Protein 5FYD (pdb70)

B-factor: mean 21.8, std 10.95, range [8.96, 94.56]

Secondary structure (DSSP, 8-state):
--HHHHH-SEEEEES-SSHHHHHHHHHHHHTT-EEEEEES-HHHHHHHHHHHHHHH---EEEEE--TTSTTHHHHHHHHHTTS-EEEEEE-------S-GGGS-HHHHHHHHIIIIIHHHHHHHHHHHHHHHTT-EEEEEEEETHHHH--TTSHHHHHHHHHHHHHHHHHHHHTTTSSEEEEEEEE-SB--HHHHTT--SSHHHHHHHTSPBPHHHHHHHHHHHTTT-SEEESSHHHHHHHHHHHHHS-HHHHHHHHH-/--HHHHT-SEEEEES-SSHHHHHHHHHHHHTT-EEEEEES-HHHHHHHHHHHHHHH---EEEEE--TTSTTHHHHHHHHHTTS-EEEEEE-------B-GGGS-HHHHHHHHIIIIIHHHHHHHHHHHHHHHHT-EEEEEEEETHHHH--TTBHHHHHHHHHHHHHHHHHHHHHTTSSEEEEEEEE-SB--HHHHHT-TTS---B-HHHHHHHHHHHTTT-SEEESSHHHHHHHHHHHHHS-HHHHHHHHH-

Foldseek 3Di:
DFQCVQFHAEAEQAAQQWFLNVLLLQRNLQSVHEYEYEEQPQVSQVVSQVVSCVPRVHHYHYFHAHQLDPCRLVSVCVRCPPGIYAEYEQDDADWDFAAPVPDDVSSVSSRCSNLPVSLVSNVVVVCVVCVVVLGHEYEYEAECCLVLAAGRTRSNNVSSVNVQVVQLVVQVVCQPTNYWTAYEYEYAEDTVVLVVVLVDDVVSVVVVVPYYGSNQSVVVCVVCTSPDHYHYRDDVRVVVSVCCVPPHDSVVSNVVNVD/DFLCVQFHAAAEQAAQQFFLNVLVLQRNLQSRHEYEREEAPQVSQVVSQVVSCVPRVHHYHYFHAQQLDPCRLVSVVVVCPPGIAAEYEQDDADWDFAAPVPDDVSSVSSRCRNLPVSVVSNVVVVCVVCQVVQGHEYEYEAECCLVLAAGRTRSNNVSSVNVQVVQLVVQVVCQVINYWTAYEYEYDEDGPVVVVVAPPDPPHYGSNQSVVVRVVCTSPDHYHYRDPVRVVVSVCCVPVHDSVVSNVVNVD

Organism: Collinsella aerofaciens (strain ATCC 25986 / DSM 3979 / JCM 10188 / KCTC 3647 / NCTC 11838 / VPI 1003) (NCBI:txid411903)

Structure (mmCIF, N/CA/C/O backbone):
data_5FYD
#
_entry.id   5FYD
#
_cell.length_a   114.770
_cell.length_b   83.040
_cell.length_c   47.910
_cell.angle_alpha   90.00
_cell.angle_beta   90.00
_cell.angle_gamma   90.00
#
_symmetry.space_group_name_H-M   'P 21 21 2'
#
loop_
_entity.id
_entity.type
_entity.pdbx_description
1 polymer 'OXIDOREDUCTASE, SHORT CHAIN DEHYDROGENASE/REDUCTASE FAMILY PROTEIN'
2 non-polymer GLYCEROL
3 water water
#
loop_
_atom_site.group_PDB
_atom_site.id
_atom_site.type_symbol
_atom_site.label_atom_id
_atom_site.label_alt_id
_atom_site.label_comp_id
_atom_site.label_asym_id
_atom_site.label_entity_id
_atom_site.label_seq_id
_atom_site.pdbx_PDB_ins_code
_atom_site.Cartn_x
_atom_site.Cartn_y
_atom_site.Cartn_z
_atom_site.occupancy
_atom_site.B_iso_or_equiv
_atom_site.auth_seq_id
_atom_site.auth_comp_id
_atom_site.auth_asym_id
_atom_site.auth_atom_id
_atom_site.pdbx_PDB_model_num
ATOM 1 N N . MET A 1 1 ? 158.305 9.201 73.964 1.00 46.68 1 MET A N 1
ATOM 2 C CA . MET A 1 1 ? 157.361 8.120 74.406 1.00 44.83 1 MET A CA 1
ATOM 3 C C . MET A 1 1 ? 156.050 8.273 73.650 1.00 41.71 1 MET A C 1
ATOM 4 O O . MET A 1 1 ? 155.533 9.395 73.542 1.00 40.90 1 MET A O 1
ATOM 9 N N . ASN A 1 2 ? 155.519 7.161 73.130 1.00 35.38 2 ASN A N 1
ATOM 10 C CA . ASN A 1 2 ? 154.261 7.199 72.384 1.00 29.44 2 ASN A CA 1
ATOM 11 C C . ASN A 1 2 ? 153.094 6.734 73.260 1.00 24.69 2 ASN A C 1
ATOM 12 O O . ASN A 1 2 ? 153.294 6.398 74.410 1.00 22.82 2 ASN A O 1
ATOM 17 N N . LEU A 1 3 ? 151.884 6.777 72.716 1.00 22.90 3 LEU A N 1
ATOM 18 C CA . LEU A 1 3 ? 150.674 6.480 73.504 1.00 22.05 3 LEU A CA 1
ATOM 19 C C . LEU A 1 3 ? 150.632 5.056 74.013 1.00 20.86 3 LEU A C 1
ATOM 20 O O . LEU A 1 3 ? 150.187 4.811 75.138 1.00 19.15 3 LEU A O 1
ATOM 25 N N . ARG A 1 4 ? 151.091 4.106 73.194 1.00 20.71 4 ARG A N 1
ATOM 26 C CA . ARG A 1 4 ? 151.119 2.712 73.627 1.00 22.19 4 ARG A CA 1
ATOM 27 C C . ARG A 1 4 ? 151.992 2.553 74.864 1.00 20.84 4 ARG A C 1
ATOM 28 O O . ARG A 1 4 ? 151.587 1.925 75.836 1.00 19.63 4 ARG A O 1
ATOM 36 N N . GLU A 1 5 ? 153.190 3.140 74.825 1.00 21.50 5 GLU A N 1
ATOM 37 C CA . GLU A 1 5 ? 154.129 3.030 75.942 1.00 22.26 5 GLU A CA 1
ATOM 38 C C . GLU A 1 5 ? 153.612 3.758 77.180 1.00 20.84 5 GLU A C 1
ATOM 39 O O . GLU A 1 5 ? 153.779 3.285 78.305 1.00 22.19 5 GLU A O 1
ATOM 45 N N . LYS A 1 6 ? 152.981 4.909 76.987 1.00 19.01 6 LYS A N 1
ATOM 46 C CA . LYS A 1 6 ? 152.550 5.744 78.109 1.00 19.36 6 LYS A CA 1
ATOM 47 C C . LYS A 1 6 ? 151.291 5.188 78.792 1.00 17.79 6 LYS A C 1
ATOM 48 O O . LYS A 1 6 ? 151.185 5.161 80.025 1.00 16.30 6 LYS A O 1
ATOM 54 N N . TYR A 1 7 ? 150.330 4.757 77.978 1.00 15.37 7 TYR A N 1
ATOM 55 C CA . TYR A 1 7 ? 148.996 4.400 78.504 1.00 14.89 7 TYR A CA 1
ATOM 56 C C . TYR A 1 7 ? 148.595 2.928 78.460 1.00 14.64 7 TYR A C 1
ATOM 57 O O . TYR A 1 7 ? 148.010 2.415 79.422 1.00 15.66 7 TYR A O 1
ATOM 66 N N . GLY A 1 8 ? 148.890 2.240 77.367 1.00 14.79 8 GLY A N 1
ATOM 67 C CA . GLY A 1 8 ? 148.587 0.796 77.284 1.00 14.73 8 GLY A CA 1
ATOM 68 C C . GLY A 1 8 ? 148.427 0.295 75.874 1.00 14.77 8 GLY A C 1
ATOM 69 O O . GLY A 1 8 ? 148.509 1.054 74.946 1.00 14.60 8 GLY A O 1
ATOM 70 N N . GLU A 1 9 ? 148.194 -1.001 75.718 1.00 14.73 9 GLU A N 1
ATOM 71 C CA . GLU A 1 9 ? 148.252 -1.630 74.388 1.00 16.49 9 GLU A CA 1
ATOM 72 C C . GLU A 1 9 ? 147.126 -1.282 73.439 1.00 14.61 9 GLU A C 1
ATOM 73 O O . GLU A 1 9 ? 147.365 -1.159 72.235 1.00 13.91 9 GLU A O 1
ATOM 79 N N . TRP A 1 10 ? 145.901 -1.191 73.961 1.00 13.06 10 TRP A N 1
ATOM 80 C CA . TRP A 1 10 ? 144.731 -0.995 73.138 1.00 12.34 10 TRP A CA 1
ATOM 81 C C . TRP A 1 10 ? 143.983 0.284 73.503 1.00 12.43 10 TRP A C 1
ATOM 82 O O . TRP A 1 10 ? 143.845 0.614 74.680 1.00 11.71 10 TRP A O 1
ATOM 93 N N . GLY A 1 11 ? 143.494 0.975 72.481 1.00 12.46 11 GLY A N 1
ATOM 94 C CA . GLY A 1 11 ? 142.587 2.112 72.654 1.00 12.15 11 GLY A CA 1
ATOM 95 C C . GLY A 1 11 ? 141.238 1.790 72.049 1.00 11.87 11 GLY A C 1
ATOM 96 O O . GLY A 1 11 ? 141.146 1.080 71.050 1.00 13.14 11 GLY A O 1
ATOM 97 N N . LEU A 1 12 ? 140.191 2.318 72.668 1.00 10.99 12 LEU A N 1
ATOM 98 C CA . LEU A 1 12 ? 138.815 2.003 72.342 1.00 11.02 12 LEU A CA 1
ATOM 99 C C . LEU A 1 12 ? 138.158 3.268 71.872 1.00 11.47 12 LEU A C 1
ATOM 100 O O . LEU A 1 12 ? 138.036 4.240 72.644 1.00 11.29 12 LEU A O 1
ATOM 105 N N . ILE A 1 13 ? 137.721 3.276 70.621 1.00 10.78 13 ILE A N 1
ATOM 106 C CA . ILE A 1 13 ? 137.007 4.401 70.076 1.00 11.18 13 ILE A CA 1
ATOM 107 C C . ILE A 1 13 ? 135.541 4.020 69.912 1.00 11.14 13 ILE A C 1
ATOM 108 O O . ILE A 1 13 ? 135.187 3.172 69.076 1.00 10.52 13 ILE A O 1
ATOM 113 N N . LEU A 1 14 ? 134.692 4.672 70.697 1.00 11.25 14 LEU A N 1
ATOM 114 C CA . LEU A 1 14 ? 133.258 4.372 70.727 1.00 11.43 14 LEU A CA 1
ATOM 115 C C . LEU A 1 14 ? 132.540 5.364 69.812 1.00 11.88 14 LEU A C 1
ATOM 116 O O . LEU A 1 14 ? 132.228 6.504 70.208 1.00 11.41 14 LEU A O 1
ATOM 121 N N . GLY A 1 15 ? 132.305 4.937 68.568 1.00 12.07 15 GLY A N 1
ATOM 122 C CA . GLY A 1 15 ? 131.749 5.781 67.525 1.00 13.20 15 GLY A CA 1
ATOM 123 C C . GLY A 1 15 ? 132.829 6.114 66.522 1.00 14.17 15 GLY A C 1
ATOM 124 O O . GLY A 1 15 ? 133.214 7.272 66.389 1.00 15.53 15 GLY A O 1
ATOM 125 N N . ALA A 1 16 ? 133.292 5.098 65.793 1.00 14.85 16 ALA A N 1
ATOM 126 C CA . ALA A 1 16 ? 134.570 5.167 65.097 1.00 16.59 16 ALA A CA 1
ATOM 127 C C . ALA A 1 16 ? 134.534 5.510 63.612 1.00 18.87 16 ALA A C 1
ATOM 128 O O . ALA A 1 16 ? 135.591 5.722 63.037 1.00 20.56 16 ALA A O 1
ATOM 130 N N . THR A 1 17 ? 133.368 5.531 62.979 1.00 21.41 17 THR A N 1
ATOM 131 C CA . THR A 1 17 ? 133.344 5.642 61.509 1.00 26.35 17 THR A CA 1
ATOM 132 C C . THR A 1 17 ? 133.195 7.062 60.968 1.00 31.21 17 THR A C 1
ATOM 133 O O . THR A 1 17 ? 133.711 7.363 59.901 1.00 37.27 17 THR A O 1
ATOM 137 N N . GLU A 1 18 ? 132.472 7.915 61.673 1.00 35.11 18 GLU A N 1
ATOM 138 C CA . GLU A 1 18 ? 132.360 9.310 61.235 1.00 38.92 18 GLU A CA 1
ATOM 139 C C . GLU A 1 18 ? 133.662 10.074 61.536 1.00 33.18 18 GLU A C 1
ATOM 140 O O . GLU A 1 18 ? 134.468 9.636 62.344 1.00 33.32 18 GLU A O 1
ATOM 146 N N . GLY A 1 19 ? 133.839 11.191 60.834 1.00 28.92 19 GLY A N 1
ATOM 147 C CA . GLY A 1 19 ? 134.848 12.202 61.083 1.00 25.58 19 GLY A CA 1
ATOM 148 C C . GLY A 1 19 ? 135.701 12.145 62.333 1.00 22.16 19 GLY A C 1
ATOM 149 O O . GLY A 1 19 ? 136.847 11.705 62.259 1.00 19.26 19 GLY A O 1
ATOM 150 N N . VAL A 1 20 ? 135.175 12.628 63.466 1.00 20.68 20 VAL A N 1
ATOM 151 C CA . VAL A 1 20 ? 135.977 12.726 64.692 1.00 18.02 20 VAL A CA 1
ATOM 152 C C . VAL A 1 20 ? 136.392 11.338 65.205 1.00 16.07 20 VAL A C 1
ATOM 153 O O . VAL A 1 20 ? 137.526 11.142 65.626 1.00 14.79 20 VAL A O 1
ATOM 157 N N . GLY A 1 21 ? 135.479 10.371 65.132 1.00 14.91 21 GLY A N 1
ATOM 158 C CA . GLY A 1 21 ? 135.802 9.002 65.475 1.00 14.65 21 GLY A CA 1
ATOM 159 C C . GLY A 1 21 ? 136.960 8.434 64.693 1.00 14.04 21 GLY A C 1
ATOM 160 O O . GLY A 1 21 ? 137.891 7.864 65.253 1.00 13.01 21 GLY A O 1
ATOM 161 N N . LYS A 1 22 ? 136.874 8.580 63.371 1.00 14.54 22 LYS A N 1
ATOM 162 C CA . LYS A 1 22 ? 137.914 8.126 62.496 1.00 15.51 22 LYS A CA 1
ATOM 163 C C . LYS A 1 22 ? 139.249 8.787 62.821 1.00 14.66 22 LYS A C 1
ATOM 164 O O . LYS A 1 22 ? 140.293 8.148 62.819 1.00 13.58 22 LYS A O 1
ATOM 170 N N . ALA A 1 23 ? 139.216 10.076 63.103 1.00 13.33 23 ALA A N 1
ATOM 171 C CA . ALA A 1 23 ? 140.449 10.778 63.411 1.00 13.00 23 ALA A CA 1
ATOM 172 C C . ALA A 1 23 ? 141.055 10.311 64.740 1.00 12.76 23 ALA A C 1
ATOM 173 O O . ALA A 1 23 ? 142.274 10.268 64.879 1.00 12.48 23 ALA A O 1
ATOM 175 N N . PHE A 1 24 ? 140.205 9.943 65.713 1.00 12.52 24 PHE A N 1
ATOM 176 C CA . PHE A 1 24 ? 140.726 9.319 66.944 1.00 11.99 24 PHE A CA 1
ATOM 177 C C . PHE A 1 24 ? 141.442 7.993 66.645 1.00 12.13 24 PHE A C 1
ATOM 178 O O . PHE A 1 24 ? 142.513 7.713 67.194 1.00 11.83 24 PHE A O 1
ATOM 186 N N . CYS A 1 25 ? 140.848 7.170 65.784 1.00 12.59 25 CYS A N 1
ATOM 187 C CA . CYS A 1 25 ? 141.450 5.872 65.430 1.00 13.20 25 CYS A CA 1
ATOM 188 C C . CYS A 1 25 ? 142.826 6.089 64.814 1.00 13.77 25 CYS A C 1
ATOM 189 O O . CYS A 1 25 ? 143.807 5.443 65.201 1.00 13.39 25 CYS A O 1
ATOM 192 N N . GLU A 1 26 ? 142.892 7.025 63.875 1.00 14.04 26 GLU A N 1
ATOM 193 C CA . GLU A 1 26 ? 144.156 7.295 63.176 1.00 16.30 26 GLU A CA 1
ATOM 194 C C . GLU A 1 26 ? 145.200 7.843 64.131 1.00 15.74 26 GLU A C 1
ATOM 195 O O . GLU A 1 26 ? 146.357 7.439 64.078 1.00 15.00 26 GLU A O 1
ATOM 201 N N . LYS A 1 27 ? 144.796 8.751 65.026 1.00 15.43 27 LYS A N 1
ATOM 202 C CA . LYS A 1 27 ? 145.735 9.368 65.974 1.00 15.56 27 LYS A CA 1
ATOM 203 C C . LYS A 1 27 ? 146.333 8.333 66.950 1.00 14.21 27 LYS A C 1
ATOM 204 O O . LYS A 1 27 ? 147.558 8.288 67.137 1.00 13.42 27 LYS A O 1
ATOM 210 N N . ILE A 1 28 ? 145.499 7.475 67.543 1.00 13.37 28 ILE A N 1
ATOM 211 C CA . ILE A 1 28 ? 146.029 6.486 68.473 1.00 12.66 28 ILE A CA 1
ATOM 212 C C . ILE A 1 28 ? 146.868 5.407 67.764 1.00 12.96 28 ILE A C 1
ATOM 213 O O . ILE A 1 28 ? 147.860 4.948 68.309 1.00 12.65 28 ILE A O 1
ATOM 218 N N . ALA A 1 29 ? 146.491 5.058 66.535 1.00 12.55 29 ALA A N 1
ATOM 219 C CA . ALA A 1 29 ? 147.277 4.129 65.738 1.00 12.27 29 ALA A CA 1
ATOM 220 C C . ALA A 1 29 ? 148.641 4.725 65.406 1.00 12.38 29 ALA A C 1
ATOM 221 O O . ALA A 1 29 ? 149.657 4.040 65.542 1.00 13.28 29 ALA A O 1
ATOM 223 N N . ALA A 1 30 ? 148.666 5.996 65.010 1.00 13.46 30 ALA A N 1
ATOM 224 C CA . ALA A 1 30 ? 149.937 6.717 64.795 1.00 14.34 30 ALA A CA 1
ATOM 225 C C . ALA A 1 30 ? 150.787 6.753 66.064 1.00 15.32 30 ALA A C 1
ATOM 226 O O . ALA A 1 30 ? 152.030 6.728 66.011 1.00 16.94 30 ALA A O 1
ATOM 228 N N . GLY A 1 31 ? 150.117 6.821 67.214 1.00 15.20 31 GLY A N 1
ATOM 229 C CA . GLY A 1 31 ? 150.761 6.717 68.506 1.00 15.56 31 GLY A CA 1
ATOM 230 C C . GLY A 1 31 ? 151.092 5.311 68.979 1.00 15.59 31 GLY A C 1
ATOM 231 O O . GLY A 1 31 ? 151.472 5.124 70.132 1.00 16.27 31 GLY A O 1
ATOM 232 N N . GLY A 1 32 ? 150.940 4.324 68.093 1.00 14.74 32 GLY A N 1
ATOM 233 C CA . GLY A 1 32 ? 151.317 2.947 68.349 1.00 14.53 32 GLY A CA 1
ATOM 234 C C . GLY A 1 32 ? 150.289 2.045 69.007 1.00 13.84 32 GLY A C 1
ATOM 235 O O . GLY A 1 32 ? 150.591 0.880 69.260 1.00 13.57 32 GLY A O 1
ATOM 236 N N . MET A 1 33 ? 149.094 2.549 69.294 1.00 13.19 33 MET A N 1
ATOM 237 C CA . MET A 1 33 ? 148.084 1.719 69.957 1.00 13.37 33 MET A CA 1
ATOM 238 C C . MET A 1 33 ? 147.325 0.874 68.960 1.00 12.30 33 MET A C 1
ATOM 239 O O . MET A 1 33 ? 147.031 1.307 67.844 1.00 11.29 33 MET A O 1
ATOM 244 N N . ASN A 1 34 ? 147.016 -0.343 69.390 1.00 12.78 34 ASN A N 1
ATOM 245 C CA . ASN A 1 34 ? 146.082 -1.197 68.664 1.00 12.93 34 ASN A CA 1
ATOM 246 C C . ASN A 1 34 ? 144.693 -0.614 68.904 1.00 13.19 34 ASN A C 1
ATOM 247 O O . ASN A 1 34 ? 144.483 0.020 69.925 1.00 12.91 34 ASN A O 1
ATOM 252 N N . VAL A 1 35 ? 143.769 -0.817 67.971 1.00 12.72 35 VAL A N 1
ATOM 253 C CA . VAL A 1 35 ? 142.527 -0.038 67.969 1.00 12.59 35 VAL A CA 1
ATOM 254 C C . VAL A 1 35 ? 141.313 -0.958 68.021 1.00 12.23 35 VAL A C 1
ATOM 255 O O . VAL A 1 35 ? 141.149 -1.801 67.154 1.00 11.65 35 VAL A O 1
ATOM 259 N N . VAL A 1 36 ? 140.460 -0.754 69.028 1.00 11.63 36 VAL A N 1
ATOM 260 C CA . VAL A 1 36 ? 139.139 -1.363 69.055 1.00 11.78 36 VAL A CA 1
ATOM 261 C C . VAL A 1 36 ? 138.217 -0.279 68.551 1.00 12.63 36 VAL A C 1
ATOM 262 O O . VAL A 1 36 ? 138.123 0.780 69.176 1.00 12.61 36 VAL A O 1
ATOM 266 N N . MET A 1 37 ? 137.553 -0.534 67.432 1.00 12.95 37 MET A N 1
ATOM 267 C CA . MET A 1 37 ? 136.681 0.446 66.797 1.00 13.69 37 MET A CA 1
ATOM 268 C C . MET A 1 37 ? 135.249 -0.061 66.827 1.00 13.46 37 MET A C 1
ATOM 269 O O . MET A 1 37 ? 134.977 -1.218 66.448 1.00 13.96 37 MET A O 1
ATOM 274 N N . VAL A 1 38 ? 134.353 0.794 67.323 1.00 12.56 38 VAL A N 1
ATOM 275 C CA . VAL A 1 38 ? 132.990 0.391 67.608 1.00 12.24 38 VAL A CA 1
ATOM 276 C C . VAL A 1 38 ? 132.018 1.336 66.959 1.00 12.98 38 VAL A C 1
ATOM 277 O O . VAL A 1 38 ? 132.193 2.579 66.983 1.00 11.96 38 VAL A O 1
ATOM 281 N N . GLY A 1 39 ? 130.977 0.743 66.373 1.00 13.02 39 GLY A N 1
ATOM 282 C CA . GLY A 1 39 ? 129.922 1.517 65.743 1.00 14.92 39 GLY A CA 1
ATOM 283 C C . GLY A 1 39 ? 128.892 0.611 65.116 1.00 15.77 39 GLY A C 1
ATOM 284 O O . GLY A 1 39 ? 129.055 -0.595 65.112 1.00 13.94 39 GLY A O 1
ATOM 285 N N . ARG A 1 40 ? 127.825 1.206 64.595 1.00 18.51 40 ARG A N 1
ATOM 286 C CA . ARG A 1 40 ? 126.726 0.407 64.034 1.00 22.22 40 ARG A CA 1
ATOM 287 C C . ARG A 1 40 ? 126.961 -0.066 62.590 1.00 22.50 40 ARG A C 1
ATOM 288 O O . ARG A 1 40 ? 126.419 -1.084 62.204 1.00 21.66 40 ARG A O 1
ATOM 296 N N . ARG A 1 41 ? 127.784 0.654 61.825 1.00 24.59 41 ARG A N 1
ATOM 297 C CA . ARG A 1 41 ? 128.033 0.336 60.414 1.00 27.33 41 ARG A CA 1
ATOM 298 C C . ARG A 1 41 ? 129.247 -0.582 60.249 1.00 26.32 41 ARG A C 1
ATOM 299 O O . ARG A 1 41 ? 130.369 -0.119 60.021 1.00 24.20 41 ARG A O 1
ATOM 307 N N . GLU A 1 42 ? 128.994 -1.884 60.360 1.00 27.35 42 GLU A N 1
ATOM 308 C CA . GLU A 1 42 ? 130.055 -2.898 60.409 1.00 27.42 42 GLU A CA 1
ATOM 309 C C . GLU A 1 42 ? 130.936 -2.933 59.160 1.00 27.57 42 GLU A C 1
ATOM 310 O O . GLU A 1 42 ? 132.161 -3.078 59.249 1.00 24.65 42 GLU A O 1
ATOM 316 N N . GLU A 1 43 ? 130.303 -2.841 57.999 1.00 26.03 43 GLU A N 1
ATOM 317 C CA . GLU A 1 43 ? 131.032 -2.806 56.734 1.00 28.14 43 GLU A CA 1
ATOM 318 C C . GLU A 1 43 ? 132.027 -1.635 56.679 1.00 25.14 43 GLU A C 1
ATOM 319 O O . GLU A 1 43 ? 133.186 -1.809 56.311 1.00 24.75 43 GLU A O 1
ATOM 325 N N . LYS A 1 44 ? 131.580 -0.462 57.109 1.00 23.66 44 LYS A N 1
ATOM 326 C CA . LYS A 1 44 ? 132.402 0.730 57.084 1.00 24.22 44 LYS A CA 1
ATOM 327 C C . LYS A 1 44 ? 133.559 0.587 58.077 1.00 22.91 44 LYS A C 1
ATOM 328 O O . LYS A 1 44 ? 134.707 0.921 57.758 1.00 22.98 44 LYS A O 1
ATOM 334 N N . LEU A 1 45 ? 133.249 0.059 59.265 1.00 20.36 45 LEU A N 1
ATOM 335 C CA . LEU A 1 45 ? 134.277 -0.244 60.282 1.00 19.60 45 LEU A CA 1
ATOM 336 C C . LEU A 1 45 ? 135.331 -1.220 59.739 1.00 18.90 45 LEU A C 1
ATOM 337 O O . LEU A 1 45 ? 136.516 -1.044 59.970 1.00 18.01 45 LEU A O 1
ATOM 342 N N . ASN A 1 46 ? 134.883 -2.260 59.041 1.00 19.12 46 ASN A N 1
ATOM 343 C CA . ASN A 1 46 ? 135.815 -3.218 58.438 1.00 20.26 46 ASN A CA 1
ATOM 344 C C . ASN A 1 46 ? 136.729 -2.573 57.411 1.00 18.79 46 ASN A C 1
ATOM 345 O O . ASN A 1 46 ? 137.900 -2.903 57.369 1.00 17.67 46 ASN A O 1
ATOM 350 N N . VAL A 1 47 ? 136.205 -1.669 56.595 1.00 18.69 47 VAL A N 1
ATOM 351 C CA . VAL A 1 47 ? 137.026 -0.959 55.623 1.00 19.16 47 VAL A CA 1
ATOM 352 C C . VAL A 1 47 ? 138.071 -0.115 56.369 1.00 18.21 47 VAL A C 1
ATOM 353 O O . VAL A 1 47 ? 139.258 -0.206 56.081 1.00 16.42 47 VAL A O 1
ATOM 357 N N . LEU A 1 48 ? 137.612 0.664 57.349 1.00 17.14 48 LEU A N 1
ATOM 358 C CA . LEU A 1 48 ? 138.498 1.497 58.147 1.00 17.75 48 LEU A CA 1
ATOM 359 C C . LEU A 1 48 ? 139.571 0.671 58.870 1.00 16.17 48 LEU A C 1
ATOM 360 O O . LEU A 1 48 ? 140.737 1.056 58.912 1.00 15.77 48 LEU A O 1
ATOM 365 N N . ALA A 1 49 ? 139.175 -0.460 59.444 1.00 15.49 49 ALA A N 1
ATOM 366 C CA . ALA A 1 49 ? 140.129 -1.333 60.127 1.00 15.38 49 ALA A CA 1
ATOM 367 C C . ALA A 1 49 ? 141.248 -1.800 59.197 1.00 14.97 49 ALA A C 1
ATOM 368 O O . ALA A 1 49 ? 142.417 -1.765 59.574 1.00 14.87 49 ALA A O 1
ATOM 370 N N . GLY A 1 50 ? 140.887 -2.198 57.979 1.00 15.35 50 GLY A N 1
ATOM 371 C CA . GLY A 1 50 ? 141.895 -2.605 56.987 1.00 15.42 50 GLY A CA 1
ATOM 372 C C . GLY A 1 50 ? 142.830 -1.461 56.628 1.00 15.82 50 GLY A C 1
ATOM 373 O O . GLY A 1 50 ? 144.044 -1.647 56.519 1.00 15.43 50 GLY A O 1
ATOM 374 N N . GLU A 1 51 ? 142.272 -0.264 56.502 1.00 15.90 51 GLU A N 1
ATOM 375 C CA . GLU A 1 51 ? 143.078 0.938 56.229 1.00 17.68 51 GLU A CA 1
ATOM 376 C C . GLU A 1 51 ? 144.048 1.248 57.371 1.00 16.37 51 GLU A C 1
ATOM 377 O O . GLU A 1 51 ? 145.229 1.575 57.138 1.00 15.89 51 GLU A O 1
ATOM 383 N N . ILE A 1 52 ? 143.564 1.103 58.599 1.00 14.92 52 ILE A N 1
ATOM 384 C CA . ILE A 1 52 ? 144.384 1.337 59.784 1.00 14.50 52 ILE A CA 1
ATOM 385 C C . ILE A 1 52 ? 145.520 0.313 59.832 1.00 13.66 52 ILE A C 1
ATOM 386 O O . ILE A 1 52 ? 146.669 0.675 60.087 1.00 13.54 52 ILE A O 1
ATOM 391 N N . ARG A 1 53 ? 145.194 -0.961 59.640 1.00 13.57 53 ARG A N 1
ATOM 392 C CA . ARG A 1 53 ? 146.227 -1.995 59.639 1.00 14.33 53 ARG A CA 1
ATOM 393 C C . ARG A 1 53 ? 147.296 -1.706 58.576 1.00 14.35 53 ARG A C 1
ATOM 394 O O . ARG A 1 53 ? 148.499 -1.766 58.864 1.00 14.76 53 ARG A O 1
ATOM 402 N N . GLU A 1 54 ? 146.856 -1.382 57.370 1.00 15.46 54 GLU A N 1
ATOM 403 C CA . GLU A 1 54 ? 147.768 -1.179 56.231 1.00 18.32 54 GLU A CA 1
ATOM 404 C C . GLU A 1 54 ? 148.625 0.095 56.371 1.00 16.99 54 GLU A C 1
ATOM 405 O O . GLU A 1 54 ? 149.802 0.101 56.017 1.00 16.22 54 GLU A O 1
ATOM 411 N N . THR A 1 55 ? 148.049 1.139 56.946 1.00 15.15 55 THR A N 1
ATOM 412 C CA . THR A 1 55 ? 148.741 2.405 57.122 1.00 14.99 55 THR A CA 1
ATOM 413 C C . THR A 1 55 ? 149.674 2.430 58.332 1.00 14.81 55 THR A C 1
ATOM 414 O O . THR A 1 55 ? 150.788 2.985 58.251 1.00 15.71 55 THR A O 1
ATOM 418 N N . TYR A 1 56 ? 149.215 1.873 59.452 1.00 13.65 56 TYR A N 1
ATOM 419 C CA . TYR A 1 56 ? 149.898 2.026 60.751 1.00 13.43 56 TYR A CA 1
ATOM 420 C C . TYR A 1 56 ? 150.550 0.779 61.318 1.00 13.84 56 TYR A C 1
ATOM 421 O O . TYR A 1 56 ? 151.378 0.886 62.213 1.00 13.53 56 TYR A O 1
ATOM 430 N N . GLY A 1 57 ? 150.198 -0.398 60.805 1.00 13.72 57 GLY A N 1
ATOM 431 C CA . GLY A 1 57 ? 150.803 -1.636 61.286 1.00 13.80 57 GLY A CA 1
ATOM 432 C C . GLY A 1 57 ? 150.408 -1.982 62.710 1.00 13.71 57 GLY A C 1
ATOM 433 O O . GLY A 1 57 ? 151.162 -2.638 63.430 1.00 15.41 57 GLY A O 1
ATOM 434 N N . VAL A 1 58 ? 149.227 -1.536 63.120 1.00 12.70 58 VAL A N 1
ATOM 435 C CA . VAL A 1 58 ? 148.691 -1.908 64.431 1.00 12.28 58 VAL A CA 1
ATOM 436 C C . VAL A 1 58 ? 147.633 -2.973 64.250 1.00 12.65 58 VAL A C 1
ATOM 437 O O . VAL A 1 58 ? 147.108 -3.171 63.141 1.00 13.00 58 VAL A O 1
ATOM 441 N N . GLU A 1 59 ? 147.300 -3.632 65.347 1.00 13.06 59 GLU A N 1
ATOM 442 C CA . GLU A 1 59 ? 146.194 -4.594 65.351 1.00 13.87 59 GLU A CA 1
ATOM 443 C C . GLU A 1 59 ? 144.876 -3.844 65.465 1.00 13.16 59 GLU A C 1
ATOM 444 O O . GLU A 1 59 ? 144.822 -2.751 66.047 1.00 11.94 59 GLU A O 1
ATOM 450 N N . THR A 1 60 ? 143.816 -4.448 64.933 1.00 13.62 60 THR A N 1
ATOM 451 C CA . THR A 1 60 ? 142.488 -3.875 65.035 1.00 13.50 60 THR A CA 1
ATOM 452 C C . THR A 1 60 ? 141.485 -4.915 65.525 1.00 14.42 60 THR A C 1
ATOM 453 O O . THR A 1 60 ? 141.718 -6.115 65.415 1.00 14.72 60 THR A O 1
ATOM 457 N N . LYS A 1 61 ? 140.411 -4.438 66.141 1.00 15.05 61 LYS A N 1
ATOM 458 C CA . LYS A 1 61 ? 139.260 -5.257 66.472 1.00 16.22 61 LYS A CA 1
ATOM 459 C C . LYS A 1 61 ? 138.028 -4.443 66.166 1.00 16.52 61 LYS A C 1
ATOM 460 O O . LYS A 1 61 ? 137.926 -3.298 66.603 1.00 15.97 61 LYS A O 1
ATOM 466 N N . VAL A 1 62 ? 137.109 -5.018 65.408 1.00 15.52 62 VAL A N 1
ATOM 467 C CA . VAL A 1 62 ? 135.890 -4.319 64.998 1.00 16.01 62 VAL A CA 1
ATOM 468 C C . VAL A 1 62 ? 134.759 -4.874 65.829 1.00 15.16 62 VAL A C 1
ATOM 469 O O . VAL A 1 62 ? 134.607 -6.103 65.910 1.00 15.68 62 VAL A O 1
ATOM 473 N N . VAL A 1 63 ? 133.978 -3.978 66.428 1.00 14.81 63 VAL A N 1
ATOM 474 C CA . VAL A 1 63 ? 132.839 -4.358 67.252 1.00 14.87 63 VAL A CA 1
ATOM 475 C C . VAL A 1 63 ? 131.609 -3.629 66.693 1.00 15.00 63 VAL A C 1
ATOM 476 O O . VAL A 1 63 ? 131.547 -2.400 66.691 1.00 13.83 63 VAL A O 1
ATOM 480 N N . ARG A 1 64 ? 130.636 -4.386 66.190 1.00 15.64 64 ARG A N 1
ATOM 481 C CA . ARG A 1 64 ? 129.388 -3.802 65.773 1.00 18.04 64 ARG A CA 1
ATOM 482 C C . ARG A 1 64 ? 128.501 -3.653 67.000 1.00 17.35 64 ARG A C 1
ATOM 483 O O . ARG A 1 64 ? 128.212 -4.638 67.679 1.00 16.00 64 ARG A O 1
ATOM 491 N N . ALA A 1 65 ? 128.136 -2.410 67.321 1.00 16.32 65 ALA A N 1
ATOM 492 C CA . ALA A 1 65 ? 127.165 -2.129 68.370 1.00 16.12 65 ALA A CA 1
ATOM 493 C C . ALA A 1 65 ? 126.420 -0.848 68.057 1.00 15.49 65 ALA A C 1
ATOM 494 O O . ALA A 1 65 ? 126.998 0.107 67.517 1.00 16.53 65 ALA A O 1
ATOM 496 N N . ASP A 1 66 ? 125.131 -0.829 68.393 1.00 13.95 66 ASP A N 1
ATOM 497 C CA . ASP A 1 66 ? 124.310 0.354 68.192 1.00 14.40 66 ASP A CA 1
ATOM 498 C C . ASP A 1 66 ? 124.115 0.948 69.571 1.00 13.60 66 ASP A C 1
ATOM 499 O O . ASP A 1 66 ? 123.444 0.352 70.417 1.00 12.68 66 ASP A O 1
ATOM 504 N N . PHE A 1 67 ? 124.718 2.117 69.827 1.00 12.79 67 PHE A N 1
ATOM 505 C CA . PHE A 1 67 ? 124.707 2.660 71.199 1.00 13.55 67 PHE A CA 1
ATOM 506 C C . PHE A 1 67 ? 123.340 3.123 71.698 1.00 12.91 67 PHE A C 1
ATOM 507 O O . PHE A 1 67 ? 123.200 3.437 72.884 1.00 12.77 67 PHE A O 1
ATOM 515 N N . SER A 1 68 ? 122.359 3.231 70.791 1.00 12.98 68 SER A N 1
ATOM 516 C CA . SER A 1 68 ? 120.986 3.541 71.171 1.00 12.80 68 SER A CA 1
ATOM 517 C C . SER A 1 68 ? 120.270 2.323 71.745 1.00 13.71 68 SER A C 1
ATOM 518 O O . SER A 1 68 ? 119.138 2.468 72.218 1.00 14.06 68 SER A O 1
ATOM 521 N N . GLN A 1 69 ? 120.875 1.132 71.657 1.00 14.33 69 GLN A N 1
ATOM 522 C CA . GLN A 1 69 ? 120.185 -0.127 72.001 1.00 16.37 69 GLN A CA 1
ATOM 523 C C . GLN A 1 69 ? 120.674 -0.703 73.309 1.00 15.91 69 GLN A C 1
ATOM 524 O O . GLN A 1 69 ? 121.876 -0.654 73.616 1.00 13.91 69 GLN A O 1
ATOM 530 N N . PRO A 1 70 ? 119.761 -1.318 74.081 1.00 15.74 70 PRO A N 1
ATOM 531 C CA . PRO A 1 70 ? 120.212 -1.994 75.289 1.00 15.93 70 PRO A CA 1
ATOM 532 C C . PRO A 1 70 ? 121.194 -3.131 74.962 1.00 15.58 70 PRO A C 1
ATOM 533 O O . PRO A 1 70 ? 121.052 -3.796 73.939 1.00 15.19 70 PRO A O 1
ATOM 537 N N . GLY A 1 71 ? 122.188 -3.288 75.814 1.00 16.37 71 GLY A N 1
ATOM 538 C CA . GLY A 1 71 ? 123.235 -4.299 75.651 1.00 16.02 71 GLY A CA 1
ATOM 539 C C . GLY A 1 71 ? 124.448 -3.870 74.840 1.00 15.57 71 GLY A C 1
ATOM 540 O O . GLY A 1 71 ? 125.401 -4.657 74.691 1.00 16.51 71 GLY A O 1
ATOM 541 N N . ALA A 1 72 ? 124.442 -2.655 74.294 1.00 15.08 72 ALA A N 1
ATOM 542 C CA . ALA A 1 72 ? 125.550 -2.205 73.445 1.00 14.47 72 ALA A CA 1
ATOM 543 C C . ALA A 1 72 ? 126.852 -2.191 74.240 1.00 14.48 72 ALA A C 1
ATOM 544 O O . ALA A 1 72 ? 127.861 -2.740 73.804 1.00 14.84 72 ALA A O 1
ATOM 546 N N . ALA A 1 73 ? 126.825 -1.611 75.429 1.00 13.89 73 ALA A N 1
ATOM 547 C CA . ALA A 1 73 ? 128.032 -1.496 76.241 1.00 14.70 73 ALA A CA 1
ATOM 548 C C . ALA A 1 73 ? 128.579 -2.870 76.612 1.00 14.31 73 ALA A C 1
ATOM 549 O O . ALA A 1 73 ? 129.764 -3.105 76.498 1.00 13.67 73 ALA A O 1
ATOM 551 N N . GLU A 1 74 ? 127.690 -3.782 77.006 1.00 14.39 74 GLU A N 1
ATOM 552 C CA . GLU A 1 74 ? 128.089 -5.154 77.318 1.00 15.27 74 GLU A CA 1
ATOM 553 C C . GLU A 1 74 ? 128.743 -5.903 76.146 1.00 14.02 74 GLU A C 1
ATOM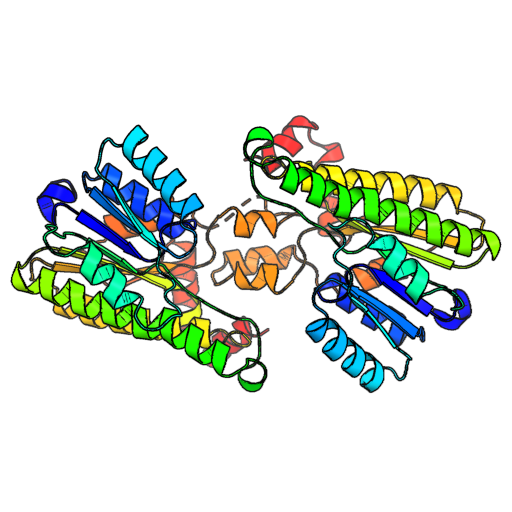 554 O O . GLU A 1 74 ? 129.672 -6.698 76.351 1.00 14.07 74 GLU A O 1
ATOM 560 N N . THR A 1 75 ? 128.287 -5.632 74.930 1.00 13.80 75 THR A N 1
ATOM 561 C CA . THR A 1 75 ? 128.911 -6.179 73.721 1.00 13.86 75 THR A CA 1
ATOM 562 C C . THR A 1 75 ? 130.354 -5.703 73.634 1.00 13.44 75 THR A C 1
ATOM 563 O O . THR A 1 75 ? 131.277 -6.483 73.384 1.00 13.80 75 THR A O 1
ATOM 567 N N . VAL A 1 76 ? 130.543 -4.422 73.897 1.00 12.80 76 VAL A N 1
ATOM 568 C CA . VAL A 1 76 ? 131.888 -3.838 73.901 1.00 12.90 76 VAL A CA 1
ATOM 569 C C . VAL A 1 76 ? 132.759 -4.467 75.000 1.00 13.04 76 VAL A C 1
ATOM 570 O O . VAL A 1 76 ? 133.899 -4.855 74.744 1.00 13.63 76 VAL A O 1
ATOM 574 N N . PHE A 1 77 ? 132.229 -4.560 76.214 1.00 12.67 77 PHE A N 1
ATOM 575 C CA . PHE A 1 77 ? 133.009 -5.098 77.322 1.00 13.37 77 PHE A CA 1
ATOM 576 C C . PHE A 1 77 ? 133.459 -6.524 77.058 1.00 13.87 77 PHE A C 1
ATOM 577 O O . PHE A 1 77 ? 134.584 -6.917 77.453 1.00 13.51 77 PHE A O 1
ATOM 585 N N . ALA A 1 78 ? 132.581 -7.316 76.441 1.00 14.30 78 ALA A N 1
ATOM 586 C CA . ALA A 1 78 ? 132.940 -8.704 76.118 1.00 15.88 78 ALA A CA 1
ATOM 587 C C . ALA A 1 78 ? 134.060 -8.726 75.079 1.00 15.93 78 ALA A C 1
ATOM 588 O O . ALA A 1 78 ? 134.995 -9.537 75.201 1.00 16.47 78 ALA A O 1
ATOM 590 N N . ALA A 1 79 ? 133.996 -7.815 74.105 1.00 16.39 79 ALA A N 1
ATOM 591 C CA . ALA A 1 79 ? 135.020 -7.694 73.053 1.00 16.46 79 ALA A CA 1
ATOM 592 C C . ALA A 1 79 ? 136.399 -7.299 73.571 1.00 16.75 79 ALA A C 1
ATOM 593 O O . ALA A 1 79 ? 137.425 -7.769 73.043 1.00 17.25 79 ALA A O 1
ATOM 595 N N . THR A 1 80 ? 136.452 -6.451 74.591 1.00 15.83 80 THR A N 1
ATOM 596 C CA . THR A 1 80 ? 137.753 -6.019 75.119 1.00 15.45 80 THR A CA 1
ATOM 597 C C . THR A 1 80 ? 138.301 -6.806 76.304 1.00 16.27 80 THR A C 1
ATOM 598 O O . THR A 1 80 ? 139.414 -6.548 76.738 1.00 15.44 80 THR A O 1
ATOM 602 N N . GLU A 1 81 ? 137.535 -7.747 76.844 1.00 16.76 81 GLU A N 1
ATOM 603 C CA . GLU A 1 81 ? 137.982 -8.498 78.019 1.00 18.97 81 GLU A CA 1
ATOM 604 C C . GLU A 1 81 ? 139.310 -9.187 77.695 1.00 18.66 81 GLU A C 1
ATOM 605 O O . GLU A 1 81 ? 139.451 -9.751 76.634 1.00 18.18 81 GLU A O 1
ATOM 611 N N . GLY A 1 82 ? 140.280 -9.058 78.591 1.00 18.20 82 GLY A N 1
ATOM 612 C CA . GLY A 1 82 ? 141.610 -9.636 78.400 1.00 17.55 82 GLY A CA 1
ATOM 613 C C . GLY A 1 82 ? 142.623 -8.785 77.643 1.00 18.07 82 GLY A C 1
ATOM 614 O O . GLY A 1 82 ? 143.828 -9.120 77.640 1.00 18.32 82 GLY A O 1
ATOM 615 N N . LEU A 1 83 ? 142.170 -7.705 77.002 1.00 16.50 83 LEU A N 1
ATOM 616 C CA . LEU A 1 83 ? 143.070 -6.736 76.376 1.00 16.80 83 LEU A CA 1
ATOM 617 C C . LEU A 1 83 ? 143.679 -5.808 77.421 1.00 16.06 83 LEU A C 1
ATOM 618 O O . LEU A 1 83 ? 143.023 -5.426 78.387 1.00 16.11 83 LEU A O 1
ATOM 623 N N . ASP A 1 84 ? 144.946 -5.447 77.225 1.00 15.73 84 ASP A N 1
ATOM 624 C CA . ASP A 1 84 ? 145.541 -4.392 78.024 1.00 15.52 84 ASP A CA 1
ATOM 625 C C . ASP A 1 84 ? 145.037 -3.060 77.466 1.00 14.25 84 ASP A C 1
ATOM 626 O O . ASP A 1 84 ? 145.370 -2.695 76.332 1.00 13.78 84 ASP A O 1
ATOM 631 N N . MET A 1 85 ? 144.200 -2.376 78.249 1.00 14.34 85 MET A N 1
ATOM 632 C CA . MET A 1 85 ? 143.515 -1.153 77.792 1.00 14.03 85 MET A CA 1
ATOM 633 C C . MET A 1 85 ? 144.294 0.079 78.243 1.00 13.56 85 MET A C 1
ATOM 634 O O . MET A 1 85 ? 144.688 0.199 79.419 1.00 14.53 85 MET A O 1
ATOM 639 N N . GLY A 1 86 ? 144.525 0.988 77.304 1.00 12.12 86 GLY A N 1
ATOM 640 C CA . GLY A 1 86 ? 145.181 2.271 77.618 1.00 11.74 86 GLY A CA 1
ATOM 641 C C . GLY A 1 86 ? 144.357 3.528 77.380 1.00 11.36 86 GLY A C 1
ATOM 642 O O . GLY A 1 86 ? 144.658 4.580 77.958 1.00 10.51 86 GLY A O 1
ATOM 643 N N . PHE A 1 87 ? 143.328 3.437 76.537 1.00 10.78 87 PHE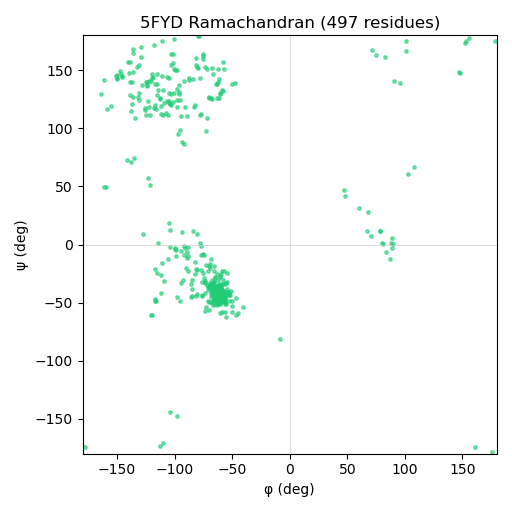 A N 1
ATOM 644 C CA . PHE A 1 87 ? 142.627 4.634 76.083 1.00 10.60 87 PHE A CA 1
ATOM 645 C C . PHE A 1 87 ? 141.175 4.346 75.791 1.00 10.23 87 PHE A C 1
ATOM 646 O O . PHE A 1 87 ? 140.851 3.280 75.286 1.00 9.64 87 PHE A O 1
ATOM 654 N N . MET A 1 88 ? 140.318 5.302 76.121 1.00 10.72 88 MET A N 1
ATOM 655 C CA . MET A 1 88 ? 138.923 5.275 75.684 1.00 11.88 88 MET A CA 1
ATOM 656 C C . MET A 1 88 ? 138.509 6.661 75.221 1.00 11.39 88 MET A C 1
ATOM 657 O O . MET A 1 88 ? 138.887 7.657 75.834 1.00 11.39 88 MET A O 1
ATOM 662 N N . SER A 1 89 ? 137.741 6.719 74.136 1.00 10.58 89 SER A N 1
ATOM 663 C CA . SER A 1 89 ? 137.050 7.956 73.746 1.00 10.29 89 SER A CA 1
ATOM 664 C C . SER A 1 89 ? 135.599 7.644 73.428 1.00 10.63 89 SER A C 1
ATOM 665 O O . SER A 1 89 ? 135.341 6.782 72.587 1.00 10.62 89 SER A O 1
ATOM 668 N N . TYR A 1 90 ? 134.676 8.370 74.065 1.00 10.64 90 TYR A N 1
ATOM 669 C CA . TYR A 1 90 ? 133.274 8.311 73.697 1.00 11.14 90 TYR A CA 1
ATOM 670 C C . TYR A 1 90 ? 132.958 9.442 72.725 1.00 11.92 90 TYR A C 1
ATOM 671 O O . TYR A 1 90 ? 132.997 10.617 73.106 1.00 12.26 90 TYR A O 1
ATOM 680 N N . VAL A 1 91 ? 132.696 9.058 71.473 1.00 12.39 91 VAL A N 1
ATOM 681 C CA . VAL A 1 91 ? 132.475 9.979 70.370 1.00 14.25 91 VAL A CA 1
ATOM 682 C C . VAL A 1 91 ? 131.040 9.968 69.854 1.00 15.35 91 VAL A C 1
ATOM 683 O O . VAL A 1 91 ? 130.583 10.961 69.311 1.00 18.69 91 VAL A O 1
ATOM 687 N N . ALA A 1 92 ? 130.323 8.870 70.023 1.00 15.98 92 ALA A N 1
ATOM 688 C CA . ALA A 1 92 ? 129.009 8.736 69.412 1.00 16.20 92 ALA A CA 1
ATOM 689 C C . ALA A 1 92 ? 128.039 9.747 69.973 1.00 17.32 92 ALA A C 1
ATOM 690 O O . ALA A 1 92 ? 128.121 10.099 71.149 1.00 16.75 92 ALA A O 1
ATOM 692 N N A CYS A 1 93 ? 127.116 10.204 69.137 0.50 17.78 93 CYS A N 1
ATOM 693 N N B CYS A 1 93 ? 127.118 10.183 69.120 0.50 16.59 93 CYS A N 1
ATOM 694 C CA A CYS A 1 93 ? 126.064 11.093 69.590 0.50 19.26 93 CYS A CA 1
ATOM 695 C CA B CYS A 1 93 ? 126.101 11.150 69.482 0.50 17.29 93 CYS A CA 1
ATOM 696 C C A CYS A 1 93 ? 124.851 10.946 68.699 0.50 18.00 93 CYS A C 1
ATOM 697 C C B CYS A 1 93 ? 124.831 10.811 68.719 0.50 16.84 93 CYS A C 1
ATOM 698 O O A CYS A 1 93 ? 124.972 10.685 67.494 0.50 18.19 93 CYS A O 1
ATOM 699 O O B CYS A 1 93 ? 124.889 10.213 67.640 0.50 16.68 93 CYS A O 1
ATOM 704 N N . LEU A 1 94 ? 123.683 11.141 69.299 1.00 17.29 94 LEU A N 1
ATOM 705 C CA . LEU A 1 94 ? 122.418 11.048 68.593 1.00 16.74 94 LEU A CA 1
ATOM 706 C C . LEU A 1 94 ? 121.603 12.266 68.952 1.00 16.84 94 LEU A C 1
ATOM 707 O O . LEU A 1 94 ? 121.406 12.575 70.126 1.00 15.53 94 LEU A O 1
ATOM 712 N N . HIS A 1 95 ? 121.120 12.948 67.925 1.00 18.08 95 HIS A N 1
ATOM 713 C CA . HIS A 1 95 ? 120.200 14.060 68.125 1.00 20.28 95 HIS A CA 1
ATOM 714 C C . HIS A 1 95 ? 119.077 13.962 67.114 1.00 20.47 95 HIS A C 1
ATOM 715 O O . HIS A 1 95 ? 119.139 13.191 66.160 1.00 22.36 95 HIS A O 1
ATOM 722 N N . SER A 1 96 ? 118.025 14.710 67.366 1.00 20.32 96 SER A N 1
ATOM 723 C CA . SER A 1 96 ? 116.822 14.590 66.565 1.00 21.41 96 SER A CA 1
ATOM 724 C C . SER A 1 96 ? 116.059 15.883 66.644 1.00 20.22 96 SER A C 1
ATOM 725 O O . SER A 1 96 ? 115.655 16.298 67.720 1.00 19.96 96 SER A O 1
ATOM 728 N N . PHE A 1 97 ? 115.867 16.515 65.492 1.00 19.75 97 PHE A N 1
ATOM 729 C CA . PHE A 1 97 ? 115.174 17.777 65.418 1.00 19.56 97 PHE A CA 1
ATOM 730 C C . PHE A 1 97 ? 113.726 17.628 65.882 1.00 18.16 97 PHE A C 1
ATOM 731 O O . PHE A 1 97 ? 113.054 16.658 65.545 1.00 17.50 97 PHE A O 1
ATOM 739 N N . GLY A 1 98 ? 113.275 18.604 66.653 1.00 17.12 98 GLY A N 1
ATOM 740 C CA . GLY A 1 98 ? 111.894 18.711 67.083 1.00 17.22 98 GLY A CA 1
ATOM 741 C C . GLY A 1 98 ? 111.788 19.308 68.455 1.00 16.70 98 GLY A C 1
ATOM 742 O O . GLY A 1 98 ? 112.688 19.121 69.290 1.00 16.06 98 GLY A O 1
ATOM 743 N N . LYS A 1 99 ? 110.701 20.038 68.707 1.00 16.69 99 LYS A N 1
ATOM 744 C CA . LYS A 1 99 ? 110.342 20.415 70.065 1.00 15.64 99 LYS A CA 1
ATOM 745 C C . LYS A 1 99 ? 110.179 19.141 70.885 1.00 14.92 99 LYS A C 1
ATOM 746 O O . LYS A 1 99 ? 109.909 18.046 70.328 1.00 15.38 99 LYS A O 1
ATOM 752 N N . ILE A 1 100 ? 110.328 19.279 72.201 1.00 13.65 100 ILE A N 1
ATOM 753 C CA . ILE A 1 100 ? 110.269 18.127 73.119 1.00 13.69 100 ILE A CA 1
ATOM 754 C C . ILE A 1 100 ? 109.014 17.262 72.877 1.00 14.07 100 ILE A C 1
ATOM 755 O O . ILE A 1 100 ? 109.123 16.052 72.748 1.00 14.10 100 ILE A O 1
ATOM 760 N N . GLN A 1 101 ? 107.850 17.910 72.793 1.00 14.65 101 GLN A N 1
ATOM 761 C CA . GLN A 1 101 ? 106.559 17.217 72.637 1.00 15.55 101 GLN A CA 1
ATOM 762 C C . GLN A 1 101 ? 106.355 16.564 71.255 1.00 16.96 101 GLN A C 1
ATOM 763 O O . GLN A 1 101 ? 105.513 15.684 71.107 1.00 17.79 101 GLN A O 1
ATOM 769 N N . ASP A 1 102 ? 107.120 16.987 70.255 1.00 17.38 102 ASP A N 1
ATOM 770 C CA . ASP A 1 102 ? 107.015 16.465 68.892 1.00 18.42 102 ASP A CA 1
ATOM 771 C C . ASP A 1 102 ? 107.919 15.274 68.617 1.00 19.08 102 ASP A C 1
ATOM 772 O O . ASP A 1 102 ? 107.886 14.720 67.524 1.00 21.36 102 ASP A O 1
ATOM 777 N N . THR A 1 103 ? 108.732 14.887 69.593 1.00 16.83 103 THR A N 1
ATOM 778 C CA . THR A 1 103 ? 109.636 13.770 69.452 1.00 16.20 103 THR A CA 1
ATOM 779 C C . THR A 1 103 ? 109.061 12.629 70.288 1.00 16.50 103 THR A C 1
ATOM 780 O O . THR A 1 103 ? 108.853 12.800 71.492 1.00 16.17 103 THR A O 1
ATOM 784 N N . PRO A 1 104 ? 108.817 11.461 69.677 1.00 15.66 104 PRO A N 1
ATOM 785 C CA . PRO A 1 104 ? 108.185 10.347 70.402 1.00 15.41 104 PRO A CA 1
ATOM 786 C C . PRO A 1 104 ? 109.122 9.820 71.477 1.00 14.46 104 PRO A C 1
ATOM 787 O O . PRO A 1 104 ? 110.355 9.993 71.353 1.00 13.16 104 PRO A O 1
ATOM 791 N N . TRP A 1 105 ? 108.560 9.254 72.544 1.00 13.65 105 TRP A N 1
ATOM 792 C CA . TRP A 1 105 ? 109.370 8.749 73.638 1.00 13.28 105 TRP A CA 1
ATOM 793 C C . TRP A 1 105 ? 110.452 7.767 73.171 1.00 14.54 105 TRP A C 1
ATOM 794 O O . TRP A 1 105 ? 111.584 7.847 73.663 1.00 13.07 105 TRP A O 1
ATOM 805 N N . GLU A 1 106 ? 110.110 6.848 72.253 1.00 15.38 106 GLU A N 1
ATOM 806 C CA . GLU A 1 106 ? 111.087 5.870 71.754 1.00 16.78 106 GLU A CA 1
ATOM 807 C C . GLU A 1 106 ? 112.377 6.568 71.282 1.00 15.54 106 GLU A C 1
ATOM 808 O O . GLU A 1 106 ? 113.460 6.083 71.553 1.00 13.47 106 GLU A O 1
ATOM 814 N N . LYS A 1 107 ? 112.244 7.719 70.609 1.00 15.25 107 LYS A N 1
ATOM 815 C CA . LYS A 1 107 ? 113.400 8.492 70.124 1.00 15.97 107 LYS A CA 1
ATOM 816 C C . LYS A 1 107 ? 114.124 9.195 71.265 1.00 13.77 107 LYS A C 1
ATOM 817 O O . LYS A 1 107 ? 115.344 9.222 71.291 1.00 13.49 107 LYS A O 1
ATOM 823 N N . HIS A 1 108 ? 113.383 9.767 72.207 1.00 12.89 108 HIS A N 1
ATOM 824 C CA . HIS A 1 108 ? 113.998 10.304 73.425 1.00 12.52 108 HIS A CA 1
ATOM 825 C C . HIS A 1 108 ? 114.826 9.259 74.165 1.00 12.12 108 HIS A C 1
ATOM 826 O O . HIS A 1 108 ? 115.924 9.540 74.640 1.00 10.77 108 HIS A O 1
ATOM 833 N N . GLU A 1 109 ? 114.294 8.045 74.246 1.00 11.67 109 GLU A N 1
ATOM 834 C CA . GLU A 1 109 ? 115.004 7.005 74.955 1.00 12.12 109 GLU A CA 1
ATOM 835 C C . GLU A 1 109 ? 116.251 6.587 74.184 1.00 11.26 109 GLU A C 1
ATOM 836 O O . GLU A 1 109 ? 117.282 6.293 74.790 1.00 10.85 109 GLU A O 1
ATOM 842 N N . ALA A 1 110 ? 116.159 6.566 72.856 1.00 11.25 110 ALA A N 1
ATOM 843 C CA . ALA A 1 110 ? 117.318 6.273 72.020 1.00 11.27 110 ALA A CA 1
ATOM 844 C C . ALA A 1 110 ? 118.423 7.293 72.312 1.00 10.99 110 ALA A C 1
ATOM 845 O O . ALA A 1 110 ? 119.581 6.933 72.466 1.00 10.92 110 ALA A O 1
ATOM 847 N N . MET A 1 111 ? 118.046 8.563 72.396 1.00 11.28 111 MET A N 1
ATOM 848 C CA . MET A 1 111 ? 119.027 9.627 72.668 1.00 11.90 111 MET A CA 1
ATOM 849 C C . MET A 1 111 ? 119.626 9.497 74.064 1.00 11.55 111 MET A C 1
ATOM 850 O O . MET A 1 111 ? 120.837 9.622 74.243 1.00 11.02 111 MET A O 1
ATOM 855 N N . ILE A 1 112 ? 118.783 9.263 75.060 1.00 10.62 112 ILE A N 1
ATOM 856 C CA . ILE A 1 112 ? 119.294 8.970 76.395 1.00 11.03 112 ILE A CA 1
ATOM 857 C C . ILE A 1 112 ? 120.315 7.812 76.385 1.00 10.67 112 ILE A C 1
ATOM 858 O O . ILE A 1 112 ? 121.365 7.853 77.064 1.00 10.33 112 ILE A O 1
ATOM 863 N N . ASN A 1 113 ? 119.990 6.768 75.639 1.00 10.28 113 ASN A N 1
ATOM 864 C CA . ASN A 1 113 ? 120.880 5.620 75.562 1.00 10.86 113 ASN A CA 1
ATOM 865 C C . ASN A 1 113 ? 122.234 5.969 74.957 1.00 11.05 113 ASN A C 1
ATOM 866 O O . ASN A 1 113 ? 123.269 5.583 75.486 1.00 11.19 113 ASN A O 1
ATOM 871 N N . VAL A 1 114 ? 122.226 6.717 73.872 1.00 11.38 114 VAL A N 1
ATOM 872 C CA . VAL A 1 114 ? 123.499 7.081 73.223 1.00 11.73 114 VAL A CA 1
ATOM 873 C C . VAL A 1 114 ? 124.294 8.076 74.066 1.00 11.54 114 VAL A C 1
ATOM 874 O O . VAL A 1 114 ? 125.493 7.876 74.320 1.00 11.89 114 VAL A O 1
ATOM 878 N N . ASN A 1 115 ? 123.650 9.145 74.516 1.00 10.96 115 ASN A N 1
ATOM 879 C CA . ASN A 1 115 ? 124.391 10.275 75.069 1.00 11.15 115 ASN A CA 1
ATOM 880 C C . ASN A 1 115 ? 124.633 10.168 76.572 1.00 11.46 115 ASN A C 1
ATOM 881 O O . ASN A 1 115 ? 125.528 10.844 77.109 1.00 12.30 115 ASN A O 1
ATOM 886 N N . VAL A 1 116 ? 123.831 9.356 77.248 1.00 10.15 116 VAL A N 1
ATOM 887 C CA . VAL A 1 116 ? 123.880 9.232 78.714 1.00 10.82 116 VAL A CA 1
ATOM 888 C C . VAL A 1 116 ? 124.190 7.820 79.201 1.00 10.58 116 VAL A C 1
ATOM 889 O O . VAL A 1 116 ? 125.172 7.611 79.939 1.00 11.31 116 VAL A O 1
ATOM 893 N N . VAL A 1 117 ? 123.340 6.848 78.867 1.00 10.46 117 VAL A N 1
ATOM 894 C CA . VAL A 1 117 ? 123.453 5.521 79.463 1.00 11.36 117 VAL A CA 1
ATOM 895 C C . VAL A 1 117 ? 124.635 4.700 78.943 1.00 11.06 117 VAL A C 1
ATOM 896 O O . VAL A 1 117 ? 125.462 4.219 79.747 1.00 11.32 117 VAL A O 1
ATOM 900 N N . THR A 1 118 ? 124.704 4.489 77.628 1.00 10.89 118 THR A N 1
ATOM 901 C CA . THR A 1 118 ? 125.849 3.795 77.046 1.00 11.36 118 THR A CA 1
ATOM 902 C C . THR A 1 118 ? 127.131 4.545 77.336 1.00 10.69 118 THR A C 1
ATOM 903 O O . THR A 1 118 ? 128.127 3.941 77.683 1.00 10.04 118 THR A O 1
ATOM 907 N N . PHE A 1 119 ? 127.075 5.868 77.224 1.00 10.25 119 PHE A N 1
ATOM 908 C CA . PHE A 1 119 ? 128.186 6.730 77.621 1.00 9.84 119 PHE A CA 1
ATOM 909 C C . PHE A 1 119 ? 128.689 6.396 79.028 1.00 9.90 119 PHE A C 1
ATOM 910 O O . PHE A 1 119 ? 129.870 6.068 79.199 1.00 9.70 119 PHE A O 1
ATOM 918 N N . LEU A 1 120 ? 127.797 6.473 80.014 1.00 10.04 120 LEU A N 1
ATOM 919 C CA . LEU A 1 120 ? 128.224 6.289 81.395 1.00 10.62 120 LEU A CA 1
ATOM 920 C C . LEU A 1 120 ? 128.642 4.844 81.699 1.00 10.50 120 LEU A C 1
ATOM 921 O O . LEU A 1 120 ? 129.563 4.649 82.467 1.00 10.29 120 LEU A O 1
ATOM 926 N N . LYS A 1 121 ? 127.956 3.855 81.128 1.00 10.66 121 LYS A N 1
ATOM 927 C CA . LYS A 1 121 ? 128.358 2.460 81.309 1.00 11.44 121 LYS A CA 1
ATOM 928 C C . LYS A 1 121 ? 129.799 2.276 80.860 1.00 11.22 121 LYS A C 1
ATOM 929 O O . LYS A 1 121 ? 130.610 1.683 81.579 1.00 11.29 121 LYS A O 1
ATOM 935 N N . CYS A 1 122 ? 130.111 2.809 79.678 1.00 11.22 122 CYS A N 1
ATOM 936 C CA . CYS A 1 122 ? 131.454 2.682 79.139 1.00 11.52 122 CYS A CA 1
ATOM 937 C C . CYS A 1 122 ? 132.436 3.444 79.999 1.00 11.19 122 CYS A C 1
ATOM 938 O O . CYS A 1 122 ? 133.486 2.915 80.351 1.00 11.94 122 CYS A O 1
ATOM 941 N N . PHE A 1 123 ? 132.111 4.688 80.337 1.00 10.31 123 PHE A N 1
ATOM 942 C CA . PHE A 1 123 ? 133.032 5.530 81.121 1.00 10.68 123 PHE A CA 1
ATOM 943 C C . PHE A 1 123 ? 133.328 4.862 82.468 1.00 11.22 123 PHE A C 1
ATOM 944 O O . PHE A 1 123 ? 134.477 4.782 82.882 1.00 11.10 123 PHE A O 1
ATOM 952 N N . HIS A 1 124 ? 132.280 4.338 83.098 1.00 11.11 124 HIS A N 1
ATOM 953 C CA . HIS A 1 124 ? 132.420 3.675 84.395 1.00 12.29 124 HIS A CA 1
ATOM 954 C C . HIS A 1 124 ? 133.284 2.422 84.304 1.00 12.16 124 HIS A C 1
ATOM 955 O O . HIS A 1 124 ? 134.199 2.234 85.087 1.00 12.28 124 HIS A O 1
ATOM 962 N N . HIS A 1 125 ? 132.986 1.585 83.323 1.00 12.94 125 HIS A N 1
ATOM 963 C CA . HIS A 1 125 ? 133.660 0.301 83.179 1.00 13.32 125 HIS A CA 1
ATOM 964 C C . HIS A 1 125 ? 135.159 0.502 82.934 1.00 13.16 125 HIS A C 1
ATOM 965 O O . HIS A 1 125 ? 135.998 -0.073 83.649 1.00 13.27 125 HIS A O 1
ATOM 972 N N . TYR A 1 126 ? 135.502 1.368 81.977 1.00 12.50 126 TYR A N 1
ATOM 973 C CA . TYR A 1 126 ? 136.913 1.596 81.659 1.00 12.15 126 TYR A CA 1
ATOM 974 C C . TYR A 1 126 ? 137.619 2.429 82.712 1.00 12.05 126 TYR A C 1
ATOM 975 O O . TYR A 1 126 ? 138.814 2.205 82.946 1.00 11.34 126 TYR A O 1
ATOM 984 N N . MET A 1 127 ? 136.902 3.316 83.417 1.00 11.86 127 MET A N 1
ATOM 985 C CA . MET A 1 127 ? 137.508 3.990 84.566 1.00 12.75 127 MET A CA 1
ATOM 986 C C . MET A 1 127 ? 137.899 3.029 85.689 1.00 13.40 127 MET A C 1
ATOM 987 O O . MET A 1 127 ? 138.949 3.212 86.322 1.00 13.13 127 MET A O 1
ATOM 992 N N . ARG A 1 128 ? 137.099 1.992 85.906 1.00 14.34 128 ARG A N 1
ATOM 993 C CA . ARG A 1 128 ? 137.453 0.937 86.865 1.00 16.45 128 ARG A CA 1
ATOM 994 C C . ARG A 1 128 ? 138.747 0.250 86.485 1.00 15.44 128 ARG A C 1
ATOM 995 O O . ARG A 1 128 ? 139.618 0.028 87.330 1.00 15.37 128 ARG A O 1
ATOM 1003 N N . ILE A 1 129 ? 138.889 -0.056 85.207 1.00 14.54 129 ILE A N 1
ATOM 1004 C CA . ILE A 1 129 ? 140.103 -0.715 84.728 1.00 15.18 129 ILE A CA 1
ATOM 1005 C C . ILE A 1 129 ? 141.296 0.234 84.869 1.00 15.27 129 ILE A C 1
ATOM 1006 O O . ILE A 1 129 ? 142.333 -0.131 85.466 1.00 15.95 129 ILE A O 1
ATOM 1011 N N . PHE A 1 130 ? 141.153 1.454 84.338 1.00 13.80 130 PHE A N 1
ATOM 1012 C CA . PHE A 1 130 ? 142.247 2.409 84.351 1.00 13.81 130 PHE A CA 1
ATOM 1013 C C . PHE A 1 130 ? 142.696 2.772 85.774 1.00 15.16 130 PHE A C 1
ATOM 1014 O O . PHE A 1 130 ? 143.900 2.858 86.041 1.00 15.11 130 PHE A O 1
ATOM 1022 N N . ALA A 1 131 ? 141.740 2.963 86.674 1.00 15.41 131 ALA A N 1
ATOM 1023 C CA . ALA A 1 131 ? 142.055 3.342 88.051 1.00 17.54 131 ALA A CA 1
ATOM 1024 C C . ALA A 1 131 ? 142.738 2.186 88.797 1.00 17.91 131 ALA A C 1
ATOM 1025 O O . ALA A 1 131 ? 143.681 2.435 89.556 1.00 18.22 131 ALA A O 1
ATOM 1027 N N . ALA A 1 132 ? 142.308 0.950 88.541 1.00 18.68 132 ALA A N 1
ATOM 1028 C CA . ALA A 1 132 ? 142.888 -0.221 89.207 1.00 19.80 132 ALA A CA 1
ATOM 1029 C C . ALA A 1 132 ? 144.357 -0.444 88.828 1.00 19.56 132 ALA A C 1
ATOM 1030 O O . ALA A 1 132 ? 145.167 -0.824 89.673 1.00 20.48 132 ALA A O 1
ATOM 1032 N N . GLN A 1 133 ? 144.707 -0.175 87.579 1.00 18.03 133 GLN A N 1
ATOM 1033 C CA . GLN A 1 133 ? 146.097 -0.276 87.115 1.00 17.24 133 GLN A CA 1
ATOM 1034 C C . GLN A 1 133 ? 146.852 1.053 87.239 1.00 17.50 133 GLN A C 1
ATOM 1035 O O . GLN A 1 133 ? 148.035 1.144 86.898 1.00 17.55 133 GLN A O 1
ATOM 1041 N N . ASP A 1 134 ? 146.147 2.083 87.710 1.00 16.72 134 ASP A N 1
ATOM 1042 C CA . ASP A 1 134 ? 146.652 3.448 87.815 1.00 17.76 134 ASP A CA 1
ATOM 1043 C C . ASP A 1 134 ? 147.352 3.903 86.535 1.00 16.54 134 ASP A C 1
ATOM 1044 O O . ASP A 1 134 ? 148.458 4.446 86.542 1.00 16.44 134 ASP A O 1
ATOM 1049 N N . ARG A 1 135 ? 146.692 3.654 85.412 1.00 16.17 135 ARG A N 1
ATOM 1050 C CA . ARG A 1 135 ? 147.257 3.947 84.135 1.00 15.70 135 ARG A CA 1
ATOM 1051 C C . ARG A 1 135 ? 146.145 3.943 83.077 1.00 14.66 135 ARG A C 1
ATOM 1052 O O . ARG A 1 135 ? 145.374 2.990 83.010 1.00 13.32 135 ARG A O 1
ATOM 1060 N N . GLY A 1 136 ? 146.086 5.012 82.280 1.00 13.42 136 GLY A N 1
ATOM 1061 C CA . GLY A 1 136 ? 145.124 5.100 81.188 1.00 12.94 136 GLY A CA 1
ATOM 1062 C C . GLY A 1 136 ? 144.738 6.502 80.814 1.00 12.36 136 GLY A C 1
ATOM 1063 O O . GLY A 1 136 ? 145.112 7.461 81.476 1.00 12.37 136 GLY A O 1
ATOM 1064 N N . ALA A 1 137 ? 143.945 6.623 79.758 1.00 12.13 137 ALA A N 1
ATOM 1065 C CA . ALA A 1 137 ? 143.476 7.934 79.342 1.00 11.87 137 ALA A CA 1
ATOM 1066 C C . ALA A 1 137 ? 142.089 7.879 78.766 1.00 11.59 137 ALA A C 1
ATOM 1067 O O . ALA A 1 137 ? 141.721 6.902 78.107 1.00 11.17 137 ALA A O 1
ATOM 1069 N N . VAL A 1 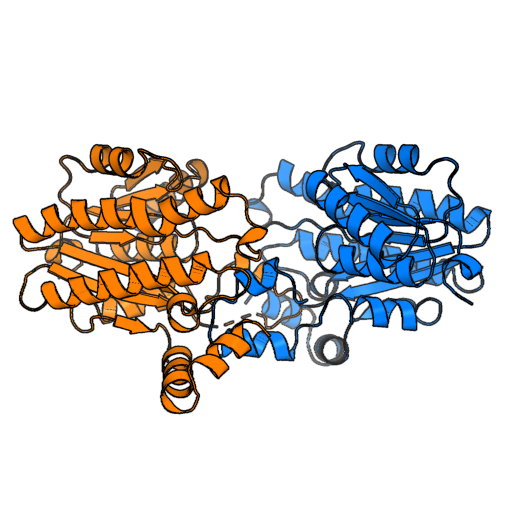138 ? 141.307 8.921 79.025 1.00 11.38 138 VAL A N 1
ATOM 1070 C CA . VAL A 1 138 ? 139.991 9.061 78.443 1.00 11.04 138 VAL A CA 1
ATOM 1071 C C . VAL A 1 138 ? 139.883 10.461 77.865 1.00 11.04 138 VAL A C 1
ATOM 1072 O O . VAL A 1 138 ? 140.203 11.435 78.553 1.00 11.64 138 VAL A O 1
ATOM 1076 N N . ILE A 1 139 ? 139.435 10.565 76.620 1.00 10.49 139 ILE A N 1
ATOM 1077 C CA . ILE A 1 139 ? 139.024 11.861 76.049 1.00 11.05 139 ILE A CA 1
ATOM 1078 C C . ILE A 1 139 ? 137.618 11.691 75.559 1.00 10.75 139 ILE A C 1
ATOM 1079 O O . ILE A 1 139 ? 137.389 10.955 74.620 1.00 11.57 139 ILE A O 1
ATOM 1084 N N . ASN A 1 140 ? 136.669 12.348 76.205 1.00 10.30 140 ASN A N 1
ATOM 1085 C CA . ASN A 1 140 ? 135.297 12.297 75.754 1.00 10.19 140 ASN A CA 1
ATOM 1086 C C . ASN A 1 140 ? 134.958 13.561 74.987 1.00 10.28 140 ASN A C 1
ATOM 1087 O O . ASN A 1 140 ? 135.519 14.624 75.226 1.00 10.90 140 ASN A O 1
ATOM 1092 N N . VAL A 1 141 ? 134.030 13.429 74.052 1.00 10.32 141 VAL A N 1
ATOM 1093 C CA . VAL A 1 141 ? 133.670 14.512 73.148 1.00 10.46 141 VAL A CA 1
ATOM 1094 C C . VAL A 1 141 ? 132.329 15.116 73.538 1.00 10.34 141 VAL A C 1
ATOM 1095 O O . VAL A 1 141 ? 131.316 14.415 73.633 1.00 10.14 141 VAL A O 1
ATOM 1099 N N . SER A 1 142 ? 132.335 16.414 73.807 1.00 10.77 142 SER A N 1
ATOM 1100 C CA . SER A 1 142 ? 131.106 17.181 73.970 1.00 11.13 142 SER A CA 1
ATOM 1101 C C . SER A 1 142 ? 130.887 18.157 72.809 1.00 11.85 142 SER A C 1
ATOM 1102 O O . SER A 1 142 ? 131.605 18.136 71.785 1.00 11.55 142 SER A O 1
ATOM 1105 N N . SER A 1 143 ? 129.888 19.022 72.977 1.00 12.53 143 SER A N 1
ATOM 1106 C CA . SER A 1 143 ? 129.478 19.958 71.949 1.00 13.43 143 SER A CA 1
ATOM 1107 C C . SER A 1 143 ? 129.162 21.277 72.588 1.00 13.53 143 SER A C 1
ATOM 1108 O O . SER A 1 143 ? 128.689 21.323 73.741 1.00 13.18 143 SER A O 1
ATOM 1111 N N . MET A 1 144 ? 129.416 22.357 71.855 1.00 13.29 144 MET A N 1
ATOM 1112 C CA . MET A 1 144 ? 129.031 23.685 72.280 1.00 13.66 144 MET A CA 1
ATOM 1113 C C . MET A 1 144 ? 127.532 23.814 72.615 1.00 12.72 144 MET A C 1
ATOM 1114 O O . MET A 1 144 ? 127.190 24.639 73.453 1.00 12.13 144 MET A O 1
ATOM 1119 N N . THR A 1 145 ? 126.683 22.951 72.044 1.00 11.69 145 THR A N 1
ATOM 1120 C CA . THR A 1 145 ? 125.273 22.887 72.419 1.00 11.81 145 THR A CA 1
ATOM 1121 C C . THR A 1 145 ? 125.087 22.536 73.901 1.00 11.25 145 THR A C 1
ATOM 1122 O O . THR A 1 145 ? 124.082 22.924 74.505 1.00 11.00 145 THR A O 1
ATOM 1126 N N . GLY A 1 146 ? 126.047 21.812 74.471 1.00 11.05 146 GLY A N 1
ATOM 1127 C CA . GLY A 1 146 ? 126.061 21.543 75.905 1.00 10.78 146 GLY A CA 1
ATOM 1128 C C . GLY A 1 146 ? 126.274 22.762 76.792 1.00 11.45 146 GLY A C 1
ATOM 1129 O O . GLY A 1 146 ? 125.991 22.722 77.992 1.00 11.39 146 GLY A O 1
ATOM 1130 N N . ILE A 1 147 ? 126.795 23.837 76.207 1.00 11.07 147 ILE A N 1
ATOM 1131 C CA . ILE A 1 147 ? 126.972 25.111 76.858 1.00 11.74 147 ILE A CA 1
ATOM 1132 C C . ILE A 1 147 ? 125.840 26.088 76.544 1.00 11.87 147 ILE A C 1
ATOM 1133 O O . ILE A 1 147 ? 125.326 26.752 77.442 1.00 11.25 147 ILE A O 1
ATOM 1138 N N . SER A 1 148 ? 125.462 26.174 75.263 1.00 11.76 148 SER A N 1
ATOM 1139 C CA . SER A 1 148 ? 124.457 27.130 74.806 1.00 12.03 148 SER A CA 1
ATOM 1140 C C . SER A 1 148 ? 123.015 26.680 75.030 1.00 12.27 148 SER A C 1
ATOM 1141 O O . SER A 1 148 ? 122.104 27.520 75.052 1.00 11.95 148 SER A O 1
ATOM 1144 N N . SER A 1 149 ? 122.820 25.373 75.191 1.00 11.54 149 SER A N 1
ATOM 1145 C CA . SER A 1 149 ? 121.528 24.705 74.990 1.00 11.73 149 SER A CA 1
ATOM 1146 C C . SER A 1 149 ? 121.163 24.648 73.498 1.00 11.63 149 SER A C 1
ATOM 1147 O O . SER A 1 149 ? 121.728 25.339 72.681 1.00 11.75 149 SER A O 1
ATOM 1150 N N . SER A 1 150 ? 120.156 23.856 73.158 1.00 12.03 150 SER A N 1
ATOM 1151 C CA . SER A 1 150 ? 119.829 23.618 71.750 1.00 12.26 150 SER A CA 1
ATOM 1152 C C . SER A 1 150 ? 118.312 23.554 71.544 1.00 12.52 150 SER A C 1
ATOM 1153 O O . SER A 1 150 ? 117.754 22.474 71.332 1.00 12.19 150 SER A O 1
ATOM 1156 N N . PRO A 1 151 ? 117.630 24.721 71.632 1.00 13.21 151 PRO A N 1
ATOM 1157 C CA . PRO A 1 151 ? 116.205 24.809 71.289 1.00 13.47 151 PRO A CA 1
ATOM 1158 C C . PRO A 1 151 ? 115.899 24.127 69.964 1.00 14.17 151 PRO A C 1
ATOM 1159 O O . PRO A 1 151 ? 116.705 24.213 69.033 1.00 13.93 151 PRO A O 1
ATOM 1163 N N . TRP A 1 152 ? 114.767 23.411 69.920 1.00 14.36 152 TRP A N 1
ATOM 1164 C CA . TRP A 1 152 ? 114.315 22.579 68.787 1.00 14.85 152 TRP A CA 1
ATOM 1165 C C . TRP A 1 152 ? 115.148 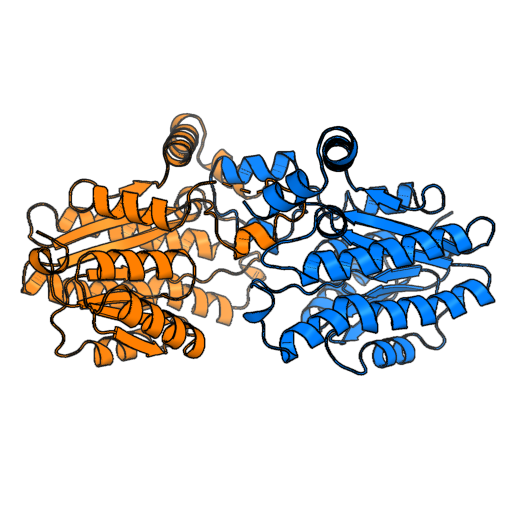21.300 68.575 1.00 14.65 152 TRP A C 1
ATOM 1166 O O . TRP A 1 152 ? 114.952 20.576 67.612 1.00 14.52 152 TRP A O 1
ATOM 1177 N N . ASN A 1 153 ? 116.064 21.016 69.501 1.00 14.68 153 ASN A N 1
ATOM 1178 C CA . ASN A 1 153 ? 116.824 19.776 69.508 1.00 15.32 153 ASN A CA 1
ATOM 1179 C C . ASN A 1 153 ? 117.373 19.580 70.927 1.00 13.71 153 ASN A C 1
ATOM 1180 O O . ASN A 1 153 ? 118.566 19.339 71.130 1.00 13.27 153 ASN A O 1
ATOM 1185 N N . GLY A 1 154 ? 116.482 19.721 71.894 1.00 13.07 154 GLY A N 1
ATOM 1186 C CA . GLY A 1 154 ? 116.835 19.870 73.308 1.00 13.06 154 GLY A CA 1
ATOM 1187 C C . GLY A 1 154 ? 117.769 18.808 73.869 1.00 13.80 154 GLY A C 1
ATOM 1188 O O . GLY A 1 154 ? 118.722 19.116 74.617 1.00 12.80 154 GLY A O 1
ATOM 1189 N N . GLN A 1 155 ? 117.538 17.556 73.485 1.00 14.02 155 GLN A N 1
ATOM 1190 C CA . GLN A 1 155 ? 118.394 16.481 73.996 1.00 15.23 155 GLN A CA 1
ATOM 1191 C C . GLN A 1 155 ? 119.846 16.462 73.500 1.00 15.84 155 GLN A C 1
ATOM 1192 O O . GLN A 1 155 ? 120.708 15.846 74.154 1.00 16.30 155 GLN A O 1
ATOM 1198 N N . TYR A 1 156 ? 120.134 17.121 72.378 1.00 16.12 156 TYR A N 1
ATOM 1199 C CA . TYR A 1 156 ? 121.521 17.301 71.872 1.00 17.10 156 TYR A CA 1
ATOM 1200 C C . TYR A 1 156 ? 122.349 17.962 72.972 1.00 15.32 156 TYR A C 1
ATOM 1201 O O . TYR A 1 156 ? 123.293 17.361 73.520 1.00 14.44 156 TYR A O 1
ATOM 1210 N N . GLY A 1 157 ? 121.951 19.170 73.337 1.00 13.05 157 GLY A N 1
ATOM 1211 C CA . GLY A 1 157 ? 122.648 19.922 74.343 1.00 12.80 157 GLY A CA 1
ATOM 1212 C C . GLY A 1 157 ? 122.561 19.265 75.710 1.00 11.39 157 GLY A C 1
ATOM 1213 O O . GLY A 1 157 ? 123.525 19.286 76.461 1.00 11.91 157 GLY A O 1
ATOM 1214 N N . ALA A 1 158 ? 121.408 18.687 76.038 1.00 11.22 158 ALA A N 1
ATOM 1215 C CA . ALA A 1 158 ? 121.229 18.113 77.376 1.00 10.81 158 ALA A CA 1
ATOM 1216 C C . ALA A 1 158 ? 122.188 16.937 77.569 1.00 10.87 158 ALA A C 1
ATOM 1217 O O . ALA A 1 158 ? 122.863 16.832 78.596 1.00 11.63 158 ALA A O 1
ATOM 1219 N N . GLY A 1 159 ? 122.202 16.025 76.599 1.00 10.73 159 GLY A N 1
ATOM 1220 C CA . GLY A 1 159 ? 123.087 14.879 76.623 1.00 10.59 159 GLY A CA 1
ATOM 1221 C C . GLY A 1 159 ? 124.549 15.278 76.571 1.00 10.58 159 GLY A C 1
ATOM 1222 O O . GLY A 1 159 ? 125.379 14.736 77.321 1.00 9.70 159 GLY A O 1
ATOM 1223 N N . LYS A 1 160 ? 124.886 16.234 75.700 1.00 10.69 160 LYS A N 1
ATOM 1224 C CA . LYS A 1 160 ? 126.264 16.691 75.623 1.00 11.02 160 LYS A CA 1
ATOM 1225 C C . LYS A 1 160 ? 126.689 17.402 76.910 1.00 10.50 160 LYS A C 1
ATOM 1226 O O . LYS A 1 160 ? 127.839 17.291 77.328 1.00 9.63 160 LYS A O 1
ATOM 1232 N N . ALA A 1 161 ? 125.759 18.091 77.575 1.00 9.70 161 ALA A N 1
ATOM 1233 C CA . ALA A 1 161 ? 126.075 18.697 78.880 1.00 10.13 161 ALA A CA 1
ATOM 1234 C C . ALA A 1 161 ? 126.323 17.638 79.952 1.00 9.90 161 ALA A C 1
ATOM 1235 O O . ALA A 1 161 ? 127.168 17.811 80.849 1.00 10.27 161 ALA A O 1
ATOM 1237 N N . PHE A 1 162 ? 125.562 16.549 79.899 1.00 9.59 162 PHE A N 1
ATOM 1238 C CA . PHE A 1 162 ? 125.803 15.424 80.818 1.00 9.40 162 PHE A CA 1
ATOM 1239 C C . PHE A 1 162 ? 127.231 14.900 80.634 1.00 9.19 162 PHE A C 1
ATOM 1240 O O . PHE A 1 162 ? 128.003 14.738 81.600 1.00 9.27 162 PHE A O 1
ATOM 1248 N N . ILE A 1 163 ? 127.606 14.666 79.377 1.00 9.59 163 ILE A N 1
ATOM 1249 C CA . ILE A 1 163 ? 128.955 14.175 79.065 1.00 9.55 163 ILE A CA 1
ATOM 1250 C C . ILE A 1 163 ? 130.003 15.189 79.536 1.00 9.41 163 ILE A C 1
ATOM 1251 O O . ILE A 1 163 ? 131.008 14.813 80.143 1.00 9.86 163 ILE A O 1
ATOM 1256 N N . LEU A 1 164 ? 129.751 16.473 79.267 1.00 9.41 164 LEU A N 1
ATOM 1257 C CA . LEU A 1 164 ? 130.687 17.531 79.658 1.00 9.34 164 LEU A CA 1
ATOM 1258 C C . LEU A 1 164 ? 130.907 17.522 81.179 1.00 9.24 164 LEU A C 1
ATOM 1259 O O . LEU A 1 164 ? 132.038 17.387 81.670 1.00 8.96 164 LEU A O 1
ATOM 1264 N N . LYS A 1 165 ? 129.828 17.676 81.912 1.00 9.37 165 LYS A N 1
ATOM 1265 C CA . LYS A 1 165 ? 129.946 17.812 83.362 1.00 9.96 165 LYS A CA 1
ATOM 1266 C C . LYS A 1 165 ? 130.429 16.534 84.057 1.00 10.19 165 LYS A C 1
ATOM 1267 O O . LYS A 1 165 ? 131.191 16.613 85.038 1.00 9.60 165 LYS A O 1
ATOM 1273 N N . MET A 1 166 ? 130.010 15.364 83.570 1.00 9.95 166 MET A N 1
ATOM 1274 C CA . MET A 1 166 ? 130.512 14.113 84.121 1.00 10.02 166 MET A CA 1
ATOM 1275 C C . MET A 1 166 ? 132.013 14.016 83.897 1.00 9.83 166 MET A C 1
ATOM 1276 O O . MET A 1 166 ? 132.756 13.626 84.784 1.00 9.56 166 MET A O 1
ATOM 1281 N N . THR A 1 167 ? 132.466 14.344 82.679 1.00 9.50 167 THR A N 1
ATOM 1282 C CA . THR A 1 167 ? 133.887 14.196 82.346 1.00 9.69 167 THR A CA 1
ATOM 1283 C C . THR A 1 167 ? 134.729 15.238 83.070 1.00 9.89 167 THR A C 1
ATOM 1284 O O . THR A 1 167 ? 135.834 14.928 83.518 1.00 10.21 167 THR A O 1
ATOM 1288 N N . GLU A 1 168 ? 134.203 16.450 83.221 1.00 9.93 168 GLU A N 1
ATOM 1289 C CA . GLU A 1 168 ? 134.901 17.491 83.988 1.00 10.27 168 GLU A CA 1
ATOM 1290 C C . GLU A 1 168 ? 135.150 17.020 85.409 1.00 10.39 168 GLU A C 1
ATOM 1291 O O . GLU A 1 168 ? 136.248 17.168 85.925 1.00 10.68 168 GLU A O 1
ATOM 1297 N N . ALA A 1 169 ? 134.125 16.429 86.016 1.00 10.56 169 ALA A N 1
ATOM 1298 C CA . ALA A 1 169 ? 134.228 15.918 87.391 1.00 10.41 169 ALA A CA 1
ATOM 1299 C C . ALA A 1 169 ? 135.308 14.863 87.503 1.00 11.09 169 ALA A C 1
ATOM 1300 O O . ALA A 1 169 ? 136.190 14.966 88.365 1.00 11.01 169 ALA A O 1
ATOM 1302 N N . VAL A 1 170 ? 135.269 13.894 86.599 1.00 11.05 170 VAL A N 1
ATOM 1303 C CA . VAL A 1 170 ? 136.218 12.775 86.602 1.00 11.88 170 VAL A CA 1
ATOM 1304 C C . VAL A 1 170 ? 137.636 13.247 86.270 1.00 12.40 170 VAL A C 1
ATOM 1305 O O . VAL A 1 170 ? 138.609 12.747 86.855 1.00 13.30 170 VAL A O 1
ATOM 1309 N N . ALA A 1 171 ? 137.759 14.221 85.371 1.00 12.87 171 ALA A N 1
ATOM 1310 C CA . ALA A 1 171 ? 139.058 14.820 85.037 1.00 12.96 171 ALA A CA 1
ATOM 1311 C C . ALA A 1 171 ? 139.739 15.375 86.288 1.00 13.83 171 ALA A C 1
ATOM 1312 O O . ALA A 1 171 ? 140.920 15.103 86.527 1.00 13.48 171 ALA A O 1
ATOM 1314 N N . CYS A 1 172 ? 138.961 16.068 87.112 1.00 13.64 172 CYS A N 1
ATOM 1315 C CA . CYS A 1 172 ? 139.454 16.586 88.388 1.00 14.34 172 CYS A CA 1
ATOM 1316 C C . CYS A 1 172 ? 139.817 15.466 89.370 1.00 13.88 172 CYS A C 1
ATOM 1317 O O . CYS A 1 172 ? 140.887 15.492 90.017 1.00 15.37 172 CYS A O 1
ATOM 1320 N N . GLU A 1 173 ? 138.935 14.484 89.495 1.00 13.15 173 GLU A N 1
ATOM 1321 C CA . GLU A 1 173 ? 139.203 13.309 90.338 1.00 13.73 173 GLU A CA 1
ATOM 1322 C C . GLU A 1 173 ? 140.516 12.611 89.986 1.00 14.65 173 GLU A C 1
ATOM 1323 O O . GLU A 1 173 ? 141.158 12.028 90.871 1.00 15.19 173 GLU A O 1
ATOM 1329 N N . CYS A 1 174 ? 140.907 12.637 88.706 1.00 13.67 174 CYS A N 1
ATOM 1330 C CA . CYS A 1 174 ? 142.081 11.908 88.250 1.00 14.58 174 CYS A CA 1
ATOM 1331 C C . CYS A 1 174 ? 143.379 12.703 88.335 1.00 15.64 174 CYS A C 1
ATOM 1332 O O . CYS A 1 174 ? 144.435 12.142 88.060 1.00 16.05 174 CYS A O 1
ATOM 1335 N N . GLU A 1 175 ? 143.310 13.984 88.682 1.00 16.93 175 GLU A N 1
ATOM 1336 C CA . GLU A 1 175 ? 144.526 14.791 88.827 1.00 20.00 175 GLU A CA 1
ATOM 1337 C C . GLU A 1 175 ? 145.406 14.200 89.909 1.00 20.92 175 GLU A C 1
ATOM 1338 O O . GLU A 1 175 ? 144.936 13.906 90.997 1.00 22.19 175 GLU A O 1
ATOM 1344 N N . GLY A 1 176 ? 146.674 13.995 89.588 1.00 20.89 176 GLY A N 1
ATOM 1345 C CA . GLY A 1 176 ? 147.598 13.380 90.523 1.00 22.97 176 GLY A CA 1
ATOM 1346 C C . GLY A 1 176 ? 147.476 11.878 90.621 1.00 22.07 176 GLY A C 1
ATOM 1347 O O . GLY A 1 176 ? 148.042 11.278 91.537 1.00 23.51 176 GLY A O 1
ATOM 1348 N N . THR A 1 177 ? 146.730 11.264 89.705 1.00 19.77 177 THR A N 1
ATOM 1349 C CA . THR A 1 177 ? 146.791 9.809 89.485 1.00 18.40 177 THR A CA 1
ATOM 1350 C C . THR A 1 177 ? 147.419 9.535 88.132 1.00 17.28 177 THR A C 1
ATOM 1351 O O . THR A 1 177 ? 147.671 10.449 87.353 1.00 18.11 177 THR A O 1
ATOM 1355 N N . GLY A 1 178 ? 147.636 8.253 87.843 1.00 16.37 178 GLY A N 1
ATOM 1356 C CA . GLY A 1 178 ? 148.157 7.818 86.552 1.00 15.46 178 GLY A CA 1
ATOM 1357 C C . GLY A 1 178 ? 147.155 7.779 85.404 1.00 15.31 178 GLY A C 1
ATOM 1358 O O . GLY A 1 178 ? 147.498 7.376 84.304 1.00 16.17 178 GLY A O 1
ATOM 1359 N N . VAL A 1 179 ? 145.905 8.161 85.659 1.00 13.78 179 VAL A N 1
ATOM 1360 C CA . VAL A 1 179 ? 144.890 8.203 84.620 1.00 13.36 179 VAL A CA 1
ATOM 1361 C C . VAL A 1 179 ? 144.690 9.664 84.217 1.00 12.40 179 VAL A C 1
ATOM 1362 O O . VAL A 1 179 ? 144.535 10.522 85.085 1.00 12.51 179 VAL A O 1
ATOM 1366 N N . ASP A 1 180 ? 144.733 9.947 82.922 1.00 12.10 180 ASP A N 1
ATOM 1367 C CA . ASP A 1 180 ? 144.539 11.305 82.384 1.00 12.21 180 ASP A CA 1
ATOM 1368 C C . ASP A 1 180 ? 143.189 11.379 81.673 1.00 11.86 180 ASP A C 1
ATOM 1369 O O . ASP A 1 180 ? 142.941 10.630 80.747 1.00 12.47 180 ASP A O 1
ATOM 1374 N N . VAL A 1 181 ? 142.326 12.288 82.114 1.00 11.38 181 VAL A N 1
ATOM 1375 C CA . VAL A 1 181 ? 140.995 12.417 81.567 1.00 11.19 181 VAL A CA 1
ATOM 1376 C C . VAL A 1 181 ? 140.785 13.843 81.112 1.00 10.95 181 VAL A C 1
ATOM 1377 O O . VAL A 1 181 ? 141.223 14.776 81.769 1.00 11.27 181 VAL A O 1
ATOM 1381 N N . GLU A 1 182 ? 140.136 13.997 79.974 1.00 10.72 182 GLU A N 1
ATOM 1382 C CA . GLU A 1 182 ? 139.843 15.293 79.372 1.00 10.91 182 GLU A CA 1
ATOM 1383 C C . GLU A 1 182 ? 138.509 15.223 78.658 1.00 10.84 182 GLU A C 1
ATOM 1384 O O . GLU A 1 182 ? 138.145 14.180 78.122 1.00 10.56 182 GLU A O 1
ATOM 1390 N N . VAL A 1 183 ? 137.781 16.320 78.683 1.00 10.25 183 VAL A N 1
ATOM 1391 C CA . VAL A 1 183 ? 136.681 16.520 77.738 1.00 10.86 183 VAL A CA 1
ATOM 1392 C C . VAL A 1 183 ? 137.046 17.602 76.743 1.00 10.84 183 VAL A C 1
ATOM 1393 O O . VAL A 1 183 ? 137.538 18.671 77.118 1.00 11.17 183 VAL A O 1
ATOM 1397 N N . ILE A 1 184 ? 136.800 17.316 75.468 1.00 11.68 184 ILE A N 1
ATOM 1398 C CA . ILE A 1 184 ? 136.995 18.290 74.402 1.00 12.66 184 ILE A CA 1
ATOM 1399 C C . ILE A 1 184 ? 135.612 18.620 73.852 1.00 12.20 184 ILE A C 1
ATOM 1400 O O . ILE A 1 184 ? 134.881 17.724 73.433 1.00 12.06 184 ILE A O 1
ATOM 1405 N N . THR A 1 185 ? 135.287 19.906 73.831 1.00 11.88 185 THR A N 1
ATOM 1406 C CA . THR A 1 185 ? 133.991 20.397 73.400 1.00 12.43 185 THR A CA 1
ATOM 1407 C C . THR A 1 185 ? 134.112 20.981 71.987 1.00 12.66 185 THR A C 1
ATOM 1408 O O . THR A 1 185 ? 134.887 21.919 71.759 1.00 12.22 185 THR A O 1
ATOM 1412 N N . LEU A 1 186 ? 133.357 20.414 71.046 1.00 12.39 186 LEU A N 1
ATOM 1413 C CA . LEU A 1 186 ? 133.481 20.758 69.632 1.00 14.18 186 LEU A CA 1
ATOM 1414 C C . LEU A 1 186 ? 132.405 21.733 69.229 1.00 15.64 186 LEU A C 1
ATOM 1415 O O . LEU A 1 186 ? 131.308 21.708 69.762 1.00 17.45 186 LEU A O 1
ATOM 1420 N N . GLY A 1 187 ? 132.722 22.572 68.258 1.00 17.01 187 GLY A N 1
ATOM 1421 C CA . GLY A 1 187 ? 131.734 23.390 67.614 1.00 17.74 187 GLY A CA 1
ATOM 1422 C C . GLY A 1 187 ? 131.463 22.752 66.267 1.00 19.51 187 GLY A C 1
ATOM 1423 O O . GLY A 1 187 ? 131.515 21.537 66.100 1.00 20.76 187 GLY A O 1
ATOM 1424 N N . THR A 1 188 ? 131.224 23.586 65.281 1.00 20.20 188 THR A N 1
ATOM 1425 C CA . THR A 1 188 ? 130.973 23.102 63.937 1.00 20.93 188 THR A CA 1
ATOM 1426 C C . THR A 1 188 ? 132.251 22.496 63.356 1.00 21.32 188 THR A C 1
ATOM 1427 O O . THR A 1 188 ? 133.313 23.113 63.396 1.00 20.73 188 THR A O 1
ATOM 1431 N N . THR A 1 189 ? 132.132 21.257 62.899 1.00 21.06 189 THR A N 1
ATOM 1432 C CA . THR A 1 189 ? 133.254 20.443 62.485 1.00 23.65 189 THR A CA 1
ATOM 1433 C C . THR A 1 189 ? 133.011 19.978 61.045 1.00 25.09 189 THR A C 1
ATOM 1434 O O . THR A 1 189 ? 131.892 19.639 60.685 1.00 24.84 189 THR A O 1
ATOM 1438 N N . LEU A 1 190 ? 134.062 19.985 60.243 1.00 27.83 190 LEU A N 1
ATOM 1439 C CA . LEU A 1 190 ? 133.969 19.586 58.839 1.00 32.82 190 LEU A CA 1
ATOM 1440 C C . LEU A 1 190 ? 133.781 18.072 58.751 1.00 35.38 190 LEU A C 1
ATOM 1441 O O . LEU A 1 190 ? 134.683 17.306 59.071 1.00 37.20 190 LEU A O 1
ATOM 1446 N N . THR A 1 191 ? 132.578 17.664 58.369 1.00 39.40 191 THR A N 1
ATOM 1447 C CA . THR A 1 191 ? 132.220 16.267 58.162 1.00 42.31 191 THR A CA 1
ATOM 1448 C C . THR A 1 191 ? 131.563 16.151 56.778 1.00 48.27 191 THR A C 1
ATOM 1449 O O . THR A 1 191 ? 131.290 17.183 56.133 1.00 47.09 191 THR A O 1
ATOM 1453 N N . PRO A 1 192 ? 131.332 14.906 56.296 1.00 51.22 192 PRO A N 1
ATOM 1454 C CA . PRO A 1 192 ? 130.510 14.770 55.081 1.00 50.94 192 PRO A CA 1
ATOM 1455 C C . PRO A 1 192 ? 129.059 15.152 55.369 1.00 49.90 192 PRO A C 1
ATOM 1456 O O . PRO A 1 192 ? 128.388 15.716 54.506 1.00 49.97 192 PRO A O 1
ATOM 1460 N N . SER A 1 193 ? 128.594 14.814 56.574 1.00 48.73 193 SER A N 1
AT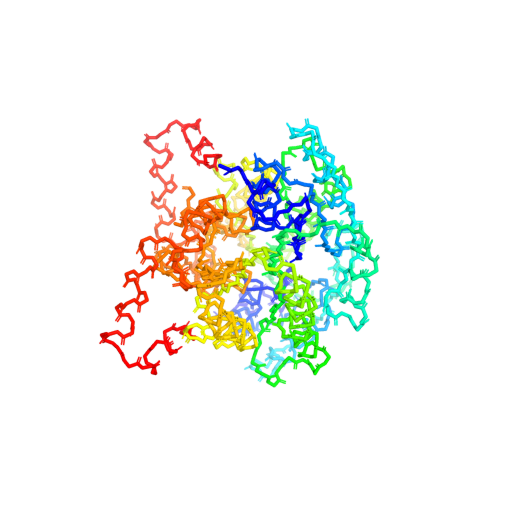OM 1461 C CA . SER A 1 193 ? 127.358 15.355 57.149 1.00 49.15 193 SER A CA 1
ATOM 1462 C C . SER A 1 193 ? 127.221 16.860 56.851 1.00 48.60 193 SER A C 1
ATOM 1463 O O . SER A 1 193 ? 126.210 17.289 56.285 1.00 47.51 193 SER A O 1
ATOM 1466 N N . LEU A 1 194 ? 128.253 17.639 57.198 1.00 43.95 194 LEU A N 1
ATOM 1467 C CA . LEU A 1 194 ? 128.232 19.087 56.989 1.00 40.88 194 LEU A CA 1
ATOM 1468 C C . LEU A 1 194 ? 128.313 19.456 55.510 1.00 39.69 194 LEU A C 1
ATOM 1469 O O . LEU A 1 194 ? 127.430 20.150 55.018 1.00 35.48 194 LEU A O 1
ATOM 1474 N N . LEU A 1 195 ? 129.353 18.983 54.818 1.00 40.48 195 LEU A N 1
ATOM 1475 C CA . LEU A 1 195 ? 129.616 19.359 53.416 1.00 42.31 195 LEU A CA 1
ATOM 1476 C C . LEU A 1 195 ? 128.447 19.087 52.466 1.00 43.09 195 LEU A C 1
ATOM 1477 O O . LEU A 1 195 ? 128.223 19.867 51.538 1.00 43.11 195 LEU A O 1
ATOM 1482 N N . SER A 1 196 ? 127.701 18.013 52.722 1.00 43.60 196 SER A N 1
ATOM 1483 C CA . SER A 1 196 ? 126.515 17.667 51.930 1.00 47.49 196 SER A CA 1
ATOM 1484 C C . SER A 1 196 ? 125.287 18.538 52.222 1.00 46.44 196 SER A C 1
ATOM 1485 O O . SER A 1 196 ? 124.271 18.396 51.550 1.00 47.23 196 SER A O 1
ATOM 1488 N N . ASN A 1 197 ? 125.358 19.379 53.256 1.00 44.06 197 ASN A N 1
ATOM 1489 C CA . ASN A 1 197 ? 124.404 20.473 53.458 1.00 40.37 197 ASN A CA 1
ATOM 1490 C C . ASN A 1 197 ? 125.002 21.838 53.075 1.00 36.09 197 ASN A C 1
ATOM 1491 O O . ASN A 1 197 ? 124.401 22.870 53.374 1.00 34.43 197 ASN A O 1
ATOM 1496 N N . LEU A 1 198 ? 126.152 21.850 52.390 1.00 31.70 198 LEU A N 1
ATOM 1497 C CA . LEU A 1 198 ? 126.783 23.091 51.914 1.00 31.36 198 LEU A CA 1
ATOM 1498 C C . LEU A 1 198 ? 126.955 23.097 50.390 1.00 33.33 198 LEU A C 1
ATOM 1499 O O . LEU A 1 198 ? 128.039 23.423 49.894 1.00 34.89 198 LEU A O 1
ATOM 1504 N N . PRO A 1 199 ? 125.873 22.804 49.637 1.00 33.46 199 PRO A N 1
ATOM 1505 C CA . PRO A 1 199 ? 125.995 22.613 48.175 1.00 36.36 199 PRO A CA 1
ATOM 1506 C C . PRO A 1 199 ? 126.594 23.782 47.398 1.00 40.87 199 PRO A C 1
ATOM 1507 O O . PRO A 1 199 ? 127.117 23.585 46.303 1.00 44.56 199 PRO A O 1
ATOM 1511 N N . GLY A 1 200 ? 126.531 24.990 47.939 1.00 44.42 200 GLY A N 1
ATOM 1512 C CA . GLY A 1 200 ? 127.297 26.069 47.345 1.00 47.79 200 GLY A CA 1
ATOM 1513 C C . GLY A 1 200 ? 127.177 27.374 48.074 1.00 50.75 200 GLY A C 1
ATOM 1514 O O . GLY A 1 200 ? 126.590 27.450 49.156 1.00 55.16 200 GLY A O 1
ATOM 1515 N N . GLY A 1 201 ? 127.781 28.389 47.474 1.00 52.68 201 GLY A N 1
ATOM 1516 C CA . GLY A 1 201 ? 127.571 29.772 47.851 1.00 56.73 201 GLY A CA 1
ATOM 1517 C C . GLY A 1 201 ? 128.681 30.331 48.714 1.00 59.70 201 GLY A C 1
ATOM 1518 O O . GLY A 1 201 ? 129.510 29.575 49.231 1.00 63.70 201 GLY A O 1
ATOM 1519 N N . PRO A 1 202 ? 128.707 31.669 48.871 1.00 61.30 202 PRO A N 1
ATOM 1520 C CA . PRO A 1 202 ? 129.626 32.302 49.819 1.00 63.31 202 PRO A CA 1
ATOM 1521 C C . PRO A 1 202 ? 129.313 31.914 51.274 1.00 63.31 202 PRO A C 1
ATOM 1522 O O . PRO A 1 202 ? 130.215 31.907 52.115 1.00 64.14 202 PRO A O 1
ATOM 1526 N N . GLN A 1 203 ? 128.043 31.618 51.555 1.00 61.31 203 GLN A N 1
ATOM 1527 C CA . GLN A 1 203 ? 127.626 31.061 52.849 1.00 60.50 203 GLN A CA 1
ATOM 1528 C C . GLN A 1 203 ? 128.246 29.677 53.130 1.00 61.04 203 GLN A C 1
ATOM 1529 O O . GLN A 1 203 ? 128.582 29.373 54.276 1.00 56.04 203 GLN A O 1
ATOM 1535 N N . GLY A 1 204 ? 128.411 28.854 52.092 1.00 62.82 204 GLY A N 1
ATOM 1536 C CA . GLY A 1 204 ? 129.213 27.627 52.193 1.00 61.95 204 GLY A CA 1
ATOM 1537 C C . GLY A 1 204 ? 130.632 27.917 52.659 1.00 62.92 204 GLY A C 1
ATOM 1538 O O . GLY A 1 204 ? 131.171 27.216 53.512 1.00 64.83 204 GLY A O 1
ATOM 1539 N N . GLU A 1 205 ? 131.223 28.971 52.100 1.00 66.28 205 GLU A N 1
ATOM 1540 C CA . GLU A 1 205 ? 132.553 29.462 52.505 1.00 66.07 205 GLU A CA 1
ATOM 1541 C C . GLU A 1 205 ? 132.571 30.044 53.929 1.00 62.65 205 GLU A C 1
ATOM 1542 O O . GLU A 1 205 ? 133.524 29.818 54.680 1.00 63.45 205 GLU A O 1
ATOM 1548 N N . ALA A 1 206 ? 131.531 30.799 54.286 1.00 59.18 206 ALA A N 1
ATOM 1549 C CA . ALA A 1 206 ? 131.414 31.429 55.620 1.00 58.97 206 ALA A CA 1
ATOM 1550 C C . ALA A 1 206 ? 131.464 30.435 56.800 1.00 58.84 206 ALA A C 1
ATOM 1551 O O . ALA A 1 206 ? 131.916 30.785 57.894 1.00 57.82 206 ALA A O 1
ATOM 1553 N N . VAL A 1 207 ? 130.988 29.212 56.566 1.00 57.56 207 VAL A N 1
ATOM 1554 C CA . VAL A 1 207 ? 131.035 28.137 57.560 1.00 58.34 207 VAL A CA 1
ATOM 1555 C C . VAL A 1 207 ? 132.478 27.660 57.846 1.00 59.99 207 VAL A C 1
ATOM 1556 O O . VAL A 1 207 ? 132.784 27.334 58.995 1.00 56.93 207 VAL A O 1
ATOM 1560 N N . MET A 1 208 ? 133.354 27.646 56.831 1.00 66.07 208 MET A N 1
ATOM 1561 C CA . MET A 1 208 ? 134.778 27.236 57.011 1.00 69.19 208 MET A CA 1
ATOM 1562 C C . MET A 1 208 ? 135.663 28.215 57.798 1.00 68.36 208 MET A C 1
ATOM 1563 O O . MET A 1 208 ? 136.696 27.809 58.339 1.00 67.01 208 MET A O 1
ATOM 1568 N N . LYS A 1 209 ? 135.279 29.489 57.854 1.00 68.73 209 LYS A N 1
ATOM 1569 C CA . LYS A 1 209 ? 135.945 30.451 58.748 1.00 69.60 209 LYS A CA 1
ATOM 1570 C C . LYS A 1 209 ? 135.850 30.026 60.225 1.00 67.99 209 LYS A C 1
ATOM 1571 O O . LYS A 1 209 ? 136.700 30.410 61.034 1.00 67.89 209 LYS A O 1
ATOM 1577 N N . ILE A 1 210 ? 134.822 29.240 60.562 1.00 63.19 210 ILE A N 1
ATOM 1578 C CA . ILE A 1 210 ? 134.618 28.746 61.929 1.00 61.52 210 ILE A CA 1
ATOM 1579 C C . ILE A 1 210 ? 134.436 27.224 62.063 1.00 53.98 210 ILE A C 1
ATOM 1580 O O . ILE A 1 210 ? 134.092 26.753 63.152 1.00 56.58 210 ILE A O 1
ATOM 1585 N N . ALA A 1 211 ? 134.655 26.456 60.991 1.00 46.72 211 ALA A N 1
ATOM 1586 C CA . ALA A 1 211 ? 134.674 24.987 61.091 1.00 41.44 211 ALA A CA 1
ATOM 1587 C C . ALA A 1 211 ? 136.095 24.466 61.238 1.00 37.20 211 ALA A C 1
ATOM 1588 O O . ALA A 1 211 ? 137.012 24.925 60.558 1.00 39.30 211 ALA A O 1
ATOM 1590 N N . LEU A 1 212 ? 136.271 23.495 62.133 1.00 29.89 212 LEU A N 1
ATOM 1591 C CA . LEU A 1 212 ? 137.552 22.840 62.321 1.00 26.60 212 LEU A CA 1
ATOM 1592 C C . LEU A 1 212 ? 137.495 21.488 61.648 1.00 21.59 212 LEU A C 1
ATOM 1593 O O . LEU A 1 212 ? 136.430 20.922 61.503 1.00 21.26 212 LEU A O 1
ATOM 1598 N N . THR A 1 213 ? 138.642 20.967 61.250 1.00 19.93 213 THR A N 1
ATOM 1599 C CA . THR A 1 213 ? 138.713 19.589 60.769 1.00 19.67 213 THR A CA 1
ATOM 1600 C C . THR A 1 213 ? 138.731 18.622 61.947 1.00 17.61 213 THR A C 1
ATOM 1601 O O . THR A 1 213 ? 139.188 18.979 63.044 1.00 16.67 213 THR A O 1
ATOM 1605 N N . PRO A 1 214 ? 138.236 17.401 61.735 1.00 17.57 214 PRO A N 1
ATOM 1606 C CA . PRO A 1 214 ? 138.308 16.410 62.815 1.00 16.97 214 PRO A CA 1
ATOM 1607 C C . PRO A 1 214 ? 139.735 16.227 63.344 1.00 17.17 214 PRO A C 1
ATOM 1608 O O . PRO A 1 214 ? 139.949 16.117 64.561 1.00 16.21 214 PRO A O 1
ATOM 1612 N N . GLU A 1 215 ? 140.711 16.210 62.437 1.00 18.55 215 GLU A N 1
ATOM 1613 C CA . GLU A 1 215 ? 142.106 16.040 62.831 1.00 20.10 215 GLU A CA 1
ATOM 1614 C C . GLU A 1 215 ? 142.622 17.131 63.749 1.00 19.51 215 GLU A C 1
ATOM 1615 O O . GLU A 1 215 ? 143.359 16.827 64.680 1.00 18.06 215 GLU A O 1
ATOM 1621 N N . GLU A 1 216 ? 142.265 18.389 63.491 1.00 19.12 216 GLU A N 1
ATOM 1622 C CA A GLU A 1 216 ? 142.733 19.493 64.330 0.50 19.95 216 GLU A CA 1
ATOM 1623 C CA B GLU A 1 216 ? 142.765 19.477 64.341 0.50 19.31 216 GLU A CA 1
ATOM 1624 C C . GLU A 1 216 ? 142.103 19.435 65.722 1.00 18.52 216 GLU A C 1
ATOM 1625 O O . GLU A 1 216 ? 142.757 19.761 66.719 1.00 18.44 216 GLU A O 1
ATOM 1636 N N . CYS A 1 217 ? 140.846 18.983 65.796 1.00 16.84 217 CYS A N 1
ATOM 1637 C CA . CYS A 1 217 ? 140.185 18.768 67.090 1.00 16.62 217 CYS A CA 1
ATOM 1638 C C . CYS A 1 217 ? 140.900 17.696 67.909 1.00 15.97 217 CYS A C 1
ATOM 1639 O O . CYS A 1 217 ? 141.200 17.896 69.090 1.00 14.79 217 CYS A O 1
ATOM 1642 N N . VAL A 1 218 ? 141.157 16.555 67.271 1.00 14.65 218 VAL A N 1
ATOM 1643 C CA . VAL A 1 218 ? 141.881 15.472 67.937 1.00 14.81 218 VAL A CA 1
ATOM 1644 C C . VAL A 1 218 ? 143.313 15.855 68.306 1.00 14.80 218 VAL A C 1
ATOM 1645 O O . VAL A 1 218 ? 143.791 15.516 69.389 1.00 13.66 218 VAL A O 1
ATOM 1649 N N . ASP A 1 219 ? 144.004 16.567 67.409 1.00 15.67 219 ASP A N 1
ATOM 1650 C CA . ASP A 1 219 ? 145.338 17.053 67.722 1.00 17.12 219 ASP A CA 1
ATOM 1651 C C . ASP A 1 219 ? 145.342 17.951 68.968 1.00 14.80 219 ASP A C 1
ATOM 1652 O O . ASP A 1 219 ? 146.173 17.761 69.865 1.00 14.41 219 ASP A O 1
ATOM 1657 N N . GLU A 1 220 ? 144.393 18.879 69.053 1.00 13.74 220 GLU A N 1
ATOM 1658 C CA . GLU A 1 220 ? 144.318 19.741 70.233 1.00 13.65 220 GLU A CA 1
ATOM 1659 C C . GLU A 1 220 ? 144.013 18.940 71.509 1.00 12.91 220 GLU A C 1
ATOM 1660 O O . GLU A 1 220 ? 144.643 19.153 72.541 1.00 12.66 220 GLU A O 1
ATOM 1666 N N . ALA A 1 221 ? 143.071 17.998 71.429 1.00 12.81 221 ALA A N 1
ATOM 1667 C CA . ALA A 1 221 ? 142.766 17.152 72.591 1.00 12.28 221 ALA A CA 1
ATOM 1668 C C . ALA A 1 221 ? 144.014 16.397 73.108 1.00 13.19 221 ALA A C 1
ATOM 1669 O O . ALA A 1 221 ? 144.259 16.332 74.317 1.00 13.33 221 ALA A O 1
ATOM 1671 N N . PHE A 1 222 ? 144.801 15.829 72.208 1.00 12.91 222 PHE A N 1
ATOM 1672 C CA . PHE A 1 222 ? 145.966 15.089 72.663 1.00 14.09 222 PHE A CA 1
ATOM 1673 C C . PHE A 1 222 ? 147.085 16.016 73.163 1.00 14.68 222 PHE A C 1
ATOM 1674 O O . PHE A 1 222 ? 147.797 15.644 74.076 1.00 14.18 222 PHE A O 1
ATOM 1682 N N . GLU A 1 223 ? 147.211 17.207 72.585 1.00 15.38 223 GLU A N 1
ATOM 1683 C CA . GLU A 1 223 ? 148.182 18.201 73.075 1.00 17.20 223 GLU A CA 1
ATOM 1684 C C . GLU A 1 223 ? 147.902 18.584 74.527 1.00 15.73 223 GLU A C 1
ATOM 1685 O O . GLU A 1 223 ? 148.828 18.756 75.299 1.00 15.87 223 GLU A O 1
ATOM 1691 N N . LYS A 1 224 ? 146.626 18.639 74.906 1.00 14.67 224 LYS A N 1
ATOM 1692 C CA . LYS A 1 224 ? 146.219 19.082 76.247 1.00 14.75 224 LYS A CA 1
ATOM 1693 C C . LYS A 1 224 ? 145.912 17.958 77.248 1.00 13.96 224 LYS A C 1
ATOM 1694 O O . LYS A 1 224 ? 145.684 18.222 78.430 1.00 13.28 224 LYS A O 1
ATOM 1700 N N . LEU A 1 225 ? 145.954 16.707 76.786 1.00 13.78 225 LEU A N 1
ATOM 1701 C CA . LEU A 1 225 ? 145.668 15.556 77.626 1.00 13.81 225 LEU A CA 1
ATOM 1702 C C . LEU A 1 225 ? 146.673 15.478 78.770 1.00 13.97 225 LEU A C 1
ATOM 1703 O O . LEU A 1 225 ? 147.875 15.502 78.532 1.00 13.30 225 LEU A O 1
ATOM 1708 N N . GLY A 1 226 ? 146.165 15.406 80.000 1.00 14.94 226 GLY A N 1
ATOM 1709 C CA . GLY A 1 226 ? 147.006 15.428 81.191 1.00 15.40 226 GLY A CA 1
ATOM 1710 C C . GLY A 1 226 ? 147.457 16.810 81.623 1.00 16.59 226 GLY A C 1
ATOM 1711 O O . GLY A 1 226 ? 148.161 16.911 82.612 1.00 16.81 226 GLY A O 1
ATOM 1712 N N . LYS A 1 227 ? 147.058 17.865 80.905 1.00 17.08 227 LYS A N 1
ATOM 1713 C CA . LYS A 1 227 ? 147.372 19.247 81.259 1.00 18.27 227 LYS A CA 1
ATOM 1714 C C . LYS A 1 227 ? 146.116 20.058 81.562 1.00 18.12 227 LYS A C 1
ATOM 1715 O O . LYS A 1 227 ? 146.077 20.807 82.535 1.00 17.65 227 LYS A O 1
ATOM 1721 N N . GLU A 1 228 ? 145.105 19.946 80.702 1.00 15.65 228 GLU A N 1
ATOM 1722 C CA . GLU A 1 228 ? 143.856 20.688 80.877 1.00 16.47 228 GLU A CA 1
ATOM 1723 C C . GLU A 1 228 ? 142.722 19.699 81.008 1.00 16.40 228 GLU A C 1
ATOM 1724 O O . GLU A 1 228 ? 142.767 18.641 80.392 1.00 16.48 228 GLU A O 1
ATOM 1730 N N . LEU A 1 229 ? 141.723 20.056 81.808 1.00 14.92 229 LEU A N 1
ATOM 1731 C CA . LEU A 1 229 ? 140.574 19.184 82.096 1.00 15.02 229 LEU A CA 1
ATOM 1732 C C . LEU A 1 229 ? 139.462 19.288 81.040 1.00 13.27 229 LEU A C 1
ATOM 1733 O O . LEU A 1 229 ? 138.868 18.284 80.618 1.00 12.63 229 LEU A O 1
ATOM 1738 N N . SER A 1 230 ? 139.164 20.511 80.671 1.00 12.27 230 SER A N 1
ATOM 1739 C CA . SER A 1 230 ? 138.017 20.834 79.846 1.00 11.93 230 SER A CA 1
ATOM 1740 C C . SER A 1 230 ? 138.438 21.871 78.810 1.00 12.91 230 SER A C 1
ATOM 1741 O O . SER A 1 230 ? 138.765 23.018 79.151 1.00 13.47 230 SER A O 1
ATOM 1744 N N . VAL A 1 231 ? 138.397 21.470 77.554 1.00 13.01 231 VAL A N 1
ATOM 1745 C CA . VAL A 1 231 ? 138.964 22.242 76.451 1.00 13.00 231 VAL A CA 1
ATOM 1746 C C . VAL A 1 231 ? 137.864 22.460 75.454 1.00 13.30 231 VAL A C 1
ATOM 1747 O O . VAL A 1 231 ? 137.099 21.549 75.150 1.00 12.41 231 VAL A O 1
ATOM 1751 N N . ILE A 1 232 ? 137.780 23.683 74.951 1.00 12.92 232 ILE A N 1
ATOM 1752 C CA . ILE A 1 232 ? 136.917 23.981 73.806 1.00 13.48 232 ILE A CA 1
ATOM 1753 C C . ILE A 1 232 ? 137.816 23.966 72.575 1.00 14.16 232 ILE A C 1
ATOM 1754 O O . ILE A 1 232 ? 138.799 24.683 72.535 1.00 14.65 232 ILE A O 1
ATOM 1759 N N . ALA A 1 233 ? 137.486 23.161 71.574 1.00 13.79 233 ALA A N 1
ATOM 1760 C CA . ALA A 1 233 ? 138.341 23.035 70.385 1.00 14.32 233 ALA A CA 1
ATOM 1761 C C . ALA A 1 233 ? 138.298 24.295 69.554 1.00 15.19 233 ALA A C 1
ATOM 1762 O O . ALA A 1 233 ? 137.227 24.777 69.202 1.00 15.35 233 ALA A O 1
ATOM 1764 N N . GLY A 1 234 ? 139.481 24.826 69.263 1.00 15.53 234 GLY A N 1
ATOM 1765 C CA . GLY A 1 234 ? 139.645 25.940 68.355 1.00 15.84 234 GLY A CA 1
ATOM 1766 C C . GLY A 1 234 ? 139.576 27.274 69.077 1.00 15.82 234 GLY A C 1
ATOM 1767 O O . GLY A 1 234 ? 138.763 27.475 69.968 1.00 15.67 234 GLY A O 1
ATOM 1768 N N . GLN A 1 235 ? 140.423 28.208 68.654 1.00 17.72 235 GLN A N 1
ATOM 1769 C CA . GLN A 1 235 ? 140.502 29.513 69.301 1.00 17.96 235 GLN A CA 1
ATOM 1770 C C . GLN A 1 235 ? 139.216 30.327 69.189 1.00 17.29 235 GLN A C 1
ATOM 1771 O O . GLN A 1 235 ? 138.734 30.902 70.179 1.00 16.35 235 GLN A O 1
ATOM 1777 N N . ARG A 1 236 ? 138.660 30.394 67.989 1.00 17.66 236 ARG A N 1
ATOM 1778 C CA . ARG A 1 236 ? 137.452 31.173 67.768 1.00 18.43 236 ARG A CA 1
ATOM 1779 C C . ARG A 1 236 ? 136.311 30.692 68.664 1.00 16.98 236 ARG A C 1
ATOM 1780 O O . ARG A 1 236 ? 135.523 31.494 69.161 1.00 14.52 236 ARG A O 1
ATOM 1788 N N . ASN A 1 237 ? 136.181 29.370 68.808 1.00 15.17 237 ASN A N 1
ATOM 1789 C CA . ASN A 1 237 ? 135.125 28.813 69.648 1.00 15.70 237 ASN A CA 1
ATOM 1790 C C . ASN A 1 237 ? 135.327 29.160 71.099 1.00 14.61 237 ASN A C 1
ATOM 1791 O O . ASN A 1 237 ? 134.364 29.484 71.776 1.00 14.83 237 ASN A O 1
ATOM 1796 N N . LYS A 1 238 ? 136.571 29.101 71.580 1.00 14.65 238 LYS A N 1
ATOM 1797 C CA . LYS A 1 238 ? 136.872 29.497 72.959 1.00 15.02 238 LYS A CA 1
ATOM 1798 C C . LYS A 1 238 ? 136.445 30.937 73.233 1.00 14.97 238 LYS A C 1
ATOM 1799 O O . LYS A 1 238 ? 135.804 31.243 74.248 1.00 15.26 238 LYS A O 1
ATOM 1805 N N . ASP A 1 239 ? 136.837 31.809 72.328 1.00 15.90 239 ASP A N 1
ATOM 1806 C CA . ASP A 1 239 ? 136.557 33.234 72.475 1.00 16.15 239 ASP A CA 1
ATOM 1807 C C . ASP A 1 239 ? 135.072 33.539 72.312 1.00 16.25 239 ASP A C 1
ATOM 1808 O O . ASP A 1 239 ? 134.548 34.425 72.980 1.00 16.47 239 ASP A O 1
ATOM 1813 N N . SER A 1 240 ? 134.392 32.809 71.437 1.00 16.35 240 SER A N 1
ATOM 1814 C CA . SER A 1 240 ? 132.951 32.985 71.249 1.00 16.65 240 SER A CA 1
ATOM 1815 C C . SER A 1 240 ? 132.204 32.598 72.525 1.00 15.91 240 SER A C 1
ATOM 1816 O O . SER A 1 240 ? 131.337 33.343 73.000 1.00 15.23 240 SER A O 1
ATOM 1819 N N . VAL A 1 241 ? 132.545 31.436 73.077 1.00 14.17 241 VAL A N 1
ATOM 1820 C CA . VAL A 1 241 ? 131.940 31.004 74.341 1.00 14.26 241 VAL A CA 1
ATOM 1821 C C . VAL A 1 241 ? 132.220 32.021 75.443 1.00 14.60 241 VAL A C 1
ATOM 1822 O O . VAL A 1 241 ? 131.324 32.379 76.214 1.00 14.90 241 VAL A O 1
ATOM 1826 N N . HIS A 1 242 ? 133.448 32.514 75.498 1.00 14.82 242 HIS A N 1
ATOM 1827 C CA . HIS A 1 242 ? 133.801 33.466 76.533 1.00 15.38 242 HIS A CA 1
ATOM 1828 C C . HIS A 1 242 ? 133.005 34.752 76.405 1.00 15.20 242 HIS A C 1
ATOM 1829 O O . HIS A 1 242 ? 132.569 35.300 77.408 1.00 16.19 242 HIS A O 1
ATOM 1836 N N A ASP A 1 243 ? 132.806 35.223 75.186 0.50 15.42 243 ASP A N 1
ATOM 1837 N N B ASP A 1 243 ? 132.828 35.226 75.172 0.50 16.20 243 ASP A N 1
ATOM 1838 C CA A ASP A 1 243 ? 132.049 36.446 74.968 0.50 15.62 243 ASP A CA 1
ATOM 1839 C CA B ASP A 1 243 ? 132.033 36.425 74.893 0.50 17.07 243 ASP A CA 1
ATOM 1840 C C A ASP A 1 243 ? 130.569 36.287 75.333 0.50 16.07 243 ASP A C 1
ATOM 1841 C C B ASP A 1 243 ? 130.594 36.264 75.366 0.50 16.88 243 ASP A C 1
ATOM 1842 O O A ASP A 1 243 ? 129.994 37.182 75.950 0.50 16.23 243 ASP A O 1
ATOM 1843 O O B ASP A 1 243 ? 130.067 37.134 76.065 0.50 16.90 243 ASP A O 1
ATOM 1852 N N . TRP A 1 244 ? 129.974 35.144 74.999 1.00 16.09 244 TRP A N 1
ATOM 1853 C CA . TRP A 1 244 ? 128.611 34.835 75.472 1.00 16.72 244 TRP A CA 1
ATOM 1854 C C . TRP A 1 244 ? 128.527 34.808 77.008 1.00 16.82 244 TRP A C 1
ATOM 1855 O O . TRP A 1 244 ? 127.638 35.453 77.619 1.00 17.99 244 TRP A O 1
ATOM 1866 N N . LYS A 1 245 ? 129.493 34.146 77.635 1.00 16.44 245 LYS A N 1
ATOM 1867 C CA . LYS A 1 245 ? 129.496 33.987 79.092 1.00 17.39 245 LYS A CA 1
ATOM 1868 C C . LYS A 1 245 ? 129.675 35.320 79.795 1.00 17.60 245 LYS A C 1
ATOM 1869 O O . LYS A 1 245 ? 128.980 35.615 80.758 1.00 18.90 245 LYS A O 1
ATOM 1875 N N . ALA A 1 246 ? 130.580 36.136 79.278 1.00 16.46 246 ALA A N 1
ATOM 1876 C CA . ALA A 1 246 ? 131.014 37.350 79.958 1.00 16.78 246 ALA A CA 1
ATOM 1877 C C . ALA A 1 246 ? 130.107 38.540 79.680 1.00 17.00 246 ALA A C 1
ATOM 1878 O O . ALA A 1 246 ? 129.918 39.386 80.571 1.00 16.36 246 ALA A O 1
ATOM 1880 N N . ASN A 1 247 ? 129.554 38.616 78.469 1.00 16.23 247 ASN A N 1
ATOM 1881 C CA . ASN A 1 247 ? 128.878 39.840 78.014 1.00 18.08 247 ASN A CA 1
ATOM 1882 C C . ASN A 1 247 ? 127.384 39.728 77.769 1.00 18.88 247 ASN A C 1
ATOM 1883 O O . ASN A 1 247 ? 126.759 40.703 77.348 1.00 18.24 247 ASN A O 1
ATOM 1888 N N . HIS A 1 248 ? 126.796 38.554 78.003 1.00 18.39 248 HIS A N 1
ATOM 1889 C CA . HIS A 1 248 ? 125.383 38.351 77.725 1.00 18.94 248 HIS A CA 1
ATOM 1890 C C . HIS A 1 248 ? 124.765 37.545 78.832 1.00 17.48 248 HIS A C 1
ATOM 1891 O O . HIS A 1 248 ? 125.455 36.820 79.544 1.00 15.98 248 HIS A O 1
ATOM 1898 N N . THR A 1 249 ? 123.458 37.664 78.975 1.00 16.59 249 THR A N 1
ATOM 1899 C CA . THR A 1 249 ? 122.747 36.843 79.938 1.00 15.96 249 THR A CA 1
ATOM 1900 C C . THR A 1 249 ? 122.643 35.439 79.357 1.00 15.32 249 THR A C 1
ATOM 1901 O O . THR A 1 249 ? 122.816 35.228 78.155 1.00 14.17 249 THR A O 1
ATOM 1905 N N . GLU A 1 250 ? 122.325 34.485 80.221 1.00 14.54 250 GLU A N 1
ATOM 1906 C CA . GLU A 1 250 ? 122.042 33.131 79.765 1.00 14.46 250 GLU A CA 1
ATOM 1907 C C . GLU A 1 250 ? 120.896 33.123 78.764 1.00 14.12 250 GLU A C 1
ATOM 1908 O O . GLU A 1 250 ? 120.971 32.441 77.745 1.00 13.09 250 GLU A O 1
ATOM 1914 N N . ASP A 1 251 ? 119.833 33.866 79.067 1.00 14.04 251 ASP A N 1
ATOM 1915 C CA . ASP A 1 251 ? 118.684 33.946 78.170 1.00 14.90 251 ASP A CA 1
ATOM 1916 C C . ASP A 1 251 ? 119.038 34.431 76.764 1.00 15.32 251 ASP A C 1
ATOM 1917 O O . ASP A 1 251 ? 118.510 33.916 75.774 1.00 14.79 251 ASP A O 1
ATOM 1922 N N . GLU A 1 252 ? 119.934 35.420 76.664 1.00 15.73 252 GLU A N 1
ATOM 1923 C CA . GLU A 1 252 ? 120.339 35.910 75.353 1.00 16.59 252 GLU A CA 1
ATOM 1924 C C . GLU A 1 252 ? 120.987 34.824 74.518 1.00 15.11 252 GLU A C 1
ATOM 1925 O O . GLU A 1 252 ? 120.781 34.746 73.322 1.00 13.94 252 GLU A O 1
ATOM 1931 N N . TYR A 1 253 ? 121.801 33.997 75.167 1.00 15.22 253 T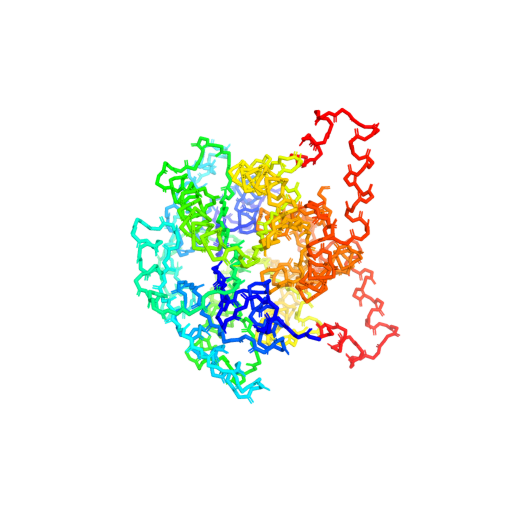YR A N 1
ATOM 1932 C CA . TYR A 1 253 ? 122.524 32.920 74.498 1.00 14.49 253 TYR A CA 1
ATOM 1933 C C . TYR A 1 253 ? 121.539 31.851 74.021 1.00 14.50 253 TYR A C 1
ATOM 1934 O O . TYR A 1 253 ? 121.606 31.397 72.875 1.00 15.45 253 TYR A O 1
ATOM 1943 N N . ILE A 1 254 ? 120.609 31.481 74.886 1.00 14.82 254 ILE A N 1
ATOM 1944 C CA . ILE A 1 254 ? 119.570 30.495 74.535 1.00 14.45 254 ILE A CA 1
ATOM 1945 C C . ILE A 1 254 ? 118.749 31.011 73.354 1.00 15.37 254 ILE A C 1
ATOM 1946 O O . ILE A 1 254 ? 118.522 30.299 72.368 1.00 15.10 254 ILE A O 1
ATOM 1951 N N . ARG A 1 255 ? 118.299 32.254 73.482 1.00 17.04 255 ARG A N 1
ATOM 1952 C CA . ARG A 1 255 ? 117.431 32.870 72.476 1.00 18.19 255 ARG A CA 1
ATOM 1953 C C . ARG A 1 255 ? 118.119 32.986 71.135 1.00 18.80 255 ARG A C 1
ATOM 1954 O O . ARG A 1 255 ? 117.482 32.802 70.124 1.00 18.83 255 ARG A O 1
ATOM 1962 N N . TYR A 1 256 ? 119.418 33.265 71.156 1.00 19.37 256 TYR A N 1
ATOM 1963 C CA . TYR A 1 256 ? 120.223 33.310 69.939 1.00 20.53 256 TYR A CA 1
ATOM 1964 C C . TYR A 1 256 ? 120.214 31.960 69.245 1.00 20.42 256 TYR A C 1
ATOM 1965 O O . TYR A 1 256 ? 119.946 31.878 68.042 1.00 19.20 256 TYR A O 1
ATOM 1974 N N . MET A 1 257 ? 120.427 30.893 70.019 1.00 19.28 257 MET A N 1
ATOM 1975 C CA . MET A 1 257 ? 120.342 29.541 69.486 1.00 19.43 257 MET A CA 1
ATOM 1976 C C . MET A 1 257 ? 118.983 29.209 68.901 1.00 20.89 257 MET A C 1
ATOM 1977 O O . MET A 1 257 ? 118.907 28.524 67.891 1.00 22.65 257 MET A O 1
ATOM 1982 N N . GLY A 1 258 ? 117.917 29.677 69.533 1.00 20.80 258 GLY A N 1
ATOM 1983 C CA . GLY A 1 258 ? 116.565 29.393 69.077 1.00 21.82 258 GLY A CA 1
ATOM 1984 C C . GLY A 1 258 ? 116.070 30.294 67.955 1.00 23.59 258 GLY A C 1
ATOM 1985 O O . GLY A 1 258 ? 115.068 29.974 67.323 1.00 25.45 258 GLY A O 1
ATOM 1986 N N . SER A 1 259 ? 116.757 31.412 67.718 1.00 23.78 259 SER A N 1
ATOM 1987 C CA . SER A 1 259 ? 116.365 32.352 66.670 1.00 26.61 259 SER A CA 1
ATOM 1988 C C . SER A 1 259 ? 116.673 31.709 65.317 1.00 28.02 259 SER A C 1
ATOM 1989 O O . SER A 1 259 ? 115.782 31.559 64.492 1.00 37.51 259 SER A O 1
ATOM 1992 N N . MET B 1 1 ? 95.059 37.313 39.188 1.00 24.86 1 MET B N 1
ATOM 1993 C CA . MET B 1 1 ? 94.916 35.821 39.185 1.00 26.50 1 MET B CA 1
ATOM 1994 C C . MET B 1 1 ? 95.806 35.201 40.231 1.00 27.05 1 MET B C 1
ATOM 1995 O O . MET B 1 1 ? 96.994 35.520 40.275 1.00 28.82 1 MET B O 1
ATOM 2000 N N . ASN B 1 2 ? 95.242 34.309 41.043 1.00 25.68 2 ASN B N 1
ATOM 2001 C CA . ASN B 1 2 ? 96.064 33.382 41.838 1.00 25.82 2 ASN B CA 1
ATOM 2002 C C . ASN B 1 2 ? 96.535 32.213 40.955 1.00 25.09 2 ASN B C 1
ATOM 2003 O O . ASN B 1 2 ? 96.200 32.126 39.758 1.00 24.23 2 ASN B O 1
ATOM 2008 N N . LEU B 1 3 ? 97.300 31.304 41.549 1.00 26.06 3 LEU B N 1
ATOM 2009 C CA . LEU B 1 3 ? 97.865 30.187 40.792 1.00 26.10 3 LEU B CA 1
ATOM 2010 C C . LEU B 1 3 ? 96.781 29.283 40.206 1.00 25.42 3 LEU B C 1
ATOM 2011 O O . LEU B 1 3 ? 96.856 28.879 39.039 1.00 24.05 3 LEU B O 1
ATOM 2016 N N . ARG B 1 4 ? 95.759 28.996 41.013 1.00 27.31 4 ARG B N 1
ATOM 2017 C CA . ARG B 1 4 ? 94.571 28.258 40.556 1.00 29.37 4 ARG B CA 1
ATOM 2018 C C . ARG B 1 4 ? 93.985 28.845 39.263 1.00 27.95 4 ARG B C 1
ATOM 2019 O O . ARG B 1 4 ? 93.808 28.130 38.258 1.00 28.63 4 ARG B O 1
ATOM 2027 N N . GLU B 1 5 ? 93.715 30.147 39.284 1.00 28.38 5 GLU B N 1
ATOM 2028 C CA . GLU B 1 5 ? 93.118 30.844 38.140 1.00 27.75 5 GLU B CA 1
ATOM 2029 C C . GLU B 1 5 ? 94.020 30.917 36.916 1.00 26.66 5 GLU B C 1
ATOM 2030 O O . GLU B 1 5 ? 93.543 30.884 35.792 1.00 27.99 5 GLU B O 1
ATOM 2036 N N . LYS B 1 6 ? 95.326 31.009 37.143 1.00 26.51 6 LYS B N 1
ATOM 2037 C CA . LYS B 1 6 ? 96.300 31.188 36.074 1.00 25.84 6 LYS B CA 1
ATOM 2038 C C . LYS B 1 6 ? 96.645 29.873 35.393 1.00 24.01 6 LYS B C 1
ATOM 2039 O O . LYS B 1 6 ? 96.697 29.778 34.176 1.00 23.81 6 LYS B O 1
ATOM 2045 N N . TYR B 1 7 ? 96.863 28.837 36.186 1.00 22.05 7 TYR B N 1
ATOM 2046 C CA . TYR B 1 7 ? 97.434 27.610 35.667 1.00 20.95 7 TYR B CA 1
ATOM 2047 C C . TYR B 1 7 ? 96.540 26.386 35.771 1.00 20.58 7 TYR B C 1
ATOM 2048 O O . TYR B 1 7 ? 96.395 25.637 34.791 1.00 20.25 7 TYR B O 1
ATOM 2057 N N . GLY B 1 8 ? 95.967 26.166 36.948 1.00 21.36 8 GLY B N 1
ATOM 2058 C CA . GLY B 1 8 ? 95.002 25.070 37.111 1.00 22.53 8 GLY B CA 1
ATOM 2059 C C . GLY B 1 8 ? 94.765 24.636 38.535 1.00 22.82 8 GLY B C 1
ATOM 2060 O O . GLY B 1 8 ? 95.294 25.196 39.480 1.00 24.00 8 GLY B O 1
ATOM 2061 N N . GLU B 1 9 ? 93.986 23.572 38.668 1.00 25.45 9 GLU B N 1
ATOM 2062 C CA . GLU B 1 9 ? 93.431 23.185 39.956 1.00 26.23 9 GLU B CA 1
ATOM 2063 C C . GLU B 1 9 ? 94.419 22.520 40.897 1.00 23.54 9 GLU B C 1
ATOM 2064 O O . GLU B 1 9 ? 94.452 22.851 42.082 1.00 23.03 9 GLU B O 1
ATOM 2070 N N . TRP B 1 10 ? 95.227 21.595 40.372 1.00 20.66 10 TRP B N 1
ATOM 2071 C CA . TRP B 1 10 ? 96.159 20.809 41.190 1.00 20.49 10 TRP B CA 1
ATOM 2072 C C . TRP B 1 10 ? 97.628 21.095 40.856 1.00 19.30 10 TRP B C 1
ATOM 2073 O O . TRP B 1 10 ? 97.981 21.220 39.693 1.00 19.26 10 TRP B O 1
ATOM 2084 N N . GLY B 1 11 ? 98.452 21.198 41.891 1.00 19.04 11 GLY B N 1
ATOM 2085 C CA . GLY B 1 11 ? 99.901 21.260 41.759 1.00 18.86 11 GLY B CA 1
ATOM 2086 C C . GLY B 1 11 ? 100.524 19.983 42.299 1.00 18.72 11 GLY B C 1
ATOM 2087 O O . GLY B 1 11 ? 100.067 19.419 43.300 1.00 19.93 11 GLY B O 1
ATOM 2088 N N . LEU B 1 12 ? 101.609 19.556 41.658 1.00 17.09 12 LEU B N 1
ATOM 2089 C CA . LEU B 1 12 ? 102.294 18.304 41.978 1.00 16.67 12 LEU B CA 1
ATOM 2090 C C . LEU B 1 12 ? 103.697 18.613 42.468 1.00 16.67 12 LEU B C 1
ATOM 2091 O O . LEU B 1 12 ? 104.511 19.165 41.709 1.00 16.42 12 LEU B O 1
ATOM 2096 N N . ILE B 1 13 ? 103.983 18.269 43.721 1.00 16.47 13 ILE B N 1
ATOM 2097 C CA . ILE B 1 13 ? 105.285 18.516 44.308 1.00 17.29 13 ILE B CA 1
ATOM 2098 C C . ILE B 1 13 ? 105.948 17.151 44.489 1.00 16.47 13 ILE B C 1
ATOM 2099 O O . ILE B 1 13 ? 105.478 16.319 45.287 1.00 16.22 13 ILE B O 1
ATOM 2104 N N . LEU B 1 14 ? 107.001 16.923 43.707 1.00 15.69 14 LEU B N 1
ATOM 2105 C CA . LEU B 1 14 ? 107.726 15.652 43.673 1.00 15.92 14 LEU B CA 1
ATOM 2106 C C . LEU B 1 14 ? 108.925 15.737 44.601 1.00 15.83 14 LEU B C 1
ATOM 2107 O O . LEU B 1 14 ? 109.966 16.298 44.234 1.00 15.75 14 LEU B O 1
ATOM 2112 N N . GLY B 1 15 ? 108.772 15.198 45.821 1.00 15.69 15 GLY B N 1
ATOM 2113 C CA . GLY B 1 15 ? 109.753 15.370 46.903 1.00 16.45 15 GLY B CA 1
ATOM 2114 C C . GLY B 1 15 ? 109.257 16.401 47.901 1.00 17.54 15 GLY B C 1
ATOM 2115 O O . GLY B 1 15 ? 109.892 17.421 48.113 1.00 18.04 15 GLY B O 1
ATOM 2116 N N . ALA B 1 16 ? 108.116 16.129 48.510 1.00 19.18 16 ALA B N 1
ATOM 2117 C CA . ALA B 1 16 ? 107.334 17.150 49.229 1.00 20.53 16 ALA B CA 1
ATOM 2118 C C . ALA B 1 16 ? 107.678 17.324 50.709 1.00 24.09 16 ALA B C 1
ATOM 2119 O O . ALA B 1 16 ? 107.213 18.300 51.293 1.00 25.28 16 ALA B O 1
ATOM 2121 N N . THR B 1 17 ? 108.464 16.433 51.319 1.00 27.06 17 THR B N 1
ATOM 2122 C CA . THR B 1 17 ? 108.565 16.426 52.795 1.00 32.85 17 THR B CA 1
ATOM 2123 C C . THR B 1 17 ? 109.693 17.235 53.383 1.00 35.91 17 THR B C 1
ATOM 2124 O O . THR B 1 17 ? 109.558 17.740 54.493 1.00 42.14 17 THR B O 1
ATOM 2128 N N . GLU B 1 18 ? 110.805 17.359 52.674 1.00 38.76 18 GLU B N 1
ATOM 2129 C CA . GLU B 1 18 ? 111.918 18.142 53.212 1.00 42.59 18 GLU B CA 1
ATOM 2130 C C . GLU B 1 18 ? 111.624 19.635 53.014 1.00 39.99 18 GLU B C 1
ATOM 2131 O O . GLU B 1 18 ? 110.560 19.993 52.501 1.00 39.41 18 GLU B O 1
ATOM 2137 N N . GLY B 1 19 ? 112.550 20.484 53.461 1.00 36.42 19 GLY B N 1
ATOM 2138 C CA . GLY B 1 19 ? 112.385 21.933 53.465 1.00 32.82 19 GLY B CA 1
ATOM 2139 C C . GLY B 1 19 ? 111.828 22.576 52.213 1.00 29.63 19 GLY B C 1
ATOM 2140 O O . GLY B 1 19 ? 110.783 23.229 52.265 1.00 26.18 19 GLY B O 1
ATOM 2141 N N . VAL B 1 20 ? 112.511 22.394 51.085 1.00 27.88 20 VAL B N 1
ATOM 2142 C CA . VAL B 1 20 ? 112.103 23.075 49.853 1.00 25.57 20 VAL B CA 1
ATOM 2143 C C . VAL B 1 20 ? 110.765 22.534 49.354 1.00 23.65 20 VAL B C 1
ATOM 2144 O O . VAL B 1 20 ? 109.908 23.298 48.896 1.00 20.75 20 VAL B O 1
ATOM 2148 N N . GLY B 1 21 ? 110.596 21.215 49.436 1.00 21.90 21 GLY B N 1
ATOM 2149 C CA . GLY B 1 21 ? 109.347 20.570 49.045 1.00 21.66 21 GLY B CA 1
ATOM 2150 C C . GLY B 1 21 ? 108.164 21.091 49.839 1.00 21.23 21 GLY B C 1
ATOM 2151 O O . GLY B 1 21 ? 107.131 21.423 49.274 1.00 20.17 21 GLY B O 1
ATOM 2152 N N . LYS B 1 22 ? 108.338 21.167 51.153 1.00 22.01 22 LYS B N 1
ATOM 2153 C CA . LYS B 1 22 ? 107.316 21.740 52.023 1.00 23.02 22 LYS B CA 1
ATOM 2154 C C . LYS B 1 22 ? 106.989 23.185 51.626 1.00 21.52 22 LYS B C 1
ATOM 2155 O O . LYS B 1 22 ? 105.823 23.538 51.504 1.00 20.57 22 LYS B O 1
ATOM 2161 N N . ALA B 1 23 ? 108.013 24.016 51.401 1.00 20.56 23 ALA B N 1
ATOM 2162 C CA . ALA B 1 23 ? 107.774 25.405 50.991 1.00 20.37 23 ALA B CA 1
ATOM 2163 C C . ALA B 1 23 ? 106.934 25.504 49.710 1.00 20.70 23 ALA B C 1
ATOM 2164 O O . ALA B 1 23 ? 106.032 26.342 49.614 1.00 19.22 23 ALA B O 1
ATOM 2166 N N . PHE B 1 24 ? 107.225 24.646 48.723 1.00 19.83 24 PHE B N 1
ATOM 2167 C CA . PHE B 1 24 ? 106.427 24.600 47.495 1.00 18.89 24 PHE B CA 1
ATOM 2168 C C . PHE B 1 24 ? 104.980 24.239 47.789 1.00 18.78 24 PHE B C 1
ATOM 2169 O O . PHE B 1 24 ? 104.077 24.851 47.217 1.00 17.97 24 PHE B O 1
ATOM 2177 N N . CYS B 1 25 ? 104.769 23.248 48.656 1.00 18.77 25 CYS B N 1
ATOM 2178 C CA . CYS B 1 25 ? 103.407 22.824 49.020 1.00 19.77 25 CYS B CA 1
ATOM 2179 C C . CYS B 1 25 ? 102.615 24.001 49.615 1.00 19.95 25 CYS B C 1
ATOM 2180 O O . CYS B 1 25 ? 101.484 24.257 49.200 1.00 19.47 25 CYS B O 1
ATOM 2183 N N . GLU B 1 26 ? 103.241 24.718 50.536 1.00 21.59 26 GLU B N 1
ATOM 2184 C CA . GLU B 1 26 ? 102.584 25.853 51.223 1.00 23.98 26 GLU B CA 1
ATOM 2185 C C . GLU B 1 26 ? 102.295 26.977 50.256 1.00 24.36 26 GLU B C 1
ATOM 2186 O O . GLU B 1 26 ? 101.197 27.549 50.253 1.00 24.46 26 GLU B O 1
ATOM 2192 N N . LYS B 1 27 ? 103.278 27.279 49.407 1.00 23.01 27 LYS B N 1
ATOM 2193 C CA . LYS B 1 27 ? 103.127 28.329 48.408 1.00 22.13 27 LYS B CA 1
ATOM 2194 C C . LYS B 1 27 ? 101.976 28.080 47.427 1.00 21.52 27 LYS B C 1
ATOM 2195 O O . LYS B 1 27 ? 101.183 29.000 47.149 1.00 21.31 27 LYS B O 1
ATOM 2201 N N . ILE B 1 28 ? 101.862 26.866 46.880 1.00 20.02 28 ILE B N 1
ATOM 2202 C CA . ILE B 1 28 ? 100.793 26.613 45.921 1.00 20.56 28 ILE B CA 1
ATOM 2203 C C . ILE B 1 28 ? 99.419 26.500 46.606 1.00 21.20 28 ILE B C 1
ATOM 2204 O O . ILE B 1 28 ? 98.419 26.884 46.019 1.00 21.40 28 ILE B O 1
ATOM 2209 N N . ALA B 1 29 ? 99.395 26.013 47.845 1.00 21.94 29 ALA B N 1
ATOM 2210 C CA . ALA B 1 29 ? 98.159 25.984 48.642 1.00 23.12 29 ALA B CA 1
ATOM 2211 C C . ALA B 1 29 ? 97.720 27.418 48.962 1.00 24.53 29 ALA B C 1
ATOM 2212 O O . ALA B 1 29 ? 96.527 27.727 48.870 1.00 24.33 29 ALA B O 1
ATOM 2214 N N . ALA B 1 30 ? 98.677 28.283 49.300 1.00 24.17 30 ALA B N 1
ATOM 2215 C CA . ALA B 1 30 ? 98.383 29.714 49.518 1.00 26.26 30 ALA B CA 1
ATOM 2216 C C . ALA B 1 30 ? 97.829 30.391 48.259 1.00 27.69 30 ALA B C 1
ATOM 2217 O O . ALA B 1 30 ? 96.988 31.297 48.353 1.00 30.64 30 ALA B O 1
ATOM 2219 N N . GLY B 1 31 ? 98.296 29.952 47.086 1.00 25.60 31 GLY B N 1
ATOM 2220 C CA . GLY B 1 31 ? 97.816 30.420 45.793 1.00 24.80 31 GLY B CA 1
ATOM 2221 C C . GLY B 1 31 ? 96.565 29.733 45.278 1.00 24.33 31 GLY B C 1
ATOM 2222 O O . GLY B 1 31 ? 96.194 29.899 44.112 1.00 25.03 31 GLY B O 1
ATOM 2223 N N . GLY B 1 32 ? 95.917 28.959 46.143 1.00 24.45 32 GLY B N 1
ATOM 2224 C CA . GLY B 1 32 ? 94.626 28.356 45.860 1.00 24.78 32 GLY B CA 1
ATOM 2225 C C . GLY B 1 32 ? 94.639 26.998 45.203 1.00 24.72 32 GLY B C 1
ATOM 2226 O O . GLY B 1 32 ? 93.576 26.484 44.862 1.00 24.29 32 GLY B O 1
ATOM 2227 N N . MET B 1 33 ? 95.822 26.393 45.032 1.00 23.12 33 MET B N 1
ATOM 2228 C CA . MET B 1 33 ? 95.906 25.069 44.402 1.00 22.92 33 MET B CA 1
ATOM 2229 C C . MET B 1 33 ? 95.750 23.918 45.391 1.00 20.67 33 MET B C 1
ATOM 2230 O O . MET B 1 33 ? 96.253 23.956 46.521 1.00 22.11 33 MET B O 1
ATOM 2235 N N . ASN B 1 34 ? 95.086 22.876 44.915 1.00 20.60 34 ASN B N 1
ATOM 2236 C CA . ASN B 1 34 ? 95.076 21.580 45.587 1.00 20.84 34 ASN B CA 1
ATOM 2237 C C . ASN B 1 34 ? 96.482 20.982 45.385 1.00 21.25 34 ASN B C 1
ATOM 2238 O O . ASN B 1 34 ? 97.114 21.281 44.372 1.00 21.43 34 ASN B O 1
ATOM 2243 N N . VAL B 1 35 ? 96.954 20.153 46.327 1.00 20.46 35 VAL B N 1
ATOM 2244 C CA . VAL B 1 35 ? 98.369 19.717 46.352 1.00 20.12 35 VAL B CA 1
ATOM 2245 C C . VAL B 1 35 ? 98.480 18.198 46.281 1.00 20.11 35 VAL B C 1
ATOM 2246 O O . VAL B 1 35 ? 97.960 17.496 47.138 1.00 19.53 35 VAL B O 1
ATOM 2250 N N . VAL B 1 36 ? 99.124 17.694 45.223 1.00 19.23 36 VAL B N 1
ATOM 2251 C CA . VAL B 1 36 ? 99.565 16.284 45.183 1.00 19.18 36 VAL B CA 1
ATOM 2252 C C . VAL B 1 36 ? 100.978 16.259 45.738 1.00 19.61 36 VAL B C 1
ATOM 2253 O O . VAL B 1 36 ? 101.859 16.929 45.216 1.00 19.63 36 VAL B O 1
ATOM 2257 N N . MET B 1 37 ? 101.166 15.540 46.835 1.00 19.10 37 MET B N 1
ATOM 2258 C CA . MET B 1 37 ? 102.406 15.576 47.586 1.00 20.55 37 MET B CA 1
ATOM 2259 C C . MET B 1 37 ? 102.993 14.179 47.520 1.00 18.89 37 MET B C 1
ATOM 2260 O O . MET B 1 37 ? 102.365 13.219 47.965 1.00 18.59 37 MET B O 1
ATOM 2265 N N . VAL B 1 38 ? 104.196 14.072 46.962 1.00 17.76 38 VAL B N 1
ATOM 2266 C CA . VAL B 1 38 ? 104.800 12.769 46.652 1.00 16.58 38 VAL B CA 1
ATOM 2267 C C . VAL B 1 38 ? 106.140 12.643 47.325 1.00 16.62 38 VAL B C 1
ATOM 2268 O O . VAL B 1 38 ? 106.960 13.572 47.313 1.00 15.95 38 VAL B O 1
ATOM 2272 N N . GLY B 1 39 ? 106.382 11.466 47.884 1.00 16.92 39 GLY B N 1
ATOM 2273 C CA . GLY B 1 39 ? 107.667 11.159 48.485 1.00 18.88 39 GLY B CA 1
ATOM 2274 C C . GLY B 1 39 ? 107.646 9.802 49.137 1.00 20.39 39 GLY B C 1
ATOM 2275 O O . GLY B 1 39 ? 106.645 9.086 49.069 1.00 19.15 39 GLY B O 1
ATOM 2276 N N . ARG B 1 40 ? 108.763 9.430 49.739 1.00 23.35 40 ARG B N 1
ATOM 2277 C CA . ARG B 1 40 ? 108.926 8.080 50.271 1.00 28.45 40 ARG B CA 1
ATOM 2278 C C . ARG B 1 40 ? 108.354 7.917 51.683 1.00 30.07 40 ARG B C 1
ATOM 2279 O O . ARG B 1 40 ? 107.907 6.830 52.055 1.00 28.88 40 ARG B O 1
ATOM 2287 N N . ARG B 1 41 ? 108.377 8.999 52.452 1.00 31.39 41 ARG B N 1
ATOM 2288 C CA . ARG B 1 41 ? 108.030 8.981 53.874 1.00 35.54 41 ARG B CA 1
ATOM 2289 C C . ARG B 1 41 ? 106.555 9.330 54.024 1.00 34.01 41 ARG B C 1
ATOM 2290 O O . ARG B 1 41 ? 106.200 10.498 54.177 1.00 33.62 41 ARG B O 1
ATOM 2298 N N . GLU B 1 42 ? 105.712 8.300 53.964 1.00 33.72 42 GLU B N 1
ATOM 2299 C CA . GLU B 1 42 ? 104.268 8.472 53.875 1.00 34.59 42 GLU B CA 1
ATOM 2300 C C . GLU B 1 42 ? 103.652 9.083 55.133 1.00 34.15 42 GLU B C 1
ATOM 2301 O O . GLU B 1 42 ? 102.748 9.891 55.011 1.00 31.07 42 GLU B O 1
ATOM 2307 N N . GLU B 1 43 ? 104.150 8.699 56.311 1.00 36.86 43 GLU B N 1
ATOM 2308 C CA . GLU B 1 43 ? 103.676 9.239 57.606 1.00 39.50 43 GLU B CA 1
ATOM 2309 C C . GLU B 1 43 ? 103.899 10.743 57.659 1.00 36.92 43 GLU B C 1
ATOM 2310 O O . GLU B 1 43 ? 102.988 11.507 57.948 1.00 38.11 43 GLU B O 1
ATOM 2316 N N . LYS B 1 44 ? 105.123 11.150 57.351 1.00 34.23 44 LYS B N 1
ATOM 2317 C CA . LYS B 1 44 ? 105.473 12.568 57.272 1.00 33.19 44 LYS B CA 1
ATOM 2318 C C . LYS B 1 44 ? 104.634 13.339 56.230 1.00 31.16 44 LYS B C 1
ATOM 2319 O O . LYS B 1 44 ? 104.220 14.479 56.468 1.00 29.45 44 LYS B O 1
ATOM 2325 N N . LEU B 1 45 ? 104.365 12.718 55.084 1.00 27.88 45 LEU B N 1
ATOM 2326 C CA . LEU B 1 45 ? 103.506 13.335 54.059 1.00 27.32 45 LEU B CA 1
ATOM 2327 C C . LEU B 1 45 ? 102.084 13.578 54.565 1.00 27.78 45 LEU B C 1
ATOM 2328 O O . LEU B 1 45 ? 101.496 14.629 54.311 1.00 25.20 45 LEU B O 1
ATOM 2333 N N . ASN B 1 46 ? 101.542 12.579 55.249 1.00 28.30 46 ASN B N 1
ATOM 2334 C CA . ASN B 1 46 ? 100.209 12.656 55.839 1.00 30.32 46 ASN B CA 1
ATOM 2335 C C . ASN B 1 46 ? 100.084 13.764 56.872 1.00 29.95 46 ASN B C 1
ATOM 2336 O O . ASN B 1 46 ? 99.080 14.471 56.888 1.00 29.23 46 ASN B O 1
ATOM 2341 N N . VAL B 1 47 ? 101.106 13.934 57.704 1.00 30.53 47 VAL B N 1
ATOM 2342 C CA . VAL B 1 47 ? 101.123 15.030 58.679 1.00 30.46 47 VAL B CA 1
ATOM 2343 C C . VAL B 1 47 ? 101.112 16.365 57.935 1.00 30.66 47 VAL B C 1
ATOM 2344 O O . VAL B 1 47 ? 100.258 17.219 58.198 1.00 28.95 47 VAL B O 1
ATOM 2348 N N . LEU B 1 48 ? 102.015 16.526 56.965 1.00 28.99 48 LEU B N 1
ATOM 2349 C CA . LEU B 1 48 ? 102.055 17.762 56.175 1.00 28.67 48 LEU B CA 1
ATOM 2350 C C . LEU B 1 48 ? 100.736 18.010 55.441 1.00 27.33 48 LEU B C 1
ATOM 2351 O O . LEU B 1 48 ? 100.274 19.144 55.352 1.00 26.11 48 LEU B O 1
ATOM 2356 N N . ALA B 1 49 ? 100.133 16.951 54.912 1.00 26.37 49 ALA B N 1
ATOM 2357 C CA . ALA B 1 49 ? 98.868 17.083 54.206 1.00 25.81 49 ALA B CA 1
ATOM 2358 C C . ALA B 1 49 ? 97.781 17.631 55.122 1.00 26.75 49 ALA B C 1
ATOM 2359 O O . ALA B 1 49 ? 97.003 18.488 54.723 1.00 26.72 49 ALA B O 1
ATOM 2361 N N . GLY B 1 50 ? 97.741 17.103 56.344 1.00 28.99 50 GLY B N 1
ATOM 2362 C CA . GLY B 1 50 ? 96.790 17.543 57.362 1.00 30.71 50 GLY B CA 1
ATOM 2363 C C . GLY B 1 50 ? 96.956 19.016 57.665 1.00 30.80 50 GLY B C 1
ATOM 2364 O O . GLY B 1 50 ? 95.977 19.760 57.650 1.00 32.02 50 GLY B O 1
ATOM 2365 N N . GLU B 1 51 ? 98.205 19.427 57.896 1.00 31.05 51 GLU B N 1
ATOM 2366 C CA . GLU B 1 51 ? 98.556 20.839 58.142 1.00 31.68 51 GLU B CA 1
ATOM 2367 C C . GLU B 1 51 ? 98.138 21.773 56.996 1.00 31.47 51 GLU B C 1
ATOM 2368 O O . GLU B 1 51 ? 97.589 22.852 57.239 1.00 28.69 51 GLU B O 1
ATOM 2374 N N . ILE B 1 52 ? 98.384 21.345 55.752 1.00 28.49 52 ILE B N 1
ATOM 2375 C CA . ILE B 1 52 ? 97.975 22.107 54.563 1.00 27.82 52 ILE B CA 1
ATOM 2376 C C . ILE B 1 52 ? 96.455 22.249 54.468 1.00 27.69 52 ILE B C 1
ATOM 2377 O O . ILE B 1 52 ? 95.962 23.335 54.152 1.00 28.01 52 ILE B O 1
ATOM 2382 N N . ARG B 1 53 ? 95.724 21.154 54.686 1.00 27.91 53 ARG B N 1
ATOM 2383 C CA . ARG B 1 53 ? 94.260 21.196 54.644 1.00 29.71 53 ARG B CA 1
ATOM 2384 C C . ARG B 1 53 ? 93.741 22.082 55.766 1.00 30.17 53 ARG B C 1
ATOM 2385 O O . ARG B 1 53 ? 92.868 22.905 55.537 1.00 30.95 53 ARG B O 1
ATOM 2393 N N . GLU B 1 54 ? 94.314 21.919 56.956 1.00 33.64 54 GLU B N 1
ATOM 2394 C CA . GLU B 1 54 ? 93.906 22.681 58.140 1.00 37.10 54 GLU B CA 1
ATOM 2395 C C . GLU B 1 54 ? 94.144 24.175 57.915 1.00 38.41 54 GLU B C 1
ATOM 2396 O O . GLU B 1 54 ? 93.227 24.980 58.075 1.00 40.14 54 GLU B O 1
ATOM 2402 N N . THR B 1 55 ? 95.357 24.534 57.490 1.00 36.89 55 THR B N 1
ATOM 2403 C CA . THR B 1 55 ? 95.722 25.947 57.285 1.00 36.27 55 THR B CA 1
ATOM 2404 C C . THR B 1 55 ? 95.043 26.586 56.082 1.00 34.75 55 THR B C 1
ATOM 2405 O O . THR B 1 55 ? 94.519 27.690 56.195 1.00 34.88 55 THR B O 1
ATOM 2409 N N . TYR B 1 56 ? 95.077 25.916 54.932 1.00 31.15 56 TYR B N 1
ATOM 2410 C CA . TYR B 1 56 ? 94.697 26.543 53.665 1.00 28.77 56 TYR B CA 1
ATOM 2411 C C . TYR B 1 56 ? 93.360 26.112 53.119 1.00 27.77 56 TYR B C 1
ATOM 2412 O O . TYR B 1 56 ? 92.877 26.725 52.177 1.00 27.05 56 TYR B O 1
ATOM 2421 N N . GLY B 1 57 ? 92.765 25.050 53.669 1.00 27.87 57 GLY B N 1
ATOM 2422 C CA . GLY B 1 57 ? 91.464 24.569 53.189 1.00 28.91 57 GLY B CA 1
ATOM 2423 C C . GLY B 1 57 ? 91.430 24.140 51.734 1.00 29.47 57 GLY B C 1
ATOM 2424 O O . GLY B 1 57 ? 90.411 24.288 51.078 1.00 29.65 57 GLY B O 1
ATOM 2425 N N . VAL B 1 58 ? 92.561 23.619 51.237 1.00 27.69 58 VAL B N 1
ATOM 2426 C CA . VAL B 1 58 ? 92.658 23.033 49.898 1.00 27.89 58 VAL B CA 1
ATOM 2427 C C . VAL B 1 58 ? 92.621 21.507 50.053 1.00 25.21 58 VAL B C 1
ATOM 2428 O O . VAL B 1 58 ? 92.807 21.003 51.147 1.00 27.77 58 VAL B O 1
ATOM 2432 N N . GLU B 1 59 ? 92.377 20.791 48.967 1.00 26.86 59 GLU B N 1
ATOM 2433 C CA . GLU B 1 59 ? 92.428 19.320 48.980 1.00 27.13 59 GLU B CA 1
ATOM 2434 C C . GLU B 1 59 ? 93.867 18.867 48.850 1.00 27.46 59 GLU B C 1
ATOM 2435 O O . GLU B 1 59 ? 94.700 19.583 48.294 1.00 24.43 59 GLU B O 1
ATOM 2441 N N . THR B 1 60 ? 94.147 17.673 49.355 1.00 27.34 60 THR B N 1
ATOM 2442 C CA . THR B 1 60 ? 95.474 17.082 49.245 1.00 27.31 60 THR B CA 1
ATOM 2443 C C . THR B 1 60 ? 95.362 15.649 48.785 1.00 27.27 60 THR B C 1
ATOM 2444 O O . THR B 1 60 ? 94.344 14.992 49.008 1.00 25.32 60 THR B O 1
ATOM 2448 N N . LYS B 1 61 ? 96.413 15.172 48.120 1.00 25.49 61 LYS B N 1
ATOM 2449 C CA . LYS B 1 61 ? 96.528 13.768 47.753 1.00 24.66 61 LYS B CA 1
ATOM 2450 C C . LYS B 1 61 ? 97.968 13.367 48.058 1.00 22.65 61 LYS B C 1
ATOM 2451 O O . LYS B 1 61 ? 98.898 13.987 47.545 1.00 21.56 61 LYS B O 1
ATOM 2457 N N . VAL B 1 62 ? 98.134 12.374 48.922 1.00 20.64 62 VAL B N 1
ATOM 2458 C CA . VAL B 1 62 ? 99.451 11.883 49.316 1.00 20.78 62 VAL B CA 1
ATOM 2459 C C . VAL B 1 62 ? 99.750 10.661 48.442 1.00 20.68 62 VAL B C 1
ATOM 2460 O O . VAL B 1 62 ? 98.923 9.755 48.333 1.00 20.11 62 VAL B O 1
ATOM 2464 N N . VAL B 1 63 ? 100.932 10.642 47.824 1.00 19.40 63 VAL B N 1
ATOM 2465 C CA . VAL B 1 63 ? 101.340 9.528 46.984 1.00 19.52 63 VAL B CA 1
ATOM 2466 C C . VAL B 1 63 ? 102.673 9.063 47.507 1.00 18.81 63 VAL B C 1
ATOM 2467 O O . VAL B 1 63 ? 103.623 9.832 47.532 1.00 17.11 63 VAL B O 1
ATOM 2471 N N . ARG B 1 64 ? 102.737 7.817 47.984 1.00 18.93 64 ARG B N 1
ATOM 2472 C CA . ARG B 1 64 ? 103.996 7.252 48.431 1.00 20.35 64 ARG B CA 1
ATOM 2473 C C . ARG B 1 64 ? 104.686 6.758 47.183 1.00 18.32 64 ARG B C 1
ATOM 2474 O O . ARG B 1 64 ? 104.138 5.926 46.461 1.00 16.73 64 ARG B O 1
ATOM 2482 N N . ALA B 1 65 ? 105.869 7.296 46.915 1.00 17.85 65 ALA B N 1
ATOM 2483 C CA . ALA B 1 65 ? 106.715 6.794 45.846 1.00 17.84 65 ALA B CA 1
ATOM 2484 C C . ALA B 1 65 ? 108.182 7.019 46.180 1.00 17.82 65 ALA B C 1
ATOM 2485 O O . ALA B 1 65 ? 108.545 7.984 46.852 1.00 17.24 65 ALA B O 1
ATOM 2487 N N . ASP B 1 66 ? 109.020 6.084 45.748 1.00 17.77 66 ASP B N 1
ATOM 2488 C CA . ASP B 1 66 ? 110.473 6.168 45.948 1.00 18.39 66 ASP B CA 1
ATOM 2489 C C . ASP B 1 66 ? 111.070 6.367 44.567 1.00 16.14 66 ASP B C 1
ATOM 2490 O O . ASP B 1 66 ? 111.041 5.461 43.732 1.00 14.69 66 ASP B O 1
ATOM 2495 N N . PHE B 1 67 ? 111.635 7.550 44.329 1.00 15.12 67 PHE B N 1
ATOM 2496 C CA . PHE B 1 67 ? 112.017 7.942 42.973 1.00 15.53 67 PHE B CA 1
ATOM 2497 C C . PHE B 1 67 ? 113.257 7.228 42.472 1.00 16.00 67 PHE B C 1
ATOM 2498 O O . PHE B 1 67 ? 113.593 7.350 41.290 1.00 14.81 67 PHE B O 1
ATOM 2506 N N . SER B 1 68 ? 113.925 6.507 43.363 1.00 16.57 68 SER B N 1
ATOM 2507 C CA . SER B 1 68 ? 115.048 5.665 42.999 1.00 18.45 68 SER B CA 1
ATOM 2508 C C . SER B 1 68 ? 114.587 4.371 42.352 1.00 21.56 68 SER B C 1
ATOM 2509 O O . SER B 1 68 ? 115.364 3.741 41.620 1.00 20.83 68 SER B O 1
ATOM 2512 N N . GLN B 1 69 ? 113.332 3.989 42.610 1.00 22.86 69 GLN B N 1
ATOM 2513 C CA . GLN B 1 69 ? 112.799 2.708 42.154 1.00 26.75 69 GLN B CA 1
ATOM 2514 C C . GLN B 1 69 ? 112.123 2.801 40.801 1.00 26.71 69 GLN B C 1
ATOM 2515 O O . GLN B 1 69 ? 111.377 3.748 40.536 1.00 23.21 69 GLN B O 1
ATOM 2521 N N . PRO B 1 70 ? 112.317 1.773 39.949 1.00 28.59 70 PRO B N 1
ATOM 2522 C CA . PRO B 1 70 ? 111.568 1.767 38.703 1.00 28.41 70 PRO B CA 1
ATOM 2523 C C . PRO B 1 70 ? 110.051 1.698 38.953 1.00 25.82 70 PRO B C 1
ATOM 2524 O O . PRO B 1 70 ? 109.588 0.988 39.844 1.00 26.19 70 PRO B O 1
ATOM 2528 N N . GLY B 1 71 ? 109.302 2.451 38.160 1.00 23.94 71 GLY B N 1
ATOM 2529 C CA . GLY B 1 71 ? 107.858 2.513 38.290 1.00 22.51 71 GLY B CA 1
ATOM 2530 C C . GLY B 1 71 ? 107.344 3.583 39.242 1.00 20.01 71 GLY B C 1
ATOM 2531 O O . GLY B 1 71 ? 106.140 3.701 39.419 1.00 19.99 71 GLY B O 1
ATOM 2532 N N . ALA B 1 72 ? 108.238 4.361 39.854 1.00 18.37 72 ALA B N 1
ATOM 2533 C CA . ALA B 1 72 ? 107.812 5.493 40.701 1.00 17.62 72 ALA B CA 1
ATOM 2534 C C . ALA B 1 72 ? 107.002 6.524 39.908 1.00 17.50 72 ALA B C 1
ATOM 2535 O O . ALA B 1 72 ? 105.919 6.934 40.319 1.00 17.05 72 ALA B O 1
ATOM 2537 N N . ALA B 1 73 ? 107.516 6.928 38.755 1.00 17.31 73 ALA B N 1
ATOM 2538 C CA . ALA B 1 73 ? 106.840 7.924 37.934 1.00 18.01 73 ALA B CA 1
ATOM 2539 C C . ALA B 1 73 ? 105.441 7.450 37.540 1.00 18.06 73 ALA B C 1
ATOM 2540 O O . ALA B 1 73 ? 104.470 8.214 37.605 1.00 18.45 73 ALA B O 1
ATOM 2542 N N . GLU B 1 74 ? 105.354 6.185 37.146 1.00 18.26 74 GLU B N 1
ATOM 2543 C CA . GLU B 1 74 ? 104.098 5.627 36.648 1.00 18.93 74 GLU B CA 1
ATOM 2544 C C . GLU B 1 74 ? 103.059 5.550 37.784 1.00 17.41 74 GLU B C 1
ATOM 2545 O O . GLU B 1 74 ? 101.857 5.706 37.557 1.00 16.47 74 GLU B O 1
ATOM 2551 N N . THR B 1 75 ? 103.542 5.367 39.008 1.00 16.90 75 THR B N 1
ATOM 2552 C CA . THR B 1 75 ? 102.704 5.486 40.206 1.00 18.09 75 THR B CA 1
ATOM 2553 C C . THR B 1 75 ? 102.103 6.885 40.358 1.00 18.16 75 THR B C 1
ATOM 2554 O O . THR B 1 75 ? 100.895 7.052 40.576 1.00 18.58 75 THR B O 1
ATOM 2558 N N . VAL B 1 76 ? 102.946 7.889 40.213 1.00 17.24 76 VAL B N 1
ATOM 2559 C CA . VAL B 1 76 ? 102.492 9.277 40.273 1.00 17.77 76 VAL B CA 1
ATOM 2560 C C . VAL B 1 76 ? 101.456 9.581 39.189 1.00 17.26 76 VAL B C 1
ATOM 2561 O O . VAL B 1 76 ? 100.414 10.217 39.477 1.00 18.17 76 VAL B O 1
ATOM 2565 N N . PHE B 1 77 ? 101.704 9.120 37.959 1.00 16.34 77 PHE B N 1
ATOM 2566 C CA . PHE B 1 77 ? 100.797 9.410 36.849 1.00 16.10 77 PHE B CA 1
ATOM 2567 C C . PHE B 1 77 ? 99.403 8.822 37.102 1.00 17.25 77 PHE B C 1
ATOM 2568 O O . PHE B 1 77 ? 98.381 9.459 36.797 1.00 16.69 77 PHE B O 1
ATOM 2576 N N . ALA B 1 78 ? 99.371 7.612 37.666 1.00 17.28 78 ALA B N 1
ATOM 2577 C CA . ALA B 1 78 ? 98.086 6.995 38.011 1.00 18.36 78 ALA B CA 1
ATOM 2578 C C . ALA B 1 78 ? 97.302 7.851 39.026 1.00 19.74 78 ALA B C 1
ATOM 2579 O O . ALA B 1 78 ? 96.087 8.009 38.913 1.00 20.30 78 ALA B O 1
ATOM 2581 N N . ALA B 1 79 ? 98.009 8.408 39.997 1.00 19.94 79 ALA B N 1
ATOM 2582 C CA . ALA B 1 79 ? 97.424 9.285 41.008 1.00 21.44 79 ALA B CA 1
ATOM 2583 C C . ALA B 1 79 ? 96.861 10.615 40.478 1.00 22.43 79 ALA B C 1
ATOM 2584 O O . ALA B 1 79 ? 95.949 11.173 41.086 1.00 24.10 79 ALA B O 1
ATOM 2586 N N . THR B 1 80 ? 97.395 11.138 39.379 1.00 22.50 80 THR B N 1
ATOM 2587 C CA . THR B 1 80 ? 96.950 12.429 38.854 1.00 23.11 80 THR B CA 1
ATOM 2588 C C . THR B 1 80 ? 95.970 12.315 37.705 1.00 23.33 80 THR B C 1
ATOM 2589 O O . THR B 1 80 ? 95.449 13.325 37.237 1.00 23.21 80 THR B O 1
ATOM 2593 N N . GLU B 1 81 ? 95.689 11.091 37.275 1.00 22.07 81 GLU B N 1
ATOM 2594 C CA . GLU B 1 81 ? 94.785 10.872 36.179 1.00 24.57 81 GLU B CA 1
ATOM 2595 C C . GLU B 1 81 ? 93.400 11.436 36.556 1.00 24.81 81 GLU B C 1
ATOM 2596 O O . GLU B 1 81 ? 92.928 11.229 37.662 1.00 23.33 81 GLU B O 1
ATOM 2602 N N . GLY B 1 82 ? 92.829 12.229 35.656 1.00 27.09 82 GLY B N 1
ATOM 2603 C CA . GLY B 1 82 ? 91.535 12.864 35.872 1.00 27.51 82 GLY B CA 1
ATOM 2604 C C . GLY B 1 82 ? 91.585 14.159 36.664 1.00 27.47 82 GLY B C 1
ATOM 2605 O O . GLY B 1 82 ? 90.558 14.811 36.808 1.00 30.15 82 GLY B O 1
ATOM 2606 N N . LEU B 1 83 ? 92.743 14.545 37.203 1.00 25.15 83 LEU B N 1
ATOM 2607 C CA . LEU B 1 83 ? 92.866 15.828 37.901 1.00 25.06 83 LEU B CA 1
ATOM 2608 C C . LEU B 1 83 ? 93.203 16.931 36.899 1.00 24.58 83 LEU B C 1
ATOM 2609 O O . LEU B 1 83 ? 93.972 16.706 35.955 1.00 25.11 83 LEU B O 1
ATOM 2614 N N . ASP B 1 84 ? 92.627 18.116 37.084 1.00 23.53 84 ASP B N 1
ATOM 2615 C CA . ASP B 1 84 ? 93.035 19.275 36.283 1.00 23.19 84 ASP B CA 1
ATOM 2616 C C . ASP B 1 84 ? 94.373 19.751 36.874 1.00 21.00 84 ASP B C 1
ATOM 2617 O O . ASP B 1 84 ? 94.420 20.206 38.016 1.00 20.56 84 ASP B O 1
ATOM 2622 N N . MET B 1 85 ? 95.452 19.602 36.107 1.00 20.83 85 MET B N 1
ATOM 2623 C CA . MET B 1 85 ? 96.801 19.922 36.590 1.00 20.54 85 MET B CA 1
ATOM 2624 C C . MET B 1 85 ? 97.230 21.314 36.135 1.00 19.72 85 MET B C 1
ATOM 2625 O O . MET B 1 85 ? 97.089 21.648 34.971 1.00 20.27 85 MET B O 1
ATOM 2630 N N . GLY B 1 86 ? 97.775 22.085 37.073 1.00 18.82 86 GLY B N 1
ATOM 2631 C CA . GLY B 1 86 ? 98.311 23.409 36.811 1.00 19.10 86 GLY B CA 1
ATOM 2632 C C . GLY B 1 86 ? 99.810 23.571 37.023 1.00 18.32 86 GLY B C 1
ATOM 2633 O O . GLY B 1 86 ? 100.407 24.462 36.440 1.00 18.97 86 GLY B O 1
ATOM 2634 N N . PHE B 1 87 ? 100.426 22.738 37.862 1.00 17.87 87 PHE B N 1
ATOM 2635 C CA . PHE B 1 87 ? 101.795 23.013 38.312 1.00 17.07 87 PHE B CA 1
ATOM 2636 C C . PHE B 1 87 ? 102.530 21.731 38.614 1.00 17.11 87 PHE B C 1
ATOM 2637 O O . PHE B 1 87 ? 101.919 20.766 39.090 1.00 16.54 87 PHE B O 1
ATOM 2645 N N . MET B 1 88 ? 103.832 21.714 38.328 1.00 15.73 88 MET B N 1
ATOM 2646 C CA . MET B 1 88 ? 104.707 20.625 38.771 1.00 15.40 88 MET B CA 1
ATOM 2647 C C . MET B 1 88 ? 106.029 21.222 39.252 1.00 15.12 88 MET B C 1
ATOM 2648 O O . MET B 1 88 ? 106.509 22.151 38.645 1.00 15.45 88 MET B O 1
ATOM 2653 N N . SER B 1 89 ? 106.584 20.700 40.343 1.00 14.06 89 SER B N 1
ATOM 2654 C CA . SER B 1 89 ? 107.957 20.979 40.738 1.00 14.78 89 SER B CA 1
ATOM 2655 C C . SER B 1 89 ? 108.670 19.667 41.050 1.00 14.93 89 SER B C 1
ATOM 2656 O O . SER B 1 89 ? 108.184 18.866 41.871 1.00 15.52 89 SER B O 1
ATOM 2659 N N . TYR B 1 90 ? 109.795 19.435 40.374 1.00 14.28 90 TYR B N 1
ATOM 2660 C CA . TYR B 1 90 ? 110.715 18.348 40.764 1.00 13.77 90 TYR B CA 1
ATOM 2661 C C . TYR B 1 90 ? 111.742 18.855 41.771 1.00 15.02 90 TYR B C 1
ATOM 2662 O O . TYR B 1 90 ? 112.624 19.689 41.448 1.00 14.22 90 TYR B O 1
ATOM 2671 N N . VAL B 1 91 ? 111.593 18.375 43.012 1.00 15.37 91 VAL B N 1
ATOM 2672 C CA . VAL B 1 91 ? 112.416 18.791 44.151 1.00 16.92 91 VAL B CA 1
ATOM 2673 C C . VAL B 1 91 ? 113.382 17.705 44.625 1.00 17.95 91 VAL B C 1
ATOM 2674 O O . VAL B 1 91 ? 114.460 18.015 45.142 1.00 19.74 91 VAL B O 1
ATOM 2678 N N . ALA B 1 92 ? 112.982 16.447 44.472 1.00 17.83 92 ALA B N 1
ATOM 2679 C CA . ALA B 1 92 ? 113.729 15.314 44.980 1.00 18.53 92 ALA B CA 1
ATOM 2680 C C . ALA B 1 92 ? 115.110 15.236 44.417 1.00 19.72 92 ALA B C 1
ATOM 2681 O O . ALA B 1 92 ? 115.325 15.524 43.226 1.00 19.27 92 ALA B O 1
ATOM 2683 N N A CYS B 1 93 ? 116.041 14.815 45.261 0.50 19.57 93 CYS B N 1
ATOM 2684 N N B CYS B 1 93 ? 116.051 14.801 45.252 0.50 19.40 93 CYS B N 1
ATOM 2685 C CA A CYS B 1 93 ? 117.393 14.585 44.832 0.50 20.20 93 CYS B CA 1
ATOM 2686 C CA B CYS B 1 93 ? 117.437 14.673 44.844 0.50 20.10 93 CYS B CA 1
ATOM 2687 C C A CYS B 1 93 ? 117.968 13.439 45.645 0.50 19.13 93 CYS B C 1
ATOM 2688 C C B CYS B 1 93 ? 118.144 13.648 45.726 0.50 19.14 93 CYS B C 1
ATOM 2689 O O A CYS B 1 93 ? 117.410 13.037 46.667 0.50 18.09 93 CYS B O 1
ATOM 2690 O O B CYS B 1 93 ? 117.896 13.606 46.935 0.50 18.62 93 CYS B O 1
ATOM 2695 N N . LEU B 1 94 ? 119.030 12.847 45.131 1.00 18.25 94 LEU B N 1
ATOM 2696 C CA . LEU B 1 94 ? 119.742 11.800 45.857 1.00 18.20 94 LEU B CA 1
ATOM 2697 C C . LEU B 1 94 ? 121.212 12.020 45.541 1.00 20.45 94 LEU B C 1
ATOM 2698 O O . LEU B 1 94 ? 121.578 12.223 44.376 1.00 19.27 94 LEU B O 1
ATOM 2703 N N . HIS B 1 95 ? 122.026 12.068 46.586 1.00 20.89 95 HIS B N 1
ATOM 2704 C CA . HIS B 1 95 ? 123.464 12.133 46.423 1.00 22.48 95 HIS B CA 1
ATOM 2705 C C . HIS B 1 95 ? 124.128 11.184 47.396 1.00 22.59 95 HIS B C 1
ATOM 2706 O O . HIS B 1 95 ? 123.472 10.633 48.275 1.00 23.53 95 HIS B O 1
ATOM 2713 N N . SER B 1 96 ? 125.417 10.963 47.205 1.00 21.55 96 SER B N 1
ATOM 2714 C CA . SER B 1 96 ? 126.146 9.959 47.960 1.00 22.35 96 SER B CA 1
ATOM 2715 C C . SER B 1 96 ? 127.618 10.301 47.911 1.00 21.97 96 SER B C 1
ATOM 2716 O O . SER B 1 96 ? 128.221 10.320 46.833 1.00 21.50 96 SER B O 1
ATOM 2719 N N . PHE B 1 97 ? 128.200 10.589 49.066 1.00 20.87 97 PHE B N 1
ATOM 2720 C CA . PHE B 1 97 ? 129.604 10.927 49.116 1.00 21.88 97 PHE B CA 1
ATOM 2721 C C . PHE B 1 97 ? 130.469 9.749 48.673 1.00 20.28 97 PHE B C 1
ATOM 2722 O O . PHE B 1 97 ? 130.227 8.611 49.070 1.00 20.15 97 PHE B O 1
ATOM 2730 N N . GLY B 1 98 ? 131.496 10.049 47.883 1.00 17.61 98 GLY B N 1
ATOM 2731 C CA . GLY B 1 98 ? 132.460 9.059 47.443 1.00 17.02 98 GLY B CA 1
ATOM 2732 C C . GLY B 1 98 ? 132.999 9.361 46.056 1.00 17.17 98 GLY B C 1
ATOM 2733 O O . GLY B 1 98 ? 132.266 9.905 45.195 1.00 15.76 98 GLY B O 1
ATOM 2734 N N . LYS B 1 99 ? 134.262 8.994 45.836 1.00 15.69 99 LYS B N 1
ATOM 2735 C CA . LYS B 1 99 ? 134.795 8.962 44.477 1.00 15.36 99 LYS B CA 1
ATOM 2736 C C . LYS B 1 99 ? 133.960 8.044 43.600 1.00 14.12 99 LYS B C 1
ATOM 2737 O O . LYS B 1 99 ? 133.371 7.067 44.061 1.00 14.44 99 LYS B O 1
ATOM 2743 N N . ILE B 1 100 ? 133.909 8.337 42.309 1.00 14.12 100 ILE B N 1
ATOM 2744 C CA . ILE B 1 100 ? 133.088 7.530 41.403 1.00 13.66 100 ILE B CA 1
ATOM 2745 C C . ILE B 1 100 ? 133.273 6.013 41.598 1.00 13.76 100 ILE B C 1
ATOM 2746 O O . ILE B 1 100 ? 132.286 5.274 41.692 1.00 13.93 100 ILE B O 1
ATOM 2751 N N . GLN B 1 101 ? 134.521 5.559 41.697 1.00 14.48 101 GLN B N 1
ATOM 2752 C CA . GLN B 1 101 ? 134.802 4.121 41.808 1.00 16.06 101 GLN B CA 1
ATOM 2753 C C . GLN B 1 101 ? 134.445 3.491 43.167 1.00 16.54 101 GLN B C 1
ATOM 2754 O O . GLN B 1 101 ? 134.362 2.262 43.275 1.00 17.95 101 GLN B O 1
ATOM 2760 N N . ASP B 1 102 ? 134.282 4.323 44.187 1.00 18.60 102 ASP B N 1
ATOM 2761 C CA . ASP B 1 102 ? 133.992 3.876 45.550 1.00 20.80 102 ASP B CA 1
ATOM 2762 C C . ASP B 1 102 ? 132.510 3.797 45.832 1.00 23.78 102 ASP B C 1
ATOM 2763 O O . ASP B 1 102 ? 132.110 3.301 46.890 1.00 23.60 102 ASP B O 1
ATOM 2768 N N . THR B 1 103 ? 131.695 4.299 44.910 1.00 23.40 103 THR B N 1
ATOM 2769 C CA . THR B 1 103 ? 130.256 4.218 45.048 1.00 24.80 103 THR B CA 1
ATOM 2770 C C . THR B 1 103 ? 129.791 2.982 44.264 1.00 23.28 103 THR B C 1
ATOM 2771 O O . THR B 1 103 ? 130.076 2.841 43.071 1.00 23.36 103 THR B O 1
ATOM 2775 N N . PRO B 1 104 ? 129.069 2.059 44.921 1.00 23.24 104 PRO B N 1
ATOM 2776 C CA . PRO B 1 104 ? 128.607 0.868 44.228 1.00 22.04 104 PRO B CA 1
ATOM 2777 C C . PRO B 1 104 ? 127.634 1.174 43.049 1.00 20.65 104 PRO B C 1
ATOM 2778 O O . PRO B 1 104 ? 126.892 2.169 43.134 1.00 21.44 104 PRO B O 1
ATOM 2782 N N . TRP B 1 105 ? 127.611 0.322 42.026 1.00 19.30 105 TRP B N 1
ATOM 2783 C CA . TRP B 1 105 ? 126.821 0.594 40.811 1.00 20.23 105 TRP B CA 1
ATOM 2784 C C . TRP B 1 105 ? 125.326 0.760 41.161 1.00 21.19 105 TRP B C 1
ATOM 2785 O O . TRP B 1 105 ? 124.621 1.624 40.602 1.00 18.61 105 TRP B O 1
ATOM 2796 N N . GLU B 1 106 ? 124.848 -0.063 42.093 1.00 22.41 106 GLU B N 1
ATOM 2797 C CA . GLU B 1 106 ? 123.438 0.014 42.481 1.00 23.59 106 GLU B CA 1
ATOM 2798 C C . GLU B 1 106 ? 123.056 1.395 42.979 1.00 21.93 106 GLU B C 1
ATOM 2799 O O . GLU B 1 106 ? 121.964 1.887 42.641 1.00 21.11 106 GLU B O 1
ATOM 2805 N N . LYS B 1 107 ? 123.941 2.011 43.761 1.00 20.27 107 LYS B N 1
ATOM 2806 C CA . LYS B 1 107 ? 123.747 3.354 44.245 1.00 21.43 107 LYS B CA 1
ATOM 2807 C C . LYS B 1 107 ? 123.836 4.356 43.075 1.00 18.55 107 LYS B C 1
ATOM 2808 O O . LYS B 1 107 ? 123.038 5.295 43.003 1.00 17.84 107 LYS B O 1
ATOM 2814 N N . HIS B 1 108 ? 124.796 4.163 42.171 1.00 15.87 108 HIS B N 1
ATOM 2815 C CA . HIS B 1 108 ? 124.850 5.033 40.978 1.00 15.25 108 HIS B CA 1
ATOM 2816 C C . HIS B 1 108 ? 123.533 4.974 40.193 1.00 15.13 108 HIS B C 1
ATOM 2817 O O . HIS B 1 108 ? 123.030 6.019 39.739 1.00 13.50 108 HIS B O 1
ATOM 2824 N N . GLU B 1 109 ? 122.967 3.773 40.040 1.00 15.03 109 GLU B N 1
ATOM 2825 C CA . GLU B 1 109 ? 121.739 3.628 39.256 1.00 15.96 109 GLU B CA 1
ATOM 2826 C C . GLU B 1 109 ? 120.548 4.284 39.998 1.00 14.89 109 GLU B C 1
ATOM 2827 O O . GLU B 1 109 ? 119.684 4.899 39.365 1.00 14.64 109 GLU B O 1
ATOM 2833 N N . ALA B 1 110 ? 120.566 4.237 41.322 1.00 13.87 110 ALA B N 1
ATOM 2834 C CA . ALA B 1 110 ? 119.551 4.908 42.129 1.00 14.73 110 ALA B CA 1
ATOM 2835 C C . ALA B 1 110 ? 119.590 6.415 41.908 1.00 13.91 110 ALA B C 1
ATOM 2836 O O . ALA B 1 110 ? 118.547 7.063 41.746 1.00 13.97 110 ALA B O 1
ATOM 2838 N N . MET B 1 111 ? 120.802 6.978 41.907 1.00 13.94 111 MET B N 1
ATOM 2839 C CA . MET B 1 111 ? 120.969 8.401 41.695 1.00 13.49 111 MET B CA 1
ATOM 2840 C C . MET B 1 111 ? 120.531 8.803 40.297 1.00 12.93 111 MET B C 1
ATOM 2841 O O . MET B 1 111 ? 119.876 9.826 40.129 1.00 11.87 111 MET B O 1
ATOM 2846 N N . ILE B 1 112 ? 120.886 7.988 39.305 1.00 11.91 112 ILE B N 1
ATOM 2847 C CA . ILE B 1 112 ? 120.415 8.229 37.945 1.00 12.17 112 ILE B CA 1
ATOM 2848 C C . ILE B 1 112 ? 118.889 8.258 37.913 1.00 12.08 112 ILE B C 1
ATOM 2849 O O . ILE B 1 112 ? 118.271 9.124 37.282 1.00 12.18 112 ILE B O 1
ATOM 2854 N N . ASN B 1 113 ? 118.268 7.309 38.595 1.00 12.46 113 ASN B N 1
ATOM 2855 C CA . ASN B 1 113 ? 116.809 7.269 38.602 1.00 13.37 113 ASN B CA 1
ATOM 2856 C C . ASN B 1 113 ? 116.190 8.478 39.299 1.00 12.80 113 ASN B C 1
ATOM 2857 O O . ASN B 1 113 ? 115.230 9.056 38.766 1.00 12.63 113 ASN B O 1
ATOM 2862 N N . VAL B 1 114 ? 116.739 8.894 40.433 1.00 11.99 114 VAL B N 1
ATOM 2863 C CA . VAL B 1 114 ? 116.165 10.052 41.128 1.00 12.45 114 VAL B CA 1
ATOM 2864 C C . VAL B 1 114 ? 116.385 11.347 40.342 1.00 12.62 114 VAL B C 1
ATOM 2865 O O . VAL B 1 114 ? 115.426 12.096 40.122 1.00 13.00 114 VAL B O 1
ATOM 2869 N N . ASN B 1 115 ? 117.628 11.587 39.913 1.00 12.30 115 ASN B N 1
ATOM 2870 C CA . ASN B 1 115 ? 118.028 12.913 39.400 1.00 13.09 115 ASN B CA 1
ATOM 2871 C C . ASN B 1 115 ? 117.795 13.108 37.906 1.00 12.65 115 ASN B C 1
ATOM 2872 O O . ASN B 1 115 ? 117.657 14.244 37.438 1.00 13.43 115 ASN B O 1
ATOM 2877 N N . VAL B 1 116 ? 117.726 12.011 37.172 1.00 12.37 116 VAL B N 1
ATOM 2878 C CA . VAL B 1 116 ? 117.598 12.052 35.725 1.00 12.26 116 VAL B CA 1
ATOM 2879 C C . VAL B 1 116 ? 116.327 11.373 35.215 1.00 12.12 116 VAL B C 1
ATOM 2880 O O . VAL B 1 116 ? 115.474 12.035 34.580 1.00 12.05 116 VAL B O 1
ATOM 2884 N N . VAL B 1 117 ? 116.171 10.081 35.483 1.00 11.97 117 VAL B N 1
ATOM 2885 C CA . VAL B 1 117 ? 115.109 9.305 34.829 1.00 12.61 117 VAL B CA 1
ATOM 2886 C C . VAL B 1 117 ? 113.711 9.635 35.359 1.00 12.51 117 VAL B C 1
ATOM 2887 O O . VAL B 1 117 ? 112.822 9.959 34.566 1.00 12.80 117 VAL B O 1
ATOM 2891 N N . THR B 1 118 ? 113.499 9.561 36.670 1.00 12.27 118 THR B N 1
ATOM 2892 C CA . THR B 1 118 ? 112.177 9.886 37.227 1.00 12.51 118 THR B CA 1
ATOM 2893 C C . THR B 1 118 ? 111.882 11.360 36.976 1.00 12.10 118 THR B C 1
ATOM 2894 O O . THR B 1 118 ? 110.748 11.733 36.600 1.00 11.23 118 THR B O 1
ATOM 2898 N N . PHE B 1 119 ? 112.906 12.196 37.159 1.00 11.33 119 PHE B N 1
ATOM 2899 C CA . PHE B 1 119 ? 112.809 13.601 36.770 1.00 11.47 119 PHE B CA 1
ATOM 2900 C C . PHE B 1 119 ? 112.233 13.757 35.370 1.00 11.06 119 PHE B C 1
ATOM 2901 O O . PHE B 1 119 ? 111.247 14.455 35.179 1.00 11.42 119 PHE B O 1
ATOM 2909 N N . LEU B 1 120 ? 112.905 13.193 34.377 1.00 10.51 120 LEU B N 1
ATOM 2910 C CA . LEU B 1 120 ? 112.517 13.439 32.999 1.00 10.93 120 LEU B CA 1
ATOM 2911 C C . LEU B 1 120 ? 111.175 12.802 32.631 1.00 11.22 120 LEU B C 1
ATOM 2912 O O . LEU B 1 120 ? 110.412 13.379 31.857 1.00 11.16 120 LEU B O 1
ATOM 2917 N N . LYS B 1 121 ? 110.891 11.635 33.178 1.00 11.43 121 LYS B N 1
ATOM 2918 C CA . LYS B 1 121 ? 109.581 11.005 32.978 1.00 11.99 121 LYS B CA 1
ATOM 2919 C C . LYS B 1 121 ? 108.453 11.932 33.421 1.00 11.92 121 LYS B C 1
ATOM 2920 O O . LYS B 1 121 ? 107.488 12.141 32.672 1.00 11.67 121 LYS B O 1
ATOM 2926 N N . CYS B 1 122 ? 108.590 12.477 34.623 1.00 12.03 122 CYS B N 1
ATOM 2927 C CA . CYS B 1 122 ? 107.585 13.413 35.158 1.00 12.31 122 CYS B CA 1
ATOM 2928 C C . CYS B 1 122 ? 107.535 14.685 34.320 1.00 13.06 122 CYS B C 1
ATOM 2929 O O . CYS B 1 122 ? 106.455 15.145 33.944 1.00 12.85 122 CYS B O 1
ATOM 2932 N N . PHE B 1 123 ? 108.701 15.245 34.007 1.00 12.36 123 PHE B N 1
ATOM 2933 C CA . PHE B 1 123 ? 108.761 16.504 33.254 1.00 12.99 123 PHE B CA 1
ATOM 2934 C C . PHE B 1 123 ? 108.077 16.357 31.894 1.00 13.03 123 PHE B C 1
ATOM 2935 O O . PHE B 1 123 ? 107.252 17.207 31.508 1.00 13.87 123 PHE B O 1
ATOM 2943 N N . HIS B 1 124 ? 108.380 15.256 31.205 1.00 13.66 124 HIS B N 1
ATOM 2944 C CA . HIS B 1 124 ? 107.801 14.928 29.887 1.00 14.42 124 HIS B CA 1
ATOM 2945 C C . HIS B 1 124 ? 106.276 14.724 29.977 1.00 15.35 124 HIS B C 1
ATOM 2946 O O . HIS B 1 124 ? 105.506 15.375 29.258 1.00 15.51 124 HIS B O 1
ATOM 2953 N N . HIS B 1 125 ? 105.858 13.870 30.897 1.00 15.45 125 HIS B N 1
ATOM 2954 C CA . HIS B 1 125 ? 104.437 13.558 31.096 1.00 15.82 125 HIS B CA 1
ATOM 2955 C C . HIS B 1 125 ? 103.587 14.805 31.363 1.00 15.96 125 HIS B C 1
ATOM 2956 O O . HIS B 1 125 ? 102.562 15.027 30.684 1.00 16.98 125 HIS B O 1
ATOM 2963 N N . TYR B 1 126 ? 104.009 15.629 32.314 1.00 15.17 126 TYR B N 1
ATOM 2964 C CA . TYR B 1 126 ? 103.237 16.839 32.685 1.00 15.91 126 TYR B CA 1
ATOM 2965 C C . TYR B 1 126 ? 103.385 17.962 31.663 1.00 16.25 126 TYR B C 1
ATOM 2966 O O . TYR B 1 126 ? 102.407 18.696 31.411 1.00 16.33 126 TYR B O 1
ATOM 2975 N N . MET B 1 127 ? 104.545 18.080 31.003 1.00 15.44 127 MET B N 1
ATOM 2976 C CA . MET B 1 127 ? 104.624 19.003 29.889 1.00 15.39 127 MET B CA 1
ATOM 2977 C C . MET B 1 127 ? 103.678 18.656 28.755 1.00 16.79 127 MET B C 1
ATOM 2978 O O . MET B 1 127 ? 103.162 19.577 28.105 1.00 16.91 127 MET B O 1
ATOM 2983 N N . ARG B 1 128 ? 103.459 17.363 28.497 1.00 16.80 128 ARG B N 1
ATOM 2984 C CA . ARG B 1 128 ? 102.477 16.993 27.484 1.00 18.72 128 ARG B CA 1
ATOM 2985 C C . ARG B 1 128 ? 101.090 17.521 27.860 1.00 17.95 128 ARG B C 1
ATOM 2986 O O . ARG B 1 128 ? 100.371 18.057 27.005 1.00 19.32 128 ARG B O 1
ATOM 2994 N N . ILE B 1 129 ? 100.742 17.398 29.135 1.00 17.64 129 ILE B N 1
ATOM 2995 C CA . ILE B 1 129 ? 99.449 17.864 29.637 1.00 18.13 129 ILE B CA 1
ATOM 2996 C C . ILE B 1 129 ? 99.348 19.387 29.544 1.00 19.03 129 ILE B C 1
ATOM 2997 O O . ILE B 1 129 ? 98.375 19.919 28.998 1.00 18.73 129 ILE B O 1
ATOM 3002 N N . PHE B 1 130 ? 100.351 20.085 30.065 1.00 19.24 130 PHE B N 1
ATOM 3003 C CA . PHE B 1 130 ? 100.338 21.563 30.046 1.00 19.83 130 PHE B CA 1
ATOM 3004 C C . PHE B 1 130 ? 100.327 22.133 28.619 1.00 20.32 130 PHE B C 1
ATOM 3005 O O . PHE B 1 130 ? 99.543 23.067 28.305 1.00 20.95 130 PHE B O 1
ATOM 3013 N N . ALA B 1 131 ? 101.171 21.585 27.749 1.00 19.78 131 ALA B N 1
ATOM 3014 C CA . ALA B 1 131 ? 101.257 22.078 26.387 1.00 21.46 131 ALA B CA 1
ATOM 3015 C C . ALA B 1 131 ? 99.947 21.890 25.622 1.00 22.25 131 ALA B C 1
ATOM 3016 O O . ALA B 1 131 ? 99.534 22.797 24.905 1.00 22.03 131 ALA B O 1
ATOM 3018 N N . ALA B 1 132 ? 99.295 20.740 25.814 1.00 22.64 132 ALA B N 1
ATOM 3019 C CA . ALA B 1 132 ? 98.049 20.409 25.092 1.00 23.73 132 ALA B CA 1
ATOM 3020 C C . ALA B 1 132 ? 96.891 21.342 25.484 1.00 23.62 132 ALA B C 1
ATOM 3021 O O . ALA B 1 132 ? 96.089 21.725 24.639 1.00 26.51 132 ALA B O 1
ATOM 3023 N N . GLN B 1 133 ? 96.821 21.691 26.757 1.00 23.08 133 GLN B N 1
ATOM 3024 C CA . GLN B 1 133 ? 95.835 22.651 27.270 1.00 23.27 133 GLN B CA 1
ATOM 3025 C C . GLN B 1 133 ? 96.327 24.109 27.211 1.00 24.45 133 GLN B C 1
ATOM 3026 O O . GLN B 1 133 ? 95.578 25.026 27.557 1.00 24.64 133 GLN B O 1
ATOM 3032 N N . ASP B 1 134 ? 97.566 24.318 26.763 1.00 23.30 134 ASP B N 1
ATOM 3033 C CA . ASP B 1 134 ? 98.232 25.635 26.720 1.00 24.04 134 ASP B CA 1
ATOM 3034 C C . ASP B 1 134 ? 98.110 26.436 28.026 1.00 23.32 134 ASP B C 1
ATOM 3035 O O . ASP B 1 134 ? 97.855 27.632 28.009 1.00 23.01 134 ASP B O 1
ATOM 3040 N N . ARG B 1 135 ? 98.267 25.761 29.162 1.00 22.61 135 ARG B N 1
ATOM 3041 C CA . ARG B 1 135 ? 98.380 26.418 30.455 1.00 22.52 135 ARG B CA 1
ATOM 3042 C C . ARG B 1 135 ? 98.998 25.469 31.473 1.00 20.94 135 ARG B C 1
ATOM 3043 O O . ARG B 1 135 ? 98.718 24.263 31.489 1.00 20.24 135 ARG B O 1
ATOM 3051 N N . GLY B 1 136 ? 99.833 26.036 32.321 1.00 19.45 136 GLY B N 1
ATOM 3052 C CA . GLY B 1 136 ? 100.495 25.272 33.348 1.00 19.20 136 GLY B CA 1
ATOM 3053 C C . GLY B 1 136 ? 101.805 25.928 33.685 1.00 18.35 136 GLY B C 1
ATOM 3054 O O . GLY B 1 136 ? 102.221 26.907 33.050 1.00 18.84 136 GLY B O 1
ATOM 3055 N N . ALA B 1 137 ? 102.445 25.402 34.712 1.00 17.83 137 ALA B N 1
ATOM 3056 C CA . ALA B 1 137 ? 103.713 25.926 35.136 1.00 17.96 137 ALA B CA 1
ATOM 3057 C C . ALA B 1 137 ? 104.583 24.817 35.689 1.00 16.62 137 ALA B C 1
ATOM 3058 O O . ALA B 1 137 ? 104.083 23.864 36.288 1.00 17.00 137 ALA B O 1
ATOM 3060 N N . VAL B 1 138 ? 105.888 24.983 35.515 1.00 15.15 138 VAL B N 1
ATOM 3061 C CA . VAL B 1 138 ? 106.856 24.062 36.073 1.00 14.36 138 VAL B CA 1
ATOM 3062 C C . VAL B 1 138 ? 107.974 24.898 36.667 1.00 13.87 138 VAL B C 1
ATOM 3063 O O . VAL B 1 138 ? 108.528 25.751 35.986 1.00 13.66 138 VAL B O 1
ATOM 3067 N N . ILE B 1 139 ? 108.299 24.661 37.938 1.00 13.07 139 ILE B N 1
ATOM 3068 C CA . ILE B 1 139 ? 109.516 25.195 38.527 1.00 13.30 139 ILE B CA 1
ATOM 3069 C C . ILE B 1 139 ? 110.308 23.987 39.011 1.00 12.79 139 ILE B C 1
ATOM 3070 O O . ILE B 1 139 ? 109.880 23.321 39.968 1.00 13.27 139 ILE B O 1
ATOM 3075 N N . ASN B 1 140 ? 111.433 23.701 38.362 1.00 12.33 140 ASN B N 1
ATOM 3076 C CA . ASN B 1 140 ? 112.335 22.648 38.825 1.00 12.58 140 ASN B CA 1
ATOM 3077 C C . ASN B 1 140 ? 113.484 23.235 39.630 1.00 13.00 140 ASN B C 1
ATOM 3078 O O . ASN B 1 140 ? 113.889 24.388 39.417 1.00 13.57 140 ASN B O 1
ATOM 3083 N N . VAL B 1 141 ? 113.981 22.443 40.574 1.00 13.62 141 VAL B N 1
ATOM 3084 C CA . VAL B 1 141 ? 115.010 22.856 41.505 1.00 13.74 141 VAL B CA 1
ATOM 3085 C C . VAL B 1 141 ? 116.348 22.249 41.100 1.00 13.56 141 VAL B C 1
ATOM 3086 O O . VAL B 1 141 ? 116.482 21.012 40.995 1.00 13.43 141 VAL B O 1
ATOM 3090 N N . SER B 1 142 ? 117.322 23.114 40.849 1.00 13.58 142 SER B N 1
ATOM 3091 C CA . SER B 1 142 ? 118.701 22.676 40.690 1.00 13.88 142 SER B CA 1
ATOM 3092 C C . SER B 1 142 ? 119.577 23.186 41.841 1.00 14.97 142 SER B C 1
ATOM 3093 O O . SER B 1 142 ? 119.093 23.785 42.812 1.00 14.11 142 SER B O 1
ATOM 3096 N N . SER B 1 143 ? 120.880 22.958 41.715 1.00 15.30 143 SER B N 1
ATOM 3097 C CA . SER B 1 143 ? 121.853 23.196 42.768 1.00 16.50 143 SER B CA 1
ATOM 3098 C C . SER B 1 143 ? 123.068 23.880 42.202 1.00 16.44 143 SER B C 1
ATOM 3099 O O . SER B 1 143 ? 123.447 23.641 41.041 1.00 15.73 143 SER B O 1
ATOM 3102 N N . MET B 1 144 ? 123.718 24.711 43.014 1.00 16.42 144 MET B N 1
ATOM 3103 C CA . MET B 1 144 ? 124.956 25.343 42.570 1.00 16.18 144 MET B CA 1
ATOM 3104 C C . MET B 1 144 ? 126.026 24.287 42.196 1.00 14.74 144 MET B C 1
ATOM 3105 O O . MET B 1 144 ? 126.868 24.567 41.351 1.00 14.62 144 MET B O 1
ATOM 3110 N N . THR B 1 145 ? 125.926 23.066 42.726 1.00 13.59 145 THR B N 1
ATOM 3111 C CA . THR B 1 145 ? 126.795 21.959 42.302 1.00 13.67 145 THR B CA 1
ATOM 3112 C C . THR B 1 145 ? 126.661 21.614 40.813 1.00 13.10 145 THR B C 1
ATOM 3113 O O . THR B 1 145 ? 127.597 21.110 40.217 1.00 12.95 145 THR B O 1
ATOM 3117 N N . GLY B 1 146 ? 125.502 21.886 40.229 1.00 12.85 146 GLY B N 1
ATOM 3118 C CA . GLY B 1 146 ? 125.315 21.705 38.785 1.00 12.83 146 GLY B CA 1
ATOM 3119 C C . GLY B 1 146 ? 126.088 22.708 37.954 1.00 12.93 146 GLY B C 1
ATOM 3120 O O . GLY B 1 146 ? 126.191 22.547 36.743 1.00 12.38 146 GLY B O 1
ATOM 3121 N N . ILE B 1 147 ? 126.530 23.799 38.591 1.00 12.80 147 ILE B N 1
ATOM 3122 C CA . ILE B 1 147 ? 127.365 24.815 37.977 1.00 13.31 147 ILE B CA 1
ATOM 3123 C C . ILE B 1 147 ? 128.843 24.570 38.264 1.00 13.11 147 ILE B C 1
ATOM 3124 O O . ILE B 1 147 ? 129.663 24.613 37.346 1.00 12.85 147 ILE B O 1
ATOM 3129 N N . SER B 1 148 ? 129.190 24.327 39.533 1.00 12.91 148 SER B N 1
ATOM 3130 C CA . SER B 1 148 ? 130.579 24.160 39.937 1.00 13.05 148 SER B CA 1
ATOM 3131 C C . SER B 1 148 ? 131.184 22.783 39.688 1.00 12.63 148 SER B C 1
ATOM 3132 O O . SER B 1 148 ? 132.411 22.664 39.664 1.00 13.65 148 SER B O 1
ATOM 3135 N N . SER B 1 149 ? 130.330 21.765 39.568 1.00 11.96 149 SER B N 1
ATOM 3136 C CA . SER B 1 149 ? 130.685 20.352 39.776 1.00 12.43 149 SER B CA 1
ATOM 3137 C C . SER B 1 149 ? 130.833 20.038 41.266 1.00 12.47 149 SER B C 1
ATOM 3138 O O . SER B 1 149 ? 130.958 20.944 42.087 1.00 12.51 149 SER B O 1
ATOM 3141 N N . SER B 1 150 ? 130.800 18.747 41.591 1.00 12.12 150 SER B N 1
ATOM 3142 C CA . SER B 1 150 ? 130.856 18.272 42.970 1.00 11.99 150 SER B CA 1
ATOM 3143 C C . SER B 1 150 ? 131.816 17.091 43.126 1.00 11.90 150 SER B C 1
ATOM 3144 O O . SER B 1 150 ? 131.394 15.947 43.280 1.00 11.97 150 SER B O 1
ATOM 3147 N N . PRO B 1 151 ? 133.132 17.378 43.088 1.00 12.82 151 PRO B N 1
ATOM 3148 C CA . PRO B 1 151 ? 134.158 16.360 43.378 1.00 13.58 151 PRO B CA 1
ATOM 3149 C C . PRO B 1 151 ? 133.861 15.635 44.693 1.00 14.83 151 PRO B C 1
ATOM 3150 O O . PRO B 1 151 ? 133.419 16.275 45.647 1.00 15.74 151 PRO B O 1
ATOM 3154 N N . TRP B 1 152 ? 134.050 14.317 44.695 1.00 15.69 152 TRP B N 1
ATOM 3155 C CA . TRP B 1 152 ? 133.672 13.392 45.787 1.00 16.54 152 TRP B CA 1
ATOM 3156 C C . TRP B 1 152 ? 132.171 13.223 46.014 1.00 17.16 152 TRP B C 1
ATOM 3157 O O . TRP B 1 152 ? 131.740 12.574 46.968 1.00 17.24 152 TRP B O 1
ATOM 3168 N N . ASN B 1 153 ? 131.362 13.718 45.076 1.00 16.76 153 ASN B N 1
ATOM 3169 C CA . ASN B 1 153 ? 129.920 13.498 45.084 1.00 16.85 153 ASN B CA 1
ATOM 3170 C C . ASN B 1 153 ? 129.447 13.789 43.669 1.00 14.95 153 ASN B C 1
ATOM 3171 O O . ASN B 1 153 ? 128.509 14.574 43.456 1.00 13.87 153 ASN B O 1
ATOM 3176 N N . GLY B 1 154 ? 130.139 13.184 42.712 1.00 13.71 154 GLY B N 1
ATOM 3177 C CA . GLY B 1 154 ? 130.050 13.585 41.302 1.00 13.34 154 GLY B CA 1
ATOM 3178 C C . GLY B 1 154 ? 128.675 13.599 40.698 1.00 13.92 154 GLY B C 1
ATOM 3179 O O . GLY B 1 154 ? 128.287 14.533 40.014 1.00 11.96 154 GLY B O 1
ATOM 3180 N N . GLN B 1 155 ? 127.917 12.552 40.975 1.00 14.52 155 GLN B N 1
ATOM 3181 C CA . GLN B 1 155 ? 126.568 12.441 40.430 1.00 15.51 155 GLN B CA 1
ATOM 3182 C C . GLN B 1 155 ? 125.568 13.477 40.913 1.00 16.71 155 GLN B C 1
ATOM 3183 O O . GLN B 1 155 ? 124.594 13.746 40.232 1.00 18.57 155 GLN B O 1
ATOM 3189 N N . TYR B 1 156 ? 125.796 14.081 42.069 1.00 17.97 156 TYR B N 1
ATOM 3190 C CA . TYR B 1 156 ? 124.969 15.179 42.547 1.00 19.67 156 TYR B CA 1
ATOM 3191 C C . TYR B 1 156 ? 125.026 16.340 41.555 1.00 16.90 156 TYR B C 1
ATOM 3192 O O . TYR B 1 156 ? 124.013 16.725 40.990 1.00 15.94 156 TYR B O 1
ATOM 3201 N N . GLY B 1 157 ? 126.224 16.856 41.309 1.00 14.70 157 GLY B N 1
ATOM 3202 C CA . GLY B 1 157 ? 126.405 17.932 40.363 1.00 14.14 157 GLY B CA 1
ATOM 3203 C C . GLY B 1 157 ? 125.950 17.546 38.984 1.00 12.43 157 GLY B C 1
ATOM 3204 O O . GLY B 1 157 ? 125.325 18.341 38.305 1.00 11.77 157 GLY B O 1
ATOM 3205 N N . ALA B 1 158 ? 126.260 16.327 38.565 1.00 11.75 158 ALA B N 1
ATOM 3206 C CA . ALA B 1 158 ? 125.928 15.884 37.214 1.00 11.31 158 ALA B CA 1
ATOM 3207 C C . ALA B 1 158 ? 124.416 15.827 37.000 1.00 11.32 158 ALA B C 1
ATOM 3208 O O . ALA B 1 158 ? 123.884 16.318 35.981 1.00 10.34 158 ALA B O 1
ATOM 3210 N N . GLY B 1 159 ? 123.718 15.225 37.964 1.00 11.12 159 GLY B N 1
ATOM 3211 C CA . GLY B 1 159 ? 122.278 15.139 37.902 1.00 11.30 159 GLY B CA 1
ATOM 3212 C C . GLY B 1 159 ? 121.611 16.486 37.979 1.00 11.73 159 GLY B C 1
ATOM 3213 O O . GLY B 1 159 ? 120.653 16.767 37.238 1.00 11.68 159 GLY B O 1
ATOM 3214 N N . LYS B 1 160 ? 122.101 17.348 38.869 1.00 11.80 160 LYS B N 1
ATOM 3215 C CA . LYS B 1 160 ? 121.558 18.694 38.946 1.00 12.53 160 LYS B CA 1
ATOM 3216 C C . LYS B 1 160 ? 121.823 19.537 37.688 1.00 11.75 160 LYS B C 1
ATOM 3217 O O . LYS B 1 160 ? 120.981 20.359 37.289 1.00 11.17 160 LYS B O 1
ATOM 3223 N N . ALA B 1 161 ? 122.953 19.304 37.035 1.00 11.13 161 ALA B N 1
ATOM 3224 C CA . ALA B 1 161 ? 123.229 19.936 35.742 1.00 10.96 161 ALA B CA 1
ATOM 3225 C C . ALA B 1 161 ? 122.315 19.448 34.625 1.00 10.64 161 ALA B C 1
ATOM 3226 O O . ALA B 1 161 ? 121.920 20.249 33.746 1.00 10.47 161 ALA B O 1
ATOM 3228 N N . PHE B 1 162 ? 121.946 18.161 34.660 1.00 10.42 162 PHE B N 1
ATOM 3229 C CA . PHE B 1 162 ? 120.973 17.612 33.721 1.00 10.28 162 PHE B CA 1
ATOM 3230 C C . PHE B 1 162 ? 119.630 18.333 33.896 1.00 10.27 162 PHE B C 1
ATOM 3231 O O . PHE B 1 162 ? 119.015 18.811 32.943 1.00 10.65 162 PHE B O 1
ATOM 3239 N N . ILE B 1 163 ? 119.187 18.440 35.146 1.00 10.08 163 ILE B N 1
ATOM 3240 C CA . ILE B 1 163 ? 117.944 19.138 35.460 1.00 10.50 163 ILE B CA 1
ATOM 3241 C C . ILE B 1 163 ? 118.007 20.605 35.031 1.00 10.30 163 ILE B C 1
ATOM 3242 O O . ILE B 1 163 ? 117.053 21.120 34.437 1.00 10.44 163 ILE B O 1
ATOM 3247 N N . LEU B 1 164 ? 119.114 21.261 35.353 1.00 10.47 164 LEU B N 1
ATOM 3248 C CA . LEU B 1 164 ? 119.322 22.669 34.996 1.00 10.42 164 LEU B CA 1
ATOM 3249 C C . LEU B 1 164 ? 119.178 22.888 33.498 1.00 10.46 164 LEU B C 1
ATOM 3250 O O . LEU B 1 164 ? 118.348 23.692 33.063 1.00 11.69 164 LEU B O 1
ATOM 3255 N N . LYS B 1 165 ? 119.982 22.184 32.702 1.00 10.35 165 LYS B N 1
ATOM 3256 C CA . LYS B 1 165 ? 120.031 22.446 31.272 1.00 10.77 165 LYS B CA 1
ATOM 3257 C C . LYS B 1 165 ? 118.777 21.969 30.568 1.00 10.57 165 LYS B C 1
ATOM 3258 O O . LYS B 1 165 ? 118.335 22.601 29.606 1.00 11.21 165 LYS B O 1
ATOM 3264 N N . MET B 1 166 ? 118.196 20.862 31.027 1.00 10.63 166 MET B N 1
ATOM 3265 C CA . MET B 1 166 ? 116.914 20.423 30.461 1.00 10.82 166 MET B CA 1
ATOM 3266 C C . MET B 1 166 ? 115.841 21.477 30.695 1.00 10.60 166 MET B C 1
ATOM 3267 O O . MET B 1 166 ? 115.079 21.817 29.779 1.00 11.31 166 MET B O 1
ATOM 3272 N N . THR B 1 167 ? 115.759 21.975 31.921 1.00 10.32 167 THR B N 1
ATOM 3273 C CA . THR B 1 167 ? 114.719 22.929 32.284 1.00 11.02 167 THR B CA 1
ATOM 3274 C C . THR B 1 167 ? 114.955 24.287 31.588 1.00 11.05 167 THR B C 1
ATOM 3275 O O . THR B 1 167 ? 113.995 24.924 31.154 1.00 11.11 167 THR B O 1
ATOM 3279 N N . GLU B 1 168 ? 116.215 24.697 31.445 1.00 11.33 168 GLU B N 1
ATOM 3280 C CA . GLU B 1 168 ? 116.535 25.904 30.700 1.00 11.09 168 GLU B CA 1
ATOM 3281 C C . GLU B 1 168 ? 116.024 25.815 29.269 1.00 11.59 168 GLU B C 1
ATOM 3282 O O . GLU B 1 168 ? 115.379 26.755 28.751 1.00 11.98 168 GLU B O 1
ATOM 3288 N N . ALA B 1 169 ? 116.297 24.693 28.630 1.00 11.40 169 ALA B N 1
ATOM 3289 C CA . ALA B 1 169 ? 115.855 24.485 27.248 1.00 11.64 169 ALA B CA 1
ATOM 3290 C C . ALA B 1 169 ? 114.329 24.608 27.123 1.00 12.14 169 ALA B C 1
ATOM 3291 O O . ALA B 1 169 ? 113.823 25.332 26.252 1.00 12.00 169 ALA B O 1
ATOM 3293 N N . VAL B 1 170 ? 113.613 23.921 28.004 1.00 12.43 170 VAL B N 1
ATOM 3294 C CA . VAL B 1 170 ? 112.163 23.886 27.982 1.00 12.77 170 VAL B CA 1
ATOM 3295 C C . VAL B 1 170 ? 111.599 25.264 28.341 1.00 13.37 170 VAL B C 1
ATOM 3296 O O . VAL B 1 170 ? 110.624 25.699 27.735 1.00 13.99 170 VAL B O 1
ATOM 3300 N N . ALA B 1 171 ? 112.200 25.945 29.325 1.00 13.11 171 ALA B N 1
ATOM 3301 C CA . ALA B 1 171 ? 111.796 27.312 29.670 1.00 13.80 171 ALA B CA 1
ATOM 3302 C C . ALA B 1 171 ? 111.770 28.216 28.428 1.00 14.07 171 ALA B C 1
ATOM 3303 O O . ALA B 1 171 ? 110.794 28.969 28.199 1.00 13.52 171 ALA B O 1
ATOM 3305 N N . CYS B 1 172 ? 112.790 28.097 27.593 1.00 14.38 172 CYS B N 1
ATOM 3306 C CA . CYS B 1 172 ? 112.857 28.873 26.345 1.00 15.02 172 CYS B CA 1
ATOM 3307 C C . CYS B 1 172 ? 111.783 28.452 25.323 1.00 15.02 172 CYS B C 1
ATOM 3308 O O . CYS B 1 172 ? 111.126 29.292 24.666 1.00 15.08 172 CYS B O 1
ATOM 3311 N N . GLU B 1 173 ? 111.610 27.152 25.179 1.00 13.36 173 GLU B N 1
ATOM 3312 C CA . GLU B 1 173 ? 110.577 26.588 24.297 1.00 14.09 173 GLU B CA 1
ATOM 3313 C C . GLU B 1 173 ? 109.182 27.112 24.644 1.00 14.77 173 GLU B C 1
ATOM 3314 O O . GLU B 1 173 ? 108.334 27.255 23.767 1.00 15.02 173 GLU B O 1
ATOM 3320 N N . CYS B 1 174 ? 108.949 27.374 25.923 1.00 14.43 174 CYS B N 1
ATOM 3321 C CA . CYS B 1 174 ? 107.620 27.767 26.401 1.00 16.18 174 CYS B CA 1
ATOM 3322 C C . CYS B 1 174 ? 107.349 29.266 26.355 1.00 17.50 174 CYS B C 1
ATOM 3323 O O . CYS B 1 174 ? 106.211 29.669 26.565 1.00 18.10 174 CYS B O 1
ATOM 3326 N N . GLU B 1 175 ? 108.366 30.0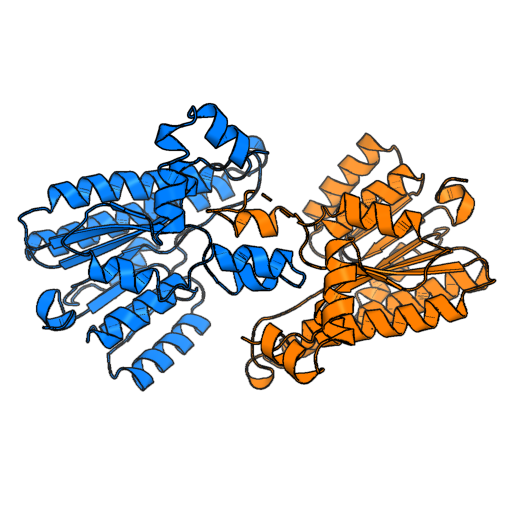83 26.093 1.00 19.73 175 GLU B N 1
ATOM 3327 C CA . GLU B 1 175 ? 108.158 31.540 25.983 1.00 21.89 175 GLU B CA 1
ATOM 3328 C C . GLU B 1 175 ? 107.156 31.860 24.874 1.00 22.35 175 GLU B C 1
ATOM 3329 O O . GLU B 1 175 ? 107.250 31.331 23.778 1.00 22.13 175 GLU B O 1
ATOM 3335 N N . GLY B 1 176 ? 106.191 32.725 25.174 1.00 24.54 176 GLY B N 1
ATOM 3336 C CA . GLY B 1 176 ? 105.130 33.024 24.218 1.00 24.25 176 GLY B CA 1
ATOM 3337 C C . GLY B 1 176 ? 104.052 31.956 24.145 1.00 24.83 176 GLY B C 1
ATOM 3338 O O . GLY B 1 176 ? 103.228 31.977 23.236 1.00 27.12 176 GLY B O 1
ATOM 3339 N N . THR B 1 177 ? 104.050 31.009 25.088 1.00 22.81 177 THR B N 1
ATOM 3340 C CA . THR B 1 177 ? 102.970 30.033 25.224 1.00 22.28 177 THR B CA 1
ATOM 3341 C C . THR B 1 177 ? 102.347 30.257 26.580 1.00 21.23 177 THR B C 1
ATOM 3342 O O . THR B 1 177 ? 102.877 31.000 27.393 1.00 22.70 177 THR B O 1
ATOM 3346 N N . GLY B 1 178 ? 101.234 29.577 26.828 1.00 20.60 178 GLY B N 1
ATOM 3347 C CA . GLY B 1 178 ? 100.551 29.625 28.112 1.00 19.89 178 GLY B CA 1
ATOM 3348 C C . GLY B 1 178 ? 101.182 28.803 29.211 1.00 19.34 178 GLY B C 1
ATOM 3349 O O . GLY B 1 178 ? 100.672 28.783 30.326 1.00 20.39 178 GLY B O 1
ATOM 3350 N N . VAL B 1 179 ? 102.273 28.095 28.903 1.00 18.39 179 VAL B N 1
ATOM 3351 C CA . VAL B 1 179 ? 102.994 27.320 29.893 1.00 17.51 179 VAL B CA 1
ATOM 3352 C C . VAL B 1 179 ? 104.210 28.148 30.299 1.00 16.88 179 VAL B C 1
ATOM 3353 O O . VAL B 1 179 ? 104.907 28.665 29.437 1.00 17.46 179 VAL B O 1
ATOM 3357 N N . ASP B 1 180 ? 104.413 28.308 31.604 1.00 17.37 180 ASP B N 1
ATOM 3358 C CA . ASP B 1 180 ? 105.530 29.043 32.159 1.00 17.42 180 ASP B CA 1
ATOM 3359 C C . ASP B 1 180 ? 106.472 28.079 32.878 1.00 15.65 180 ASP B C 1
ATOM 3360 O O . ASP B 1 180 ? 106.078 27.404 33.821 1.00 14.79 180 ASP B O 1
ATOM 3365 N N . VAL B 1 181 ? 107.709 28.009 32.409 1.00 14.58 181 VAL B N 1
ATOM 3366 C CA . VAL B 1 181 ? 108.686 27.086 32.989 1.00 14.48 181 VAL B CA 1
ATOM 3367 C C . VAL B 1 181 ? 109.893 27.863 33.472 1.00 14.14 181 VAL B C 1
ATOM 3368 O O . VAL B 1 181 ? 110.312 28.840 32.840 1.00 14.35 181 VAL B O 1
ATOM 3372 N N . GLU B 1 182 ? 110.413 27.443 34.624 1.00 13.98 182 GLU B N 1
ATOM 3373 C CA . GLU B 1 182 ? 111.558 28.076 35.271 1.00 14.33 182 GLU B CA 1
ATOM 3374 C C . GLU B 1 182 ? 112.392 27.038 35.991 1.00 14.23 182 GLU B C 1
ATOM 3375 O O . GLU B 1 182 ? 111.847 26.036 36.478 1.00 13.82 182 GLU B O 1
ATOM 3381 N N . VAL B 1 183 ? 113.711 27.254 36.025 1.00 13.42 183 VAL B N 1
ATOM 3382 C CA . VAL B 1 183 ? 114.579 26.532 36.965 1.00 13.58 183 VAL B CA 1
ATOM 3383 C C . VAL B 1 183 ? 115.167 27.521 37.965 1.00 13.95 183 VAL B C 1
ATOM 3384 O O . VAL B 1 183 ? 115.656 28.591 37.593 1.00 14.14 183 VAL B O 1
ATOM 3388 N N . ILE B 1 184 ? 115.091 27.144 39.237 1.00 14.23 184 ILE B N 1
ATOM 3389 C CA . ILE B 1 184 ? 115.656 27.907 40.330 1.00 15.32 184 ILE B CA 1
ATOM 3390 C C . ILE B 1 184 ? 116.802 27.064 40.870 1.00 14.93 184 ILE B C 1
ATOM 3391 O O . ILE B 1 184 ? 116.611 25.894 41.190 1.00 13.88 184 ILE B O 1
ATOM 3396 N N . THR B 1 185 ? 117.976 27.677 40.944 1.00 14.62 185 THR B N 1
ATOM 3397 C CA . THR B 1 185 ? 119.189 27.008 41.388 1.00 15.28 185 THR B CA 1
ATOM 3398 C C . THR B 1 185 ? 119.511 27.467 42.787 1.00 16.06 185 THR B C 1
ATOM 3399 O O . THR B 1 185 ? 119.677 28.671 43.037 1.00 15.65 185 THR B O 1
ATOM 3403 N N . LEU B 1 186 ? 119.620 26.501 43.698 1.00 16.94 186 LEU B N 1
ATOM 3404 C CA . LEU B 1 186 ? 119.792 26.789 45.116 1.00 18.20 186 LEU B CA 1
ATOM 3405 C C . LEU B 1 186 ? 121.215 26.533 45.554 1.00 19.42 186 LEU B C 1
ATOM 3406 O O . LEU B 1 186 ? 121.854 25.591 45.079 1.00 20.12 186 LEU B O 1
ATOM 3411 N N . GLY B 1 187 ? 121.701 27.381 46.454 1.00 20.38 187 GLY B N 1
ATOM 3412 C CA . GLY B 1 187 ? 122.938 27.122 47.185 1.00 20.95 187 GLY B CA 1
ATOM 3413 C C . GLY B 1 187 ? 122.548 26.552 48.544 1.00 21.60 187 GLY B C 1
ATOM 3414 O O . GLY B 1 187 ? 121.545 25.861 48.666 1.00 22.07 187 GLY B O 1
ATOM 3415 N N . THR B 1 188 ? 123.347 26.849 49.554 1.00 21.78 188 THR B N 1
ATOM 3416 C CA . THR B 1 188 ? 123.072 26.416 50.927 1.00 23.62 188 THR B CA 1
ATOM 3417 C C . THR B 1 188 ? 121.831 27.121 51.480 1.00 24.56 188 THR B C 1
ATOM 3418 O O . THR B 1 188 ? 121.748 28.344 51.456 1.00 25.88 188 THR B O 1
ATOM 3422 N N . THR B 1 189 ? 120.868 26.336 51.953 1.00 25.19 189 THR B N 1
ATOM 3423 C CA . THR B 1 189 ? 119.593 26.867 52.409 1.00 27.23 189 THR B CA 1
ATOM 3424 C C . THR B 1 189 ? 119.383 26.554 53.896 1.00 27.20 189 THR B C 1
ATOM 3425 O O . THR B 1 189 ? 119.786 25.489 54.372 1.00 26.42 189 THR B O 1
ATOM 3429 N N . LEU B 1 190 ? 118.756 27.495 54.597 1.00 28.61 190 LEU B N 1
ATOM 3430 C CA . LEU B 1 190 ? 118.496 27.387 56.042 1.00 31.77 190 LEU B CA 1
ATOM 3431 C C . LEU B 1 190 ? 117.398 26.360 56.323 1.00 30.86 190 LEU B C 1
ATOM 3432 O O . LEU B 1 190 ? 116.212 26.676 56.208 1.00 29.86 190 LEU B O 1
ATOM 3437 N N . THR B 1 191 ? 117.804 25.137 56.673 1.00 28.75 191 THR B N 1
ATOM 3438 C CA . THR B 1 191 ? 116.882 24.056 57.034 1.00 30.70 191 THR B CA 1
ATOM 3439 C C . THR B 1 191 ? 117.295 23.428 58.380 1.00 32.47 191 THR B C 1
ATOM 3440 O O . THR B 1 191 ? 118.446 23.573 58.802 1.00 29.67 191 THR B O 1
ATOM 3444 N N . PRO B 1 192 ? 116.370 22.700 59.038 1.00 33.94 192 PRO B N 1
ATOM 3445 C CA . PRO B 1 192 ? 116.754 22.009 60.281 1.00 34.36 192 PRO B CA 1
ATOM 3446 C C . PRO B 1 192 ? 117.962 21.093 60.107 1.00 34.80 192 PRO B C 1
ATOM 3447 O O . PRO B 1 192 ? 118.817 21.017 60.993 1.00 35.53 192 PRO B O 1
ATOM 3451 N N . SER B 1 193 ? 118.020 20.423 58.959 1.00 33.38 193 SER B N 1
ATOM 3452 C CA . SER B 1 193 ? 119.136 19.564 58.593 1.00 34.20 193 SER B CA 1
ATOM 3453 C C . SER B 1 193 ? 120.487 20.319 58.578 1.00 33.78 193 SER B C 1
ATOM 3454 O O . SER B 1 193 ? 121.493 19.786 59.047 1.00 36.16 193 SER B O 1
ATOM 3457 N N . LEU B 1 194 ? 120.515 21.542 58.053 1.00 31.63 194 LEU B N 1
ATOM 3458 C CA . LEU B 1 194 ? 121.746 22.355 58.098 1.00 30.25 194 LEU B CA 1
ATOM 3459 C C . LEU B 1 194 ? 122.061 22.778 59.538 1.00 29.49 194 LEU B C 1
ATOM 3460 O O . LEU B 1 194 ? 123.192 22.623 60.004 1.00 27.97 194 LEU B O 1
ATOM 3465 N N . LEU B 1 195 ? 121.060 23.313 60.226 1.00 30.19 195 LEU B N 1
ATOM 3466 C CA . LEU B 1 195 ? 121.252 23.861 61.569 1.00 31.09 195 LEU B CA 1
ATOM 3467 C C . LEU B 1 195 ? 121.716 22.818 62.585 1.00 31.63 195 LEU B C 1
ATOM 3468 O O . LEU B 1 195 ? 122.506 23.145 63.475 1.00 29.83 195 LEU B O 1
ATOM 3473 N N . SER B 1 196 ? 121.240 21.579 62.445 1.00 31.59 196 SER B N 1
ATOM 3474 C CA . SER B 1 196 ? 121.722 20.476 63.274 1.00 33.07 196 SER B CA 1
ATOM 3475 C C . SER B 1 196 ? 123.209 20.184 63.058 1.00 32.75 196 SER B C 1
ATOM 3476 O O . SER B 1 196 ? 123.854 19.663 63.953 1.00 32.68 196 SER B O 1
ATOM 3479 N N . ASN B 1 197 ? 123.751 20.523 61.886 1.00 32.80 197 ASN B N 1
ATOM 3480 C CA . ASN B 1 197 ? 125.200 20.379 61.597 1.00 32.11 197 ASN B CA 1
ATOM 3481 C C . ASN B 1 197 ? 126.028 21.636 61.879 1.00 28.02 197 ASN B C 1
ATOM 3482 O O . ASN B 1 197 ? 127.209 21.704 61.496 1.00 28.82 197 ASN B O 1
ATOM 3487 N N . LEU B 1 198 ? 125.432 22.624 62.546 1.00 25.48 198 LEU B N 1
ATOM 3488 C CA . LEU B 1 198 ? 126.130 23.845 62.921 1.00 24.83 198 LEU B CA 1
ATOM 3489 C C . LEU B 1 198 ? 126.044 24.056 64.430 1.00 25.88 198 LEU B C 1
ATOM 3490 O O . LEU B 1 198 ? 125.595 25.114 64.892 1.00 26.06 198 LEU B O 1
ATOM 3495 N N . PRO B 1 199 ? 126.515 23.063 65.216 1.00 26.32 199 PRO B N 1
ATOM 3496 C CA . PRO B 1 199 ? 126.387 23.184 66.682 1.00 26.58 199 PRO B CA 1
ATOM 3497 C C . PRO B 1 199 ? 127.123 24.364 67.298 1.00 29.77 199 PRO B C 1
ATOM 3498 O O . PRO B 1 199 ? 126.672 24.885 68.318 1.00 31.39 199 PRO B O 1
ATOM 3502 N N . GLY B 1 200 ? 128.236 24.778 66.694 1.00 30.74 200 GLY B N 1
ATOM 3503 C CA . GLY B 1 200 ? 129.012 25.912 67.185 1.00 32.57 200 GLY B CA 1
ATOM 3504 C C . GLY B 1 200 ? 128.876 27.186 66.384 1.00 35.34 200 GLY B C 1
ATOM 3505 O O . GLY B 1 200 ? 129.722 28.080 66.508 1.00 37.23 200 GLY B O 1
ATOM 3506 N N . GLY B 1 201 ? 127.814 27.287 65.577 1.00 38.30 201 GLY B N 1
ATOM 3507 C CA . GLY B 1 201 ? 127.578 28.458 64.722 1.00 38.69 201 GLY B CA 1
ATOM 3508 C C . GLY B 1 201 ? 127.960 28.244 63.257 1.00 41.04 201 GLY B C 1
ATOM 3509 O O . GLY B 1 201 ? 128.464 27.168 62.898 1.00 37.18 201 GLY B O 1
ATOM 3510 N N . PRO B 1 202 ? 127.684 29.230 62.391 1.00 42.74 202 PRO B N 1
ATOM 3511 C CA . PRO B 1 202 ? 126.857 30.400 62.735 1.00 44.46 202 PRO B CA 1
ATOM 3512 C C . PRO B 1 202 ? 125.412 29.964 62.986 1.00 46.96 202 PRO B C 1
ATOM 3513 O O . PRO B 1 202 ? 124.950 28.989 62.380 1.00 48.98 202 PRO B O 1
ATOM 3517 N N . GLN B 1 203 ? 124.739 30.651 63.910 1.00 45.75 203 GLN B N 1
ATOM 3518 C CA . GLN B 1 203 ? 123.379 30.311 64.330 1.00 45.28 203 GLN B CA 1
ATOM 3519 C C . GLN B 1 203 ? 122.560 31.595 64.460 1.00 44.32 203 GLN B C 1
ATOM 3520 O O . GLN B 1 203 ? 123.113 32.690 64.326 1.00 41.81 203 GLN B O 1
ATOM 3526 N N . ALA B 1 211 ? 122.456 32.808 54.110 1.00 43.35 211 ALA B N 1
ATOM 3527 C CA . ALA B 1 211 ? 121.597 31.851 53.419 1.00 39.25 211 ALA B CA 1
ATOM 3528 C C . ALA B 1 211 ? 120.129 32.269 53.410 1.00 39.01 211 ALA B C 1
ATOM 3529 O O . ALA B 1 211 ? 119.696 33.109 54.210 1.00 41.09 211 ALA B O 1
ATOM 3531 N N . LEU B 1 212 ? 119.375 31.673 52.485 1.00 32.81 212 LEU B N 1
ATOM 3532 C CA . LEU B 1 212 ? 117.941 31.870 52.397 1.00 30.31 212 LEU B CA 1
ATOM 3533 C C . LEU B 1 212 ? 117.236 30.685 53.016 1.00 25.98 212 LEU B C 1
ATOM 3534 O O . LEU B 1 212 ? 117.746 29.558 53.071 1.00 23.96 212 LEU B O 1
ATOM 3539 N N . THR B 1 213 ? 116.020 30.944 53.436 1.00 23.65 213 THR B N 1
ATOM 3540 C CA . THR B 1 213 ? 115.139 29.880 53.852 1.00 22.64 213 THR B CA 1
ATOM 3541 C C . THR B 1 213 ? 114.529 29.289 52.591 1.00 21.88 213 THR B C 1
ATOM 3542 O O . THR B 1 213 ? 114.527 29.941 51.535 1.00 21.39 213 THR B O 1
ATOM 3546 N N . PRO B 1 214 ? 114.003 28.068 52.678 1.00 21.47 214 PRO B N 1
ATOM 3547 C CA . PRO B 1 214 ? 113.230 27.537 51.553 1.00 21.68 214 PRO B CA 1
ATOM 3548 C C . PRO B 1 214 ? 112.099 28.468 51.125 1.00 22.78 214 PRO B C 1
ATOM 3549 O O . PRO B 1 214 ? 111.889 28.673 49.922 1.00 20.92 214 PRO B O 1
ATOM 3553 N N . GLU B 1 215 ? 111.403 29.064 52.099 1.00 24.42 215 GLU B N 1
ATOM 3554 C CA . GLU B 1 215 ? 110.299 29.999 51.809 1.00 25.60 215 GLU B CA 1
ATOM 3555 C C . GLU B 1 215 ? 110.765 31.161 50.928 1.00 23.45 215 GLU B C 1
ATOM 3556 O O . GLU B 1 215 ? 110.088 31.531 49.961 1.00 21.57 215 GLU B O 1
ATOM 3562 N N . GLU B 1 216 ? 111.917 31.721 51.269 1.00 22.94 216 GLU B N 1
ATOM 3563 C CA . GLU B 1 216 ? 112.510 32.819 50.494 1.00 23.89 216 GLU B CA 1
ATOM 3564 C C . GLU B 1 216 ? 112.878 32.391 49.061 1.00 21.62 216 GLU B C 1
ATOM 3565 O O . GLU B 1 216 ? 112.627 33.134 48.124 1.00 20.63 216 GLU B O 1
ATOM 3571 N N . CYS B 1 217 ? 113.448 31.193 48.914 1.00 20.04 217 CYS B N 1
ATOM 3572 C CA . CYS B 1 217 ? 113.784 30.656 47.594 1.00 19.39 217 CYS B CA 1
ATOM 3573 C C . CYS B 1 217 ? 112.544 30.455 46.738 1.00 18.67 217 CYS B C 1
ATOM 3574 O O . CYS B 1 217 ? 112.526 30.836 45.561 1.00 17.75 217 CYS B O 1
ATOM 3577 N N . VAL B 1 218 ? 111.516 29.850 47.331 1.00 17.47 218 VAL B N 1
ATOM 3578 C CA . VAL B 1 218 ? 110.271 29.600 46.625 1.00 18.33 218 VAL B CA 1
ATOM 3579 C C . VAL B 1 218 ? 109.592 30.920 46.278 1.00 17.52 218 VAL B C 1
ATOM 3580 O O . VAL B 1 218 ? 109.062 31.065 45.180 1.00 18.63 218 VAL B O 1
ATOM 3584 N N . ASP B 1 219 ? 109.607 31.880 47.201 1.00 18.27 219 ASP B N 1
ATOM 3585 C CA . ASP B 1 219 ? 109.038 33.212 46.915 1.00 19.02 219 ASP B CA 1
ATOM 3586 C C . ASP B 1 219 ? 109.712 33.861 45.697 1.00 17.80 219 ASP B C 1
ATOM 3587 O O . ASP B 1 219 ? 109.030 34.368 44.812 1.00 17.82 219 ASP B O 1
ATOM 3592 N N . GLU B 1 220 ? 111.046 33.803 45.651 1.00 18.49 220 GLU B N 1
ATOM 3593 C CA . GLU B 1 220 ? 111.791 34.352 44.501 1.00 17.31 220 GLU B CA 1
ATOM 3594 C C . GLU B 1 220 ? 111.407 33.623 43.218 1.00 16.93 220 GLU B C 1
ATOM 3595 O O . GLU B 1 220 ? 111.169 34.256 42.176 1.00 16.32 220 GLU B O 1
ATOM 3601 N N . ALA B 1 221 ? 111.318 32.300 43.277 1.00 15.94 221 ALA B N 1
ATOM 3602 C CA . ALA B 1 221 ? 110.984 31.522 42.074 1.00 16.20 221 ALA B CA 1
ATOM 3603 C C . ALA B 1 221 ? 109.613 31.924 41.497 1.00 15.23 221 ALA B C 1
ATOM 3604 O O . ALA B 1 221 ? 109.470 32.134 40.298 1.00 15.58 221 ALA B O 1
ATOM 3606 N N . PHE B 1 222 ? 108.620 32.085 42.361 1.00 15.71 222 PHE B N 1
ATOM 3607 C CA . PHE B 1 222 ? 107.271 32.425 41.902 1.00 17.08 222 PHE B CA 1
ATOM 3608 C C . PHE B 1 222 ? 107.173 33.873 41.440 1.00 17.51 222 PHE B C 1
ATOM 3609 O O . PHE B 1 222 ? 106.434 34.162 40.494 1.00 17.80 222 PHE B O 1
ATOM 3617 N N . GLU B 1 223 ? 107.937 34.756 42.063 1.00 18.89 223 GLU B N 1
ATOM 3618 C CA . GLU B 1 223 ? 108.041 36.150 41.594 1.00 21.17 223 GLU B CA 1
ATOM 3619 C C . GLU B 1 223 ? 108.551 36.244 40.150 1.00 20.93 223 GLU B C 1
ATOM 3620 O O . GLU B 1 223 ? 108.119 37.106 39.382 1.00 18.78 223 GLU B O 1
ATOM 3626 N N . LYS B 1 224 ? 109.445 35.328 39.773 1.00 18.72 224 LYS B N 1
ATOM 3627 C CA . LYS B 1 224 ? 110.083 35.373 38.462 1.00 18.44 224 LYS B CA 1
ATOM 3628 C C . LYS B 1 224 ? 109.486 34.441 37.416 1.00 17.62 224 LYS B C 1
ATOM 3629 O O . LYS B 1 224 ? 109.879 34.498 36.262 1.00 16.66 224 LYS B O 1
ATOM 3635 N N . LEU B 1 225 ? 108.497 33.630 37.817 1.00 17.29 225 LEU B N 1
ATOM 3636 C CA . LEU B 1 225 ? 107.872 32.644 36.955 1.00 18.20 225 LEU B CA 1
ATOM 3637 C C . LEU B 1 225 ? 107.193 33.343 35.807 1.00 18.38 225 LEU B C 1
ATOM 3638 O O . LEU B 1 225 ? 106.413 34.285 36.010 1.00 18.04 225 LEU B O 1
ATOM 3643 N N . GLY B 1 226 ? 107.537 32.926 34.601 1.00 18.38 226 GLY B N 1
ATOM 3644 C CA . GLY B 1 226 ? 107.028 33.571 33.391 1.00 20.07 226 GLY B CA 1
ATOM 3645 C C . GLY B 1 226 ? 107.745 34.849 33.013 1.00 19.81 226 GLY B C 1
ATOM 3646 O O . GLY B 1 226 ? 107.369 35.477 32.043 1.00 21.70 226 GLY B O 1
ATOM 3647 N N . LYS B 1 227 ? 108.757 35.241 33.765 1.00 19.54 227 LYS B N 1
ATOM 3648 C CA . LYS B 1 227 ? 109.567 36.422 33.467 1.00 21.84 227 LYS B CA 1
ATOM 3649 C C . LYS B 1 227 ? 111.013 36.008 33.178 1.00 20.51 227 LYS B C 1
ATOM 3650 O O . LYS B 1 227 ? 111.591 36.438 32.190 1.00 21.07 227 LYS B O 1
ATOM 3656 N N . GLU B 1 228 ? 111.578 35.176 34.050 1.00 19.14 228 GLU B N 1
ATOM 3657 C CA . GLU B 1 228 ? 112.959 34.745 33.925 1.00 18.30 228 GLU B CA 1
ATOM 3658 C C . GLU B 1 228 ? 112.971 33.221 33.784 1.00 17.54 228 GLU B C 1
ATOM 3659 O O . GLU B 1 228 ? 112.182 32.544 34.412 1.00 18.02 228 GLU B O 1
ATOM 3665 N N . LEU B 1 229 ? 113.883 32.709 32.965 1.00 16.30 229 LEU B N 1
ATOM 3666 C CA . LEU B 1 229 ? 113.986 31.266 32.686 1.00 15.48 229 LEU B CA 1
ATOM 3667 C C . LEU B 1 229 ? 114.831 30.504 33.723 1.00 14.48 229 LEU B C 1
ATOM 3668 O O . LEU B 1 229 ? 114.477 29.389 34.133 1.00 14.68 229 LEU B O 1
ATOM 3673 N N . SER B 1 230 ? 115.963 31.072 34.070 1.00 13.90 230 SER B N 1
ATOM 3674 C CA . SER B 1 230 ? 116.960 30.413 34.898 1.00 13.91 230 SER B CA 1
ATOM 3675 C C . SER B 1 230 ? 117.450 31.354 35.969 1.00 13.97 230 SER B C 1
ATOM 3676 O O . SER B 1 230 ? 118.173 32.315 35.669 1.00 14.79 230 SER B O 1
ATOM 3679 N N . VAL B 1 231 ? 117.068 31.082 37.211 1.00 14.18 231 VAL B N 1
ATOM 3680 C CA . VAL B 1 231 ? 117.303 31.993 38.326 1.00 14.39 231 VAL B CA 1
ATOM 3681 C C . VAL B 1 231 ? 118.217 31.340 39.349 1.00 14.97 231 VAL B C 1
ATOM 3682 O O . VAL B 1 231 ? 118.084 30.141 39.644 1.00 14.87 231 VAL B O 1
ATOM 3686 N N . ILE B 1 232 ? 119.163 32.108 39.878 1.00 14.37 232 ILE B N 1
ATOM 3687 C CA . ILE B 1 232 ? 119.951 31.653 41.011 1.00 15.59 232 ILE B CA 1
ATOM 3688 C C . ILE B 1 232 ? 119.364 32.348 42.250 1.00 15.96 232 ILE B C 1
ATOM 3689 O O . ILE B 1 232 ? 119.303 33.580 42.299 1.00 16.66 232 ILE B O 1
ATOM 3694 N N . ALA B 1 233 ? 118.937 31.561 43.231 1.00 16.15 233 ALA B N 1
ATOM 3695 C CA . ALA B 1 233 ? 118.276 32.104 44.424 1.00 16.73 233 ALA B CA 1
ATOM 3696 C C . ALA B 1 233 ? 119.283 32.860 45.276 1.00 17.34 233 ALA B C 1
ATOM 3697 O O . ALA B 1 233 ? 120.356 32.344 45.606 1.00 17.25 233 ALA B O 1
ATOM 3699 N N . GLY B 1 234 ? 118.944 34.113 45.568 1.00 17.28 234 GLY B N 1
ATOM 3700 C CA . GLY B 1 234 ? 119.679 34.941 46.513 1.00 18.58 234 GLY B CA 1
ATOM 3701 C C . GLY B 1 234 ? 120.684 35.833 45.815 1.00 20.67 234 GLY B C 1
ATOM 3702 O O . GLY B 1 234 ? 121.356 35.405 44.867 1.00 19.20 234 GLY B O 1
ATOM 3703 N N . GLN B 1 235 ? 120.795 37.082 46.265 1.00 20.48 235 GLN B N 1
ATOM 3704 C CA . GLN B 1 235 ? 121.674 38.025 45.595 1.00 22.79 235 GLN B CA 1
ATOM 3705 C C . GLN B 1 235 ? 123.137 37.625 45.732 1.00 22.74 235 GLN B C 1
ATOM 3706 O O . GLN B 1 235 ? 123.889 37.711 44.761 1.00 22.86 235 GLN B O 1
ATOM 3712 N N . ARG B 1 236 ? 123.535 37.210 46.934 1.00 23.86 236 ARG B N 1
ATOM 3713 C CA . ARG B 1 236 ? 124.916 36.822 47.185 1.00 26.37 236 ARG B CA 1
ATOM 3714 C C . ARG B 1 236 ? 125.325 35.652 46.301 1.00 23.93 236 ARG B C 1
ATOM 3715 O O . ARG B 1 236 ? 126.437 35.637 45.804 1.00 21.31 236 ARG B O 1
ATOM 3723 N N . ASN B 1 237 ? 124.429 34.677 46.124 1.00 21.44 237 ASN B N 1
ATOM 3724 C CA . ASN B 1 237 ? 124.726 33.527 45.266 1.00 21.01 237 ASN B CA 1
ATOM 3725 C C . ASN B 1 237 ? 124.859 33.950 43.800 1.00 19.23 237 ASN B C 1
ATOM 3726 O O . ASN B 1 237 ? 125.728 33.452 43.108 1.00 17.62 237 ASN B O 1
ATOM 3731 N N . LYS B 1 238 ? 123.979 34.832 43.321 1.00 18.51 238 LYS B N 1
ATOM 3732 C CA . LYS B 1 238 ? 124.099 35.358 41.949 1.00 18.95 238 LYS B CA 1
ATOM 3733 C C . LYS B 1 238 ? 125.478 36.001 41.745 1.00 18.63 238 LYS B C 1
ATOM 3734 O O . LYS B 1 238 ? 126.143 35.731 40.760 1.00 19.01 238 LYS B O 1
ATOM 3740 N N . ASP B 1 239 ? 125.897 36.837 42.690 1.00 19.03 239 ASP B N 1
ATOM 3741 C CA . ASP B 1 239 ? 127.183 37.557 42.596 1.00 20.15 239 ASP B CA 1
ATOM 3742 C C . ASP B 1 239 ? 128.370 36.592 42.656 1.00 19.61 239 ASP B C 1
ATOM 3743 O O . ASP B 1 239 ? 129.347 36.740 41.927 1.00 18.58 239 ASP B O 1
ATOM 3748 N N . SER B 1 240 ? 128.277 35.602 43.531 1.00 19.10 240 SER B N 1
ATOM 3749 C CA . SER B 1 240 ? 129.324 34.598 43.668 1.00 20.09 240 SER B CA 1
ATOM 3750 C C . SER B 1 240 ? 129.487 33.768 42.403 1.00 19.10 240 SER B C 1
ATOM 3751 O O . SER B 1 240 ? 130.607 33.554 41.935 1.00 19.03 240 SER B O 1
ATOM 3754 N N . VAL B 1 241 ? 128.379 33.308 41.826 1.00 18.22 241 VAL B N 1
ATOM 3755 C CA . VAL B 1 241 ? 128.471 32.571 40.575 1.00 17.47 241 VAL B CA 1
ATOM 3756 C C . VAL B 1 241 ? 129.006 33.482 39.445 1.00 17.08 241 VAL B C 1
ATOM 3757 O O . VAL B 1 241 ? 129.860 33.058 38.644 1.00 16.74 241 VAL B O 1
ATOM 3761 N N . HIS B 1 242 ? 128.535 34.721 39.380 1.00 16.77 242 HIS B N 1
ATOM 3762 C CA . HIS B 1 242 ? 129.096 35.655 38.386 1.00 17.47 242 HIS B CA 1
ATOM 3763 C C . HIS B 1 242 ? 130.617 35.744 38.477 1.00 16.71 242 HIS B C 1
ATOM 3764 O O . HIS B 1 242 ? 131.331 35.644 37.466 1.00 17.28 242 HIS B O 1
ATOM 3771 N N . ASP B 1 243 ? 131.107 35.929 39.689 1.00 16.88 243 ASP B N 1
ATOM 3772 C CA . ASP B 1 243 ? 132.532 36.118 39.899 1.00 17.17 243 ASP B CA 1
ATOM 3773 C C . ASP B 1 243 ? 133.328 34.880 39.570 1.00 16.23 243 ASP B C 1
ATOM 3774 O O . ASP B 1 243 ? 134.376 34.978 38.945 1.00 15.06 243 ASP B O 1
ATOM 3779 N N . TRP B 1 244 ? 132.805 33.710 39.923 1.00 15.33 244 TRP B N 1
ATOM 3780 C CA . TRP B 1 244 ? 133.471 32.452 39.524 1.00 16.10 244 TRP B CA 1
ATOM 3781 C C . TRP B 1 244 ? 133.516 32.301 38.019 1.00 15.84 244 TRP B C 1
ATOM 3782 O O . TRP B 1 244 ? 134.569 31.990 37.475 1.00 17.53 244 TRP B O 1
ATOM 3793 N N . LYS B 1 245 ? 132.396 32.599 37.368 1.00 16.12 245 LYS B N 1
ATOM 3794 C CA . LYS B 1 245 ? 132.284 32.519 35.903 1.00 17.74 245 LYS B CA 1
ATOM 3795 C C . LYS B 1 245 ? 133.237 33.507 35.195 1.00 17.72 245 LYS B C 1
ATOM 3796 O O . LYS B 1 245 ? 133.963 33.134 34.280 1.00 17.41 245 LYS B O 1
ATOM 3802 N N . ALA B 1 246 ? 133.224 34.746 35.655 1.00 16.35 246 ALA B N 1
ATOM 3803 C CA . ALA B 1 246 ? 133.908 35.843 34.966 1.00 15.97 246 ALA B CA 1
ATOM 3804 C C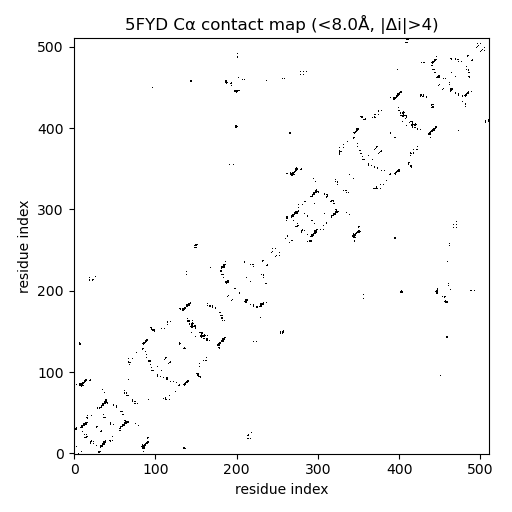 . ALA B 1 246 ? 135.382 35.955 35.314 1.00 15.70 246 ALA B C 1
ATOM 3805 O O . ALA B 1 246 ? 136.188 36.258 34.440 1.00 15.86 246 ALA B O 1
ATOM 3807 N N . ASN B 1 247 ? 135.737 35.730 36.581 1.00 15.92 247 ASN B N 1
ATOM 3808 C CA . ASN B 1 247 ? 137.069 36.091 37.110 1.00 15.16 247 ASN B CA 1
ATOM 3809 C C . ASN B 1 247 ? 138.033 34.907 37.291 1.00 16.08 247 ASN B C 1
ATOM 3810 O O . ASN B 1 247 ? 139.186 35.090 37.718 1.00 14.65 247 ASN B O 1
ATOM 3815 N N . HIS B 1 248 ? 137.570 33.690 37.001 1.00 16.18 248 HIS B N 1
ATOM 3816 C CA . HIS B 1 248 ? 138.321 32.488 37.273 1.00 16.40 248 HIS B CA 1
ATOM 3817 C C . HIS B 1 248 ? 138.147 31.504 36.139 1.00 16.81 248 HIS B C 1
ATOM 3818 O O . HIS B 1 248 ? 137.157 31.571 35.394 1.00 16.46 248 HIS B O 1
ATOM 3825 N N . THR B 1 249 ? 139.109 30.600 36.009 1.00 15.91 249 THR B N 1
ATOM 3826 C CA . THR B 1 249 ? 138.962 29.500 35.038 1.00 16.79 249 THR B CA 1
ATOM 3827 C C . THR B 1 249 ? 137.974 28.466 35.585 1.00 15.39 249 THR B C 1
ATOM 3828 O O . THR B 1 249 ? 137.664 28.424 36.786 1.00 15.83 249 THR B O 1
ATOM 3832 N N . GLU B 1 250 ? 137.478 27.628 34.690 1.00 14.96 250 GLU B N 1
ATOM 3833 C CA . GLU B 1 250 ? 136.631 26.507 35.106 1.00 14.56 250 GLU B CA 1
ATOM 3834 C C . GLU B 1 250 ? 137.385 25.601 36.090 1.00 14.34 250 GLU B C 1
ATOM 3835 O O . GLU B 1 250 ? 136.830 25.179 37.116 1.00 13.40 250 GLU B O 1
ATOM 3841 N N . ASP B 1 251 ? 138.650 25.306 35.803 1.00 14.51 251 ASP B N 1
ATOM 3842 C CA . ASP B 1 251 ? 139.451 24.455 36.693 1.00 14.99 251 ASP B CA 1
ATOM 3843 C C . ASP B 1 251 ? 139.558 25.009 38.124 1.00 15.31 251 ASP B C 1
ATOM 3844 O O . ASP B 1 251 ? 139.484 24.270 39.080 1.00 15.14 251 ASP B O 1
ATOM 3849 N N . GLU B 1 252 ? 139.745 26.318 38.258 1.00 15.76 252 GLU B N 1
ATOM 3850 C CA . GLU B 1 252 ? 139.845 26.894 39.588 1.00 17.32 252 GLU B CA 1
ATOM 3851 C C . GLU B 1 252 ? 138.574 26.652 40.406 1.00 16.08 252 GLU B C 1
ATOM 3852 O O . GLU B 1 252 ? 138.637 26.400 41.605 1.00 15.96 252 GLU B O 1
ATOM 3858 N N . TYR B 1 253 ? 137.422 26.796 39.757 1.00 15.70 253 TYR B N 1
ATOM 3859 C CA . TYR B 1 253 ? 136.132 26.600 40.408 1.00 15.42 253 TYR B CA 1
ATOM 3860 C C . TYR B 1 253 ? 135.964 25.139 40.848 1.00 15.45 253 TYR B C 1
ATOM 3861 O O . TYR B 1 253 ? 135.529 24.860 41.968 1.00 14.56 253 TYR B O 1
ATOM 3870 N N . ILE B 1 254 ? 136.332 24.211 39.962 1.00 14.68 254 ILE B N 1
ATOM 3871 C CA . ILE B 1 254 ? 136.255 22.792 40.266 1.00 15.28 254 ILE B CA 1
ATOM 3872 C C . ILE B 1 254 ? 137.168 22.468 41.450 1.00 15.98 254 ILE B C 1
ATOM 3873 O O . ILE B 1 254 ? 136.743 21.817 42.399 1.00 15.80 254 ILE B O 1
ATOM 3878 N N . ARG B 1 255 ? 138.420 22.904 41.375 1.00 18.45 255 ARG B N 1
ATOM 3879 C CA . ARG B 1 255 ? 139.382 22.639 42.473 1.00 19.79 255 ARG B CA 1
ATOM 3880 C C . ARG B 1 255 ? 138.946 23.243 43.794 1.00 21.43 255 ARG B C 1
ATOM 3881 O O . ARG B 1 255 ? 139.141 22.648 44.848 1.00 20.81 255 ARG B O 1
ATOM 3889 N N . TYR B 1 256 ? 138.322 24.411 43.734 1.00 22.07 256 TYR B N 1
ATOM 3890 C CA . TYR B 1 256 ? 137.798 25.031 44.941 1.00 24.08 256 TYR B CA 1
ATOM 3891 C C . TYR B 1 256 ? 136.756 24.129 45.607 1.00 23.62 256 TYR B C 1
ATOM 3892 O O . TYR B 1 256 ? 136.801 23.895 46.808 1.00 22.90 256 TYR B O 1
ATOM 3901 N N . MET B 1 257 ? 135.856 23.566 44.819 1.00 22.46 257 MET B N 1
ATOM 3902 C CA . MET B 1 257 ? 134.860 22.648 45.352 1.00 23.65 257 MET B CA 1
ATOM 3903 C C . MET B 1 257 ? 135.465 21.387 45.936 1.00 23.79 257 MET B C 1
ATOM 3904 O O . MET B 1 257 ? 134.976 20.887 46.937 1.00 23.98 257 MET B O 1
ATOM 3909 N N . GLY B 1 258 ? 136.533 20.895 45.326 1.00 23.23 258 GLY B N 1
ATOM 3910 C CA . GLY B 1 258 ? 137.192 19.696 45.785 1.00 24.79 258 GLY B CA 1
ATOM 3911 C C . GLY B 1 258 ? 138.041 19.887 47.041 1.00 27.83 258 GLY B C 1
ATOM 3912 O O . GLY B 1 258 ? 138.242 18.936 47.782 1.00 28.62 258 GLY B O 1
ATOM 3913 N N . SER B 1 259 ? 138.502 21.113 47.292 1.00 28.35 259 SER B N 1
ATOM 3914 C CA . SER B 1 259 ? 139.570 21.380 48.286 1.00 30.88 259 SER B CA 1
ATOM 3915 C C . SER B 1 259 ? 139.296 20.894 49.716 1.00 31.98 259 SER B C 1
ATOM 3916 O O . SER B 1 259 ? 138.153 20.850 50.165 1.00 36.18 259 SER B O 1
#

Solvent-accessible surface area: 22800 Å² total; per-residue (Å²): 177,53,28,86,108,96,6,5,71,23,0,0,0,0,8,0,16,68,17,10,0,79,6,1,0,41,67,0,3,68,12,16,1,13,0,0,0,0,5,132,86,78,111,89,0,76,96,9,1,23,89,2,119,159,95,78,71,15,105,28,75,40,10,117,5,34,13,15,94,120,36,7,2,103,64,0,23,74,30,4,148,83,41,53,3,0,1,0,0,0,9,15,57,47,54,25,114,12,95,136,129,101,13,77,154,138,72,21,81,19,3,54,23,10,1,34,57,6,0,61,94,0,3,109,37,0,29,142,58,0,60,94,60,81,74,0,0,0,0,0,6,1,5,8,4,15,36,3,43,10,44,118,12,46,32,22,3,61,2,7,27,74,0,7,124,69,0,45,47,10,2,74,124,10,111,89,65,33,2,31,6,0,0,2,1,16,3,1,16,44,28,62,65,1,95,44,33,16,20,8,16,47,24,12,71,48,7,91,161,29,8,40,35,20,106,98,2,2,54,27,0,26,124,42,12,50,158,76,57,50,3,31,0,12,118,92,2,53,68,24,2,111,68,42,142,61,102,76,84,111,73,75,11,58,165,98,27,25,121,169,66,27,102,117,88,5,1,60,18,0,0,0,0,16,0,17,89,25,20,0,84,7,1,0,55,66,0,3,67,12,31,0,14,0,0,0,0,6,138,91,60,138,92,0,76,96,12,1,20,86,3,116,158,99,79,70,18,102,28,83,38,10,147,8,42,12,21,96,122,34,7,1,81,63,0,36,72,15,5,147,83,46,49,2,0,0,0,0,0,18,15,57,50,50,26,123,12,94,138,131,100,12,91,157,153,71,20,85,20,2,56,26,10,0,34,54,6,0,59,82,0,3,116,51,0,30,157,54,0,60,94,58,83,80,0,0,0,0,0,8,1,4,6,5,14,35,2,44,10,44,115,18,44,33,20,3,62,2,6,29,77,0,8,125,69,0,43,49,10,2,74,125,10,105,91,62,30,2,25,4,0,0,2,1,13,3,4,22,71,22,55,60,6,70,25,27,5,17,5,6,66,54,51,43,46,16,115,89,3,3,55,30,0,26,117,40,14,51,150,76,54,52,4,32,2,6,119,178,9,56,72,23,2,108,64,44,140,64,100,73,84,110,73,74,11,58,165,92,56,26,127

InterPro domains:
  IPR002347 Short-chain dehydrogenase/reductase SDR [PF00106] (12-193)
  IPR002347 Short-chain dehydrogenase/reductase SDR [PR00081] (10-27)
  IPR002347 Short-chain dehydrogenase/reductase SDR [PR00081] (130-146)
  IPR002347 Short-chain dehydrogenase/reductase SDR [PR00081] (156-175)
  IPR002347 Short-chain dehydrogenase/reductase SDR [PR00081] (177-194)
  IPR036291 NAD(P)-binding domain superfamily [SSF51735] (7-235)
  IPR051019 VLCFA Elongation and Steroid Dehydrogenase [PTHR43899] (2-228)

Nearest PDB structures (foldseek):
  5fyd-assembly1_A  TM=1.004E+00  e=1.335E-56  Collinsella aerofaciens
  5fyd-assembly1_B  TM=9.967E-01  e=3.734E-52  Collinsella aerofaciens
  2q2v-assembly2_C  TM=8.580E-01  e=4.147E-16  Pseudomonas putida
  9feb-assembly1_D  TM=8.509E-01  e=2.713E-15  Thermus caliditerrae
  4imr-assembly1_A  TM=8.420E-01  e=3.902E-15  Agrobacterium fabrum str. C58

CATH classification: 3.40.50.720

Radius of gyration: 25.49 Å; Cα contacts (8 Å, |Δi|>4): 1025; chains: 2; bounding box: 66×50×66 Å

Sequence (511 aa):
MNLREKYGEWGLILGATEGVGKAFCEKIAAGGMNVVMVGRREEKLNVLAGEIRETYGVETKVVRADFSQPGAAETVFAATEGLDMGFMSYVACCLHSFGKIQDTPWEKHEAMINVNVVTFLKCFHHYMRIFAAQDRGAVINVSSMTGISSSPWNGQYGAGKAFILKMTEAVACECEGTGVDVEVITLGTTLTPSLLSNLPGGPQGEAVMKIALTPEEECVDEAFEKLGKELSVIAGQRNKDSVHDDWKANHTEDEYIRYMGSMNLREKYGEWGLILGATEGVGKAFCEKIAAGGMNVVMVGRREEKLNVLAGEIRETYGVETKVVRADFSQPGAAETVFAATEGLDMGFMSYVACCLHSFGKIQDTPWEKHEAMINVNVVTFLKCFHHYMRIFAAQDRGAVINVSSMTGISSSPWNGQYGAGKAFILKMTEAVACECEGTGVDVEVITLGTTLTPSLLSNLPGGPQALTPEECVDEAFEKLGKELSVIAGQRNKDSVHDWKANHTEDEYIRYMGS

GO terms:
  GO:0047022 7-beta-hydroxysteroid dehydrogenase (NADP+) activity (F, EXP)